Protein AF-0000000072271983 (afdb_homodimer)

Organism: Corynebacterium diphtheriae (strain ATCC 700971 / NCTC 13129 / Biotype gravis) (NCBI:txid257309)

Secondary structure (DSSP, 8-state):
----TTS-EEEESSGGG-TTS-TTS-EEE--SSHHHHHHHHHHHHHHHHHTT---S-EEEEEEEEE-STT--SEEEEEEEEETTS-HHHHHHHHSS-----EE----SSS-EEEEEE-SS----HHHHHHHTTT-SEEESSHHHHHHHHHHHT--EEEEEEEEE-SSTTHHHHHHHHHHHHHHHHHHHHHHHHHH-/----TTS-EEEESSGGG-TTS-TTS-EEE--SSHHHHHHHHHHHHHHHHHTT---S-EEEEEEEEESSTT--SEEEEEEEEETTS-HHHHHHHHSS-----EE----SSS-EEEEEE-SS----HHHHHHHTTT-SEEESSHHHHHHHHHHHT--EEEEEEEEE-SSTTHHHHHHHHHHHHHHHHHHHHHHHHHH-

Solvent-accessible surface area (backbone atoms only — not comparable to full-atom values): 19738 Å² total; per-residue (Å²): 135,74,67,47,62,66,35,52,35,36,39,30,37,52,75,65,46,50,81,25,47,56,82,90,41,46,71,44,73,33,37,77,28,33,63,36,27,23,37,47,48,31,39,51,49,44,55,21,46,76,74,70,21,48,50,60,25,40,38,37,45,46,64,23,25,13,33,41,92,84,63,71,52,63,29,32,40,37,26,31,28,49,73,53,48,43,37,67,62,48,21,67,53,68,70,46,88,48,85,58,73,44,80,39,75,74,89,69,91,54,54,69,36,30,32,32,13,30,43,50,79,64,39,38,59,69,62,24,55,59,49,36,76,76,18,44,27,32,36,35,35,60,39,32,48,51,53,46,29,56,75,71,69,36,53,62,43,41,39,34,32,48,42,35,60,18,21,82,62,23,64,79,35,40,61,64,29,38,49,65,44,12,51,61,49,14,55,54,50,51,55,49,58,75,72,104,134,76,66,48,62,65,36,50,34,36,39,30,38,50,75,63,46,49,79,26,48,56,83,91,43,46,71,46,72,33,37,78,27,33,62,36,26,22,38,47,48,32,38,51,49,46,53,24,46,75,73,70,21,48,50,60,26,39,36,38,45,46,63,21,25,12,32,42,95,83,59,72,53,63,30,32,38,37,28,30,27,48,72,51,47,44,38,66,62,47,21,69,53,66,72,46,87,48,85,59,73,45,81,38,76,74,88,70,91,56,55,70,36,28,32,32,13,29,42,51,78,64,38,38,58,68,61,23,55,61,48,37,77,76,16,44,26,30,38,34,36,62,40,32,49,52,53,46,28,54,74,72,69,36,53,62,45,41,39,34,33,49,41,36,58,19,21,80,60,23,64,80,36,40,60,62,31,38,49,66,43,12,51,61,49,13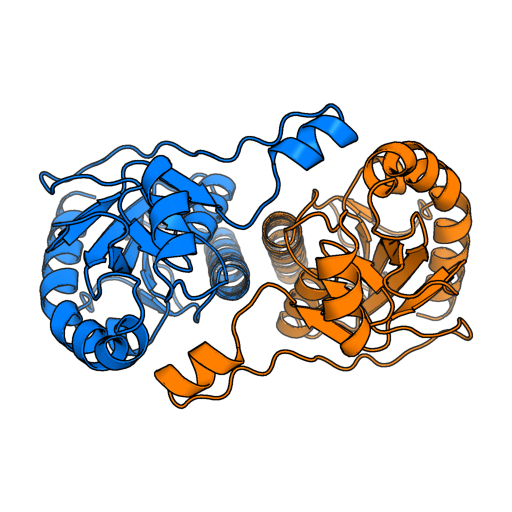,55,53,51,50,54,48,60,75,73,106

Structure (mmCIF, N/CA/C/O backbone):
data_AF-0000000072271983-model_v1
#
loop_
_entity.id
_entity.type
_entity.pdbx_description
1 polymer 'Nucleoside phosphorylase domain-containing protein'
#
loop_
_atom_site.group_PDB
_atom_site.id
_atom_site.type_symbol
_atom_site.label_atom_id
_atom_site.label_alt_id
_atom_site.label_comp_id
_atom_site.label_asym_id
_atom_site.label_entity_id
_atom_site.label_seq_id
_atom_site.pdbx_PDB_ins_code
_atom_site.Cartn_x
_atom_site.Cartn_y
_atom_site.Cartn_z
_atom_site.occupancy
_atom_site.B_iso_or_equiv
_atom_site.auth_seq_id
_atom_site.auth_comp_id
_atom_site.auth_asym_id
_atom_site.auth_atom_id
_atom_site.pdbx_PDB_model_num
ATOM 1 N N . MET A 1 1 ? -14.633 2.957 14.375 1 61.09 1 MET A N 1
ATOM 2 C CA . MET A 1 1 ? -14.617 4.418 14.336 1 61.09 1 MET A CA 1
ATOM 3 C C . MET A 1 1 ? -15.836 4.953 13.594 1 61.09 1 MET A C 1
ATOM 5 O O . MET A 1 1 ? -16.328 4.324 12.656 1 61.09 1 MET A O 1
ATOM 9 N N . ASP A 1 2 ? -16.438 5.977 14.156 1 77 2 ASP A N 1
ATOM 10 C CA . ASP A 1 2 ? -17.703 6.465 13.617 1 77 2 ASP A CA 1
ATOM 11 C C . ASP A 1 2 ? -17.484 7.676 12.719 1 77 2 ASP A C 1
ATOM 13 O O . ASP A 1 2 ? -17.281 8.789 13.203 1 77 2 ASP A O 1
ATOM 17 N N . ILE A 1 3 ? -17.297 7.414 11.477 1 84.31 3 ILE A N 1
ATOM 18 C CA . ILE A 1 3 ? -17.281 8.461 10.461 1 84.31 3 ILE A CA 1
ATOM 19 C C . ILE A 1 3 ? -18.688 9.07 10.336 1 84.31 3 ILE A C 1
ATOM 21 O O . ILE A 1 3 ? -19.656 8.367 10.062 1 84.31 3 ILE A O 1
ATOM 25 N N . SER A 1 4 ? -18.719 10.336 10.688 1 84.69 4 SER A N 1
ATOM 26 C CA . SER A 1 4 ? -20 11.039 10.664 1 84.69 4 SER A CA 1
ATOM 27 C C . SER A 1 4 ? -20.281 11.625 9.281 1 84.69 4 SER A C 1
ATOM 29 O O . SER A 1 4 ? -19.375 12.117 8.617 1 84.69 4 SER A O 1
ATOM 31 N N . ASN A 1 5 ? -21.531 11.594 8.953 1 87.62 5 ASN A N 1
ATOM 32 C CA . ASN A 1 5 ? -21.938 12.133 7.66 1 87.62 5 ASN A CA 1
ATOM 33 C C . ASN A 1 5 ? -21.75 13.641 7.602 1 87.62 5 ASN A C 1
ATOM 35 O O . ASN A 1 5 ? -22.172 14.359 8.508 1 87.62 5 ASN A O 1
ATOM 39 N N . GLY A 1 6 ? -21.047 14.023 6.609 1 90.56 6 GLY A N 1
ATOM 40 C CA . GLY A 1 6 ? -20.984 15.445 6.336 1 90.56 6 GLY A CA 1
ATOM 41 C C . GLY A 1 6 ? -19.875 16.141 7.117 1 90.56 6 GLY A C 1
ATOM 42 O O . GLY A 1 6 ? -19.609 17.328 6.887 1 90.56 6 GLY A O 1
ATOM 43 N N . LEU A 1 7 ? -19.234 15.508 8.016 1 92.31 7 LEU A N 1
ATOM 44 C CA . LEU A 1 7 ? -18.094 16.062 8.719 1 92.31 7 LEU A CA 1
ATOM 45 C C . LEU A 1 7 ? -16.781 15.578 8.086 1 92.31 7 LEU A C 1
ATOM 47 O O . LEU A 1 7 ? -16.734 14.492 7.5 1 92.31 7 LEU A O 1
ATOM 51 N N . PRO A 1 8 ? -15.781 16.422 8.273 1 95.88 8 PRO A N 1
ATOM 52 C CA . PRO A 1 8 ? -14.484 15.922 7.805 1 95.88 8 PRO A CA 1
ATOM 53 C C . PRO A 1 8 ? -13.992 14.719 8.602 1 95.88 8 PRO A C 1
ATOM 55 O O . PRO A 1 8 ? -14.492 14.453 9.703 1 95.88 8 PRO A O 1
ATOM 58 N N . LEU A 1 9 ? -13.117 14 8.016 1 96.75 9 LEU A N 1
ATOM 59 C CA . LEU A 1 9 ? -12.406 12.898 8.664 1 96.75 9 LEU A CA 1
ATOM 60 C C . LEU A 1 9 ? -10.906 13.188 8.742 1 96.75 9 LEU A C 1
ATOM 62 O O . LEU A 1 9 ? -10.266 13.43 7.715 1 96.75 9 LEU A O 1
ATOM 66 N N . ILE A 1 10 ? -10.391 13.234 9.945 1 96.62 10 ILE A N 1
ATOM 67 C CA . ILE A 1 10 ? -8.953 13.391 10.133 1 96.62 10 ILE A CA 1
ATOM 68 C C . ILE A 1 10 ? -8.273 12.023 10.078 1 96.62 10 ILE A C 1
ATOM 70 O O . ILE A 1 10 ? -8.742 11.062 10.688 1 96.62 10 ILE A O 1
ATOM 74 N N . VAL A 1 11 ? -7.199 11.898 9.289 1 97.5 11 VAL A N 1
ATOM 75 C CA . VAL A 1 11 ? -6.438 10.664 9.125 1 97.5 11 VAL A CA 1
ATOM 76 C C . VAL A 1 11 ? -4.988 10.898 9.539 1 97.5 11 VAL A C 1
ATOM 78 O O . VAL A 1 11 ? -4.293 11.734 8.961 1 97.5 11 VAL A O 1
ATOM 81 N N . ILE A 1 12 ? -4.523 10.18 10.492 1 95.94 12 ILE A N 1
ATOM 82 C CA . ILE A 1 12 ? -3.145 10.289 10.961 1 95.94 12 ILE A CA 1
ATOM 83 C C . ILE A 1 12 ? -2.533 8.891 11.094 1 95.94 12 ILE A C 1
ATOM 85 O O . ILE A 1 12 ? -3.254 7.898 11.195 1 95.94 12 ILE A O 1
ATOM 89 N N . ALA A 1 13 ? -1.189 8.828 11.062 1 94.62 13 ALA A N 1
ATOM 90 C CA . ALA A 1 13 ? -0.515 7.535 11.062 1 94.62 13 ALA A CA 1
ATOM 91 C C . ALA A 1 13 ? -0.255 7.055 12.492 1 94.62 13 ALA A C 1
ATOM 93 O O . ALA A 1 13 ? -0.626 5.938 12.852 1 94.62 13 ALA A O 1
ATOM 94 N N . ALA A 1 14 ? 0.36 7.848 13.266 1 89.88 14 ALA A N 1
ATOM 95 C CA . ALA A 1 14 ? 0.825 7.473 14.602 1 89.88 14 ALA A CA 1
ATOM 96 C C . ALA A 1 14 ? -0.009 8.148 15.68 1 89.88 14 ALA A C 1
ATOM 98 O O . ALA A 1 14 ? -0.309 9.344 15.586 1 89.88 14 ALA A O 1
ATOM 99 N N . PRO A 1 15 ? -0.326 7.387 16.703 1 87.56 15 PRO A N 1
ATOM 100 C CA . PRO A 1 15 ? -1.104 7.969 17.812 1 87.56 15 PRO A CA 1
ATOM 101 C C . PRO A 1 15 ? -0.449 9.219 18.391 1 87.56 15 PRO A C 1
ATOM 103 O O . PRO A 1 15 ? -1.146 10.117 18.875 1 87.56 15 PRO A O 1
ATOM 106 N N . GLU A 1 16 ? 0.901 9.32 18.328 1 83.12 16 GLU A N 1
ATOM 107 C CA . GLU A 1 16 ? 1.657 10.445 18.859 1 83.12 16 GLU A CA 1
ATOM 108 C C . GLU A 1 16 ? 1.243 11.758 18.203 1 83.12 16 GLU A C 1
ATOM 110 O O . GLU A 1 16 ? 1.383 12.828 18.797 1 83.12 16 GLU A O 1
ATOM 115 N N . GLU A 1 17 ? 0.632 11.633 17.031 1 83.31 17 GLU A N 1
ATOM 116 C CA . GLU A 1 17 ? 0.257 12.82 16.266 1 83.31 17 GLU A CA 1
ATOM 117 C C . GLU A 1 17 ? -1.182 13.242 16.578 1 83.31 17 GLU A C 1
ATOM 119 O O . GLU A 1 17 ? -1.634 14.297 16.125 1 83.31 17 GLU A O 1
ATOM 124 N N . ALA A 1 18 ? -1.929 12.508 17.359 1 84.69 18 ALA A N 1
ATOM 125 C CA . ALA A 1 18 ? -3.367 12.688 17.547 1 84.69 18 ALA A CA 1
ATOM 126 C C . ALA A 1 18 ? -3.658 13.758 18.594 1 84.69 18 ALA A C 1
ATOM 128 O O . ALA A 1 18 ? -4.75 14.336 18.609 1 84.69 18 ALA A O 1
ATOM 129 N N . GLY A 1 19 ? -2.738 13.992 19.516 1 83.44 19 GLY A N 1
ATOM 130 C CA . GLY A 1 19 ? -2.98 14.82 20.688 1 83.44 19 GLY A CA 1
ATOM 131 C C .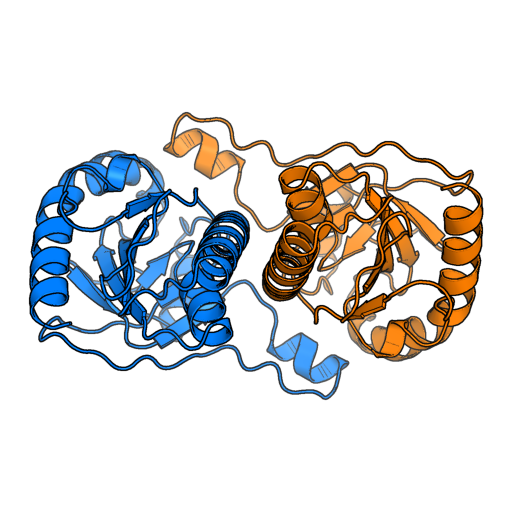 GLY A 1 19 ? -3.467 16.219 20.328 1 83.44 19 GLY A C 1
ATOM 132 O O . GLY A 1 19 ? -4.246 16.812 21.078 1 83.44 19 GLY A O 1
ATOM 133 N N . GLY A 1 20 ? -3.195 16.781 19.234 1 85.56 20 GLY A N 1
ATOM 134 C CA . GLY A 1 20 ? -3.555 18.156 18.891 1 85.56 20 GLY A CA 1
ATOM 135 C C . GLY A 1 20 ? -4.758 18.234 17.969 1 85.56 20 GLY A C 1
ATOM 136 O O . GLY A 1 20 ? -5.246 19.328 17.672 1 85.56 20 GLY A O 1
ATOM 137 N N . MET A 1 21 ? -5.34 17.125 17.641 1 89.81 21 MET A N 1
ATOM 138 C CA . MET A 1 21 ? -6.43 17.141 16.672 1 89.81 21 MET A CA 1
ATOM 139 C C . MET A 1 21 ? -7.746 17.516 17.344 1 89.81 21 MET A C 1
ATOM 141 O O . MET A 1 21 ? -7.984 17.188 18.5 1 89.81 21 MET A O 1
ATOM 145 N N . PRO A 1 22 ? -8.602 18.297 16.641 1 90.19 22 PRO A N 1
ATOM 146 C CA . PRO A 1 22 ? -9.898 18.672 17.203 1 90.19 22 PRO A CA 1
ATOM 147 C C . PRO A 1 22 ? -10.742 17.453 17.594 1 90.19 22 PRO A C 1
ATOM 149 O O . PRO A 1 22 ? -10.984 16.578 16.766 1 90.19 22 PRO A O 1
ATOM 152 N N . ALA A 1 23 ? -11.258 17.484 18.75 1 87.31 23 ALA A N 1
ATOM 153 C CA . ALA A 1 23 ? -12.016 16.375 19.297 1 87.31 23 ALA A CA 1
ATOM 154 C C . ALA A 1 23 ? -13.375 16.234 18.625 1 87.31 23 ALA A C 1
ATOM 156 O O . ALA A 1 23 ? -14 15.172 18.656 1 87.31 23 ALA A O 1
ATOM 157 N N . SER A 1 24 ? -13.844 17.297 18.078 1 87.5 24 SER A N 1
ATOM 158 C CA . SER A 1 24 ? -15.18 17.328 17.5 1 87.5 24 SER A CA 1
ATOM 159 C C . SER A 1 24 ? -15.203 16.656 16.125 1 87.5 24 SER A C 1
ATOM 161 O O . SER A 1 24 ? -16.281 16.406 15.57 1 87.5 24 SER A O 1
ATOM 163 N N . ILE A 1 25 ? -14.062 16.391 15.602 1 91.75 25 ILE A N 1
ATOM 164 C CA . ILE A 1 25 ? -13.938 15.773 14.281 1 91.75 25 ILE A CA 1
ATOM 165 C C . ILE A 1 25 ? -13.391 14.352 14.43 1 91.75 25 ILE A C 1
ATOM 167 O O . ILE A 1 25 ? -12.414 14.133 15.141 1 91.75 25 ILE A O 1
ATOM 171 N N . PRO A 1 26 ? -14.039 13.367 13.805 1 93.44 26 PRO A N 1
ATOM 172 C CA . PRO A 1 26 ? -13.516 12.008 13.891 1 93.44 26 PRO A CA 1
ATOM 173 C C . PRO A 1 26 ? -12.078 11.891 13.375 1 93.44 26 PRO A C 1
ATOM 175 O O . PRO A 1 26 ? -11.742 12.484 12.352 1 93.44 26 PRO A O 1
ATOM 178 N N . THR A 1 27 ? -11.242 11.188 14.156 1 94.88 27 THR A N 1
ATOM 179 C CA . THR A 1 27 ? -9.852 10.938 13.781 1 94.88 27 THR A CA 1
ATOM 180 C C . THR A 1 27 ? -9.602 9.438 13.594 1 94.88 27 THR A C 1
ATOM 182 O O . THR A 1 27 ? -9.945 8.633 14.461 1 94.88 27 THR A O 1
ATOM 185 N N . LEU A 1 28 ? -9.102 9.078 12.508 1 96.69 28 LEU A N 1
ATOM 186 C CA . LEU A 1 28 ? -8.719 7.707 12.195 1 96.69 28 LEU A CA 1
ATOM 187 C C . LEU A 1 28 ? -7.211 7.523 12.289 1 96.69 28 LEU A C 1
ATOM 189 O O . LEU A 1 28 ? -6.449 8.211 11.609 1 96.69 28 LEU A O 1
ATOM 193 N N . ILE A 1 29 ? -6.762 6.629 13.148 1 96 29 ILE A N 1
ATOM 194 C CA . ILE A 1 29 ? -5.359 6.25 13.242 1 96 29 ILE A CA 1
ATOM 195 C C . ILE A 1 29 ? -5.098 5.016 12.375 1 96 29 ILE A C 1
ATOM 197 O O . ILE A 1 29 ? -5.637 3.939 12.641 1 96 29 ILE A O 1
ATOM 201 N N . THR A 1 30 ? -4.23 5.145 11.406 1 96.62 30 THR A N 1
ATOM 202 C CA . THR A 1 30 ? -4.129 4.105 10.391 1 96.62 30 THR A CA 1
ATOM 203 C C . THR A 1 30 ? -2.936 3.193 10.672 1 96.62 30 THR A C 1
ATOM 205 O O . THR A 1 30 ? -2.863 2.08 10.148 1 96.62 30 THR A O 1
ATOM 208 N N . GLY A 1 31 ? -1.965 3.703 11.453 1 94.44 31 GLY A N 1
ATOM 209 C CA . GLY A 1 31 ? -0.671 3.041 11.508 1 94.44 31 GLY A CA 1
ATOM 210 C C . GLY A 1 31 ? 0.299 3.535 10.453 1 94.44 31 GLY A C 1
ATOM 211 O O . GLY A 1 31 ? -0.112 4.125 9.453 1 94.44 31 GLY A O 1
ATOM 212 N N . ILE A 1 32 ? 1.57 3.242 10.672 1 94.81 32 ILE A N 1
ATOM 213 C CA . ILE A 1 32 ? 2.635 3.771 9.828 1 94.81 32 ILE A CA 1
ATOM 214 C C . ILE A 1 32 ? 2.771 2.914 8.57 1 94.81 32 ILE A C 1
ATOM 216 O O . ILE A 1 32 ? 2.723 1.685 8.641 1 94.81 32 ILE A O 1
ATOM 220 N N . GLY A 1 33 ? 2.902 3.609 7.434 1 96.69 33 GLY A N 1
ATOM 221 C CA . GLY A 1 33 ? 3.127 2.924 6.172 1 96.69 33 GLY A CA 1
ATOM 222 C C . GLY A 1 33 ? 1.946 3.018 5.223 1 96.69 33 GLY A C 1
ATOM 223 O O . GLY A 1 33 ? 0.801 3.146 5.66 1 96.69 33 GLY A O 1
ATOM 224 N N . THR A 1 34 ? 2.223 2.832 3.928 1 98 34 THR A N 1
ATOM 225 C CA . THR A 1 34 ? 1.198 3.035 2.908 1 98 34 THR A CA 1
ATOM 226 C C . THR A 1 34 ? 0.142 1.938 2.975 1 98 34 THR A C 1
ATOM 228 O O . THR A 1 34 ? -1.052 2.205 2.818 1 98 34 THR A O 1
ATOM 231 N N . LEU A 1 35 ? 0.542 0.695 3.264 1 97.81 35 LEU A N 1
ATOM 232 C CA . LEU A 1 35 ? -0.424 -0.398 3.287 1 97.81 35 LEU A CA 1
ATOM 233 C C . LEU A 1 35 ? -1.379 -0.255 4.469 1 97.81 35 LEU A C 1
ATOM 235 O O . LEU A 1 35 ? -2.588 -0.44 4.32 1 97.81 35 LEU A O 1
ATOM 239 N N . ASN A 1 36 ? -0.809 0.05 5.605 1 97.25 36 ASN A N 1
ATOM 240 C CA . ASN A 1 36 ? -1.669 0.264 6.766 1 97.25 36 ASN A CA 1
ATOM 241 C C . ASN A 1 36 ? -2.668 1.391 6.523 1 97.25 36 ASN A C 1
ATOM 243 O O . ASN A 1 36 ? -3.857 1.244 6.805 1 97.25 36 ASN A O 1
ATOM 247 N N . ALA A 1 37 ? -2.146 2.471 5.98 1 98.31 37 ALA A N 1
ATOM 248 C CA . ALA A 1 37 ? -3 3.617 5.676 1 98.31 37 ALA A CA 1
ATOM 249 C C . ALA A 1 37 ? -4.098 3.234 4.684 1 98.31 37 ALA A C 1
ATOM 251 O O . ALA A 1 37 ? -5.27 3.543 4.898 1 98.31 37 ALA A O 1
ATOM 252 N N . ALA A 1 38 ? -3.736 2.535 3.643 1 98.69 38 ALA A N 1
ATOM 253 C CA . ALA A 1 38 ? -4.668 2.168 2.58 1 98.69 38 ALA A CA 1
ATOM 254 C C . ALA A 1 38 ? -5.742 1.212 3.096 1 98.69 38 ALA A C 1
ATOM 256 O O . ALA A 1 38 ? -6.934 1.424 2.867 1 98.69 38 ALA A O 1
ATOM 257 N N . ILE A 1 39 ? -5.34 0.171 3.818 1 98.56 39 ILE A N 1
ATOM 258 C CA . ILE A 1 39 ? -6.266 -0.861 4.277 1 98.56 39 ILE A CA 1
ATOM 259 C C . ILE A 1 39 ? -7.23 -0.271 5.301 1 98.56 39 ILE A C 1
ATOM 261 O O . ILE A 1 39 ? -8.453 -0.409 5.164 1 98.56 39 ILE A O 1
ATOM 265 N N . THR A 1 40 ? -6.695 0.428 6.281 1 98.19 40 THR A N 1
ATOM 266 C CA . THR A 1 40 ? -7.508 0.97 7.363 1 98.19 40 THR A CA 1
ATOM 267 C C . THR A 1 40 ? -8.477 2.025 6.836 1 98.19 40 THR A C 1
ATOM 269 O O . THR A 1 40 ? -9.664 2 7.16 1 98.19 40 THR A O 1
ATOM 272 N N . LEU A 1 41 ? -7.984 2.934 6.016 1 98.5 41 LEU A N 1
ATOM 273 C CA . LEU A 1 41 ? -8.836 4 5.496 1 98.5 41 LEU A CA 1
ATOM 274 C C . LEU A 1 41 ? -9.891 3.441 4.551 1 98.5 41 LEU A C 1
ATOM 276 O O . LEU A 1 41 ? -11.062 3.801 4.645 1 98.5 41 LEU A O 1
ATOM 280 N N . THR A 1 42 ? -9.508 2.527 3.662 1 98.56 42 THR A N 1
ATOM 281 C CA . THR A 1 42 ? -10.453 1.929 2.729 1 98.56 42 THR A CA 1
ATOM 282 C C . THR A 1 42 ? -11.57 1.202 3.477 1 98.56 42 THR A C 1
ATOM 284 O O . THR A 1 42 ? -12.75 1.384 3.174 1 98.56 42 THR A O 1
ATOM 287 N N . ARG A 1 43 ? -11.172 0.386 4.422 1 97.62 43 ARG A N 1
ATOM 288 C CA . ARG A 1 43 ? -12.164 -0.356 5.191 1 97.62 43 ARG A CA 1
ATOM 289 C C . ARG A 1 43 ? -13.117 0.591 5.914 1 97.62 43 ARG A C 1
ATOM 291 O O . ARG A 1 43 ? -14.336 0.399 5.883 1 97.62 43 ARG A O 1
ATOM 298 N N . SER A 1 44 ? -12.586 1.629 6.539 1 97.31 44 SER A N 1
ATOM 299 C CA . SER A 1 44 ? -13.383 2.592 7.289 1 97.31 44 SER A CA 1
ATOM 300 C C . SER A 1 44 ? -14.352 3.338 6.375 1 97.31 44 SER A C 1
ATOM 302 O O . SER A 1 44 ? -15.516 3.531 6.727 1 97.31 44 SER A O 1
ATOM 304 N N . LEU A 1 45 ? -13.883 3.748 5.215 1 97.62 45 LEU A N 1
ATOM 305 C CA . LEU A 1 45 ? -14.734 4.488 4.289 1 97.62 45 LEU A CA 1
ATOM 306 C C . LEU A 1 45 ? -15.805 3.58 3.691 1 97.62 45 LEU A C 1
ATOM 308 O O . LEU A 1 45 ? -16.938 4.012 3.482 1 97.62 45 LEU A O 1
ATOM 312 N N . ALA A 1 46 ? -15.414 2.332 3.406 1 96.38 46 ALA A N 1
ATOM 313 C CA . ALA A 1 46 ? -16.406 1.377 2.91 1 96.38 46 ALA A CA 1
ATOM 314 C C . ALA A 1 46 ? -17.516 1.152 3.936 1 96.38 46 ALA A C 1
ATOM 316 O O . ALA A 1 46 ? -18.688 1.141 3.588 1 96.38 46 ALA A O 1
ATOM 317 N N . ASP A 1 47 ? -17.094 1.009 5.207 1 94.44 47 ASP A N 1
ATOM 318 C CA . ASP A 1 47 ? -18.062 0.842 6.293 1 94.44 47 ASP A CA 1
ATOM 319 C C . ASP A 1 47 ? -18.984 2.057 6.402 1 94.44 47 ASP A C 1
ATOM 321 O O . ASP A 1 47 ? -20.203 1.911 6.527 1 94.44 47 ASP A O 1
ATOM 325 N N . ALA A 1 48 ? -18.406 3.197 6.324 1 95.12 48 ALA A N 1
ATOM 326 C CA . ALA A 1 48 ? -19.188 4.43 6.398 1 95.12 48 ALA A CA 1
ATOM 327 C C . ALA A 1 48 ? -20.156 4.531 5.23 1 95.12 48 ALA A C 1
ATOM 329 O O . ALA A 1 48 ? -21.328 4.891 5.418 1 95.12 48 ALA A O 1
ATOM 330 N N . HIS A 1 49 ? -19.672 4.215 4.051 1 93.19 49 HIS A N 1
ATOM 331 C CA . HIS A 1 49 ? -20.484 4.27 2.844 1 93.19 49 HIS A CA 1
ATOM 332 C C . HIS A 1 49 ? -21.734 3.395 2.98 1 93.19 49 HIS A C 1
ATOM 334 O O . HIS A 1 49 ? -22.828 3.805 2.6 1 93.19 49 HIS A O 1
ATOM 340 N N . PHE A 1 50 ? -21.656 2.297 3.566 1 90.94 50 PHE A N 1
ATOM 341 C CA . PHE A 1 50 ? -22.766 1.361 3.721 1 90.94 50 PHE A CA 1
ATOM 342 C C . PHE A 1 50 ? -23.781 1.889 4.727 1 90.94 50 PHE A C 1
ATOM 344 O O . PHE A 1 50 ? -24.984 1.587 4.625 1 90.94 50 PHE A O 1
ATOM 351 N N . ARG A 1 51 ? -23.266 2.656 5.668 1 92.31 51 ARG A N 1
ATOM 352 C CA . ARG A 1 51 ? -24.156 3.252 6.664 1 92.31 51 ARG A CA 1
ATOM 353 C C . ARG A 1 51 ? -24.766 4.547 6.141 1 92.31 51 ARG A C 1
ATOM 355 O O . ARG A 1 51 ? -25.484 5.234 6.871 1 92.31 51 ARG A O 1
ATOM 362 N N . GLY A 1 52 ? -24.359 4.832 4.91 1 93 52 GLY A N 1
ATOM 363 C CA . GLY A 1 52 ? -24.875 6.047 4.305 1 93 52 GLY A CA 1
ATOM 364 C C . GLY A 1 52 ? -24.125 7.293 4.73 1 93 52 GLY A C 1
ATOM 365 O O . GLY A 1 52 ? -24.672 8.406 4.648 1 93 52 GLY A O 1
ATOM 366 N N . HIS A 1 53 ? -22.953 7.109 5.25 1 94.38 53 HIS A N 1
ATOM 367 C CA . HIS A 1 53 ? -22.156 8.234 5.707 1 94.38 53 HIS A CA 1
ATOM 368 C C . HIS A 1 53 ? -21.016 8.531 4.734 1 94.38 53 HIS A C 1
ATOM 370 O O . HIS A 1 53 ? -20.406 7.605 4.191 1 94.38 53 HIS A O 1
ATOM 376 N N . ARG A 1 54 ? -20.828 9.789 4.508 1 94.88 54 ARG A N 1
ATOM 377 C CA . ARG A 1 54 ? -19.734 10.266 3.668 1 94.88 54 ARG A CA 1
ATOM 378 C C . ARG A 1 54 ? -19.031 11.477 4.297 1 94.88 54 ARG A C 1
ATOM 380 O O . ARG A 1 54 ? -19.688 12.484 4.578 1 94.88 54 ARG A O 1
ATOM 387 N N . PRO A 1 55 ? -17.75 11.344 4.523 1 96 55 PRO A N 1
ATOM 388 C CA . PRO A 1 55 ? -17.078 12.555 4.988 1 96 55 PRO A CA 1
ATOM 389 C C . PRO A 1 55 ? -17.078 13.672 3.949 1 96 55 PRO A C 1
ATOM 391 O O . PRO A 1 55 ? -17.016 13.398 2.746 1 96 55 PRO A O 1
ATOM 394 N N . SER A 1 56 ? -17.188 14.898 4.465 1 95.5 56 SER A N 1
ATOM 395 C CA . SER A 1 56 ? -17.156 16.047 3.564 1 95.5 56 SER A CA 1
ATOM 396 C C . SER A 1 56 ? -15.781 16.234 2.951 1 95.5 56 SER A C 1
ATOM 398 O O . SER A 1 56 ? -15.656 16.781 1.852 1 95.5 56 SER A O 1
ATOM 400 N N . ARG A 1 57 ? -14.758 15.766 3.689 1 96.81 57 ARG A N 1
ATOM 401 C CA . ARG A 1 57 ? -13.359 15.914 3.305 1 96.81 57 ARG A CA 1
ATOM 402 C C . ARG A 1 57 ? -12.469 15.008 4.145 1 96.81 57 ARG A C 1
ATOM 404 O O . ARG A 1 57 ? -12.773 14.727 5.305 1 96.81 57 ARG A O 1
ATOM 411 N N . ILE A 1 58 ? -11.453 14.516 3.564 1 97.56 58 ILE A N 1
ATOM 412 C CA . ILE A 1 58 ? -10.398 13.82 4.297 1 97.56 58 ILE A CA 1
ATOM 413 C C . ILE A 1 58 ? -9.234 14.781 4.547 1 97.56 58 ILE A C 1
ATOM 415 O O . ILE A 1 58 ? -8.789 15.477 3.633 1 97.56 58 ILE A O 1
ATOM 419 N N . ILE A 1 59 ? -8.812 14.883 5.773 1 97.38 59 ILE A N 1
ATOM 420 C CA . ILE A 1 59 ? -7.656 15.688 6.148 1 97.38 59 ILE A CA 1
ATOM 421 C C . ILE A 1 59 ? -6.562 14.789 6.715 1 97.38 59 ILE A C 1
ATOM 423 O O . ILE A 1 59 ? -6.691 14.266 7.824 1 97.38 59 ILE A O 1
ATOM 427 N N . ASN A 1 60 ? -5.539 14.594 5.961 1 98 60 ASN A N 1
ATOM 428 C CA . ASN A 1 60 ? -4.363 13.875 6.438 1 98 60 ASN A CA 1
ATOM 429 C C . ASN A 1 60 ? -3.342 14.82 7.055 1 98 60 ASN A C 1
ATOM 431 O O . ASN A 1 60 ? -2.811 15.703 6.375 1 98 60 ASN A O 1
ATOM 435 N N . ALA A 1 61 ? -3.137 14.625 8.281 1 96.5 61 ALA A N 1
ATOM 436 C CA . ALA A 1 61 ? -2.207 15.477 9.023 1 96.5 61 ALA A CA 1
ATOM 437 C C . ALA A 1 61 ? -1.098 14.648 9.664 1 96.5 61 ALA A C 1
ATOM 439 O O . ALA A 1 61 ? -1.348 13.555 10.172 1 96.5 61 ALA A O 1
ATOM 440 N N . GLY A 1 62 ? 0.092 15.141 9.617 1 94.62 62 GLY A N 1
ATOM 441 C CA . GLY A 1 62 ? 1.215 14.469 10.25 1 94.62 62 GLY A CA 1
ATOM 442 C C . GLY A 1 62 ? 2.551 15.117 9.945 1 94.62 62 GLY A C 1
ATOM 443 O O . GLY A 1 62 ? 2.598 16.266 9.477 1 94.62 62 GLY A O 1
ATOM 444 N N . THR A 1 63 ? 3.641 14.406 10.305 1 93.62 63 THR A N 1
ATOM 445 C CA . THR A 1 63 ? 4.996 14.914 10.109 1 93.62 63 THR A CA 1
ATOM 446 C C . THR A 1 63 ? 5.562 14.445 8.773 1 93.62 63 THR A C 1
ATOM 448 O O . THR A 1 63 ? 5.07 13.477 8.188 1 93.62 63 THR A O 1
ATOM 451 N N . ALA A 1 64 ? 6.504 15.227 8.289 1 95.38 64 ALA A N 1
ATOM 452 C CA . ALA A 1 64 ? 7.227 14.914 7.062 1 95.38 64 ALA A CA 1
ATOM 453 C C . ALA A 1 64 ? 8.703 15.297 7.18 1 95.38 64 ALA A C 1
ATOM 455 O O . ALA A 1 64 ? 9.055 16.172 7.965 1 95.38 64 ALA A O 1
ATOM 456 N N . GLY A 1 65 ? 9.477 14.555 6.469 1 95.25 65 GLY A N 1
ATOM 457 C CA . GLY A 1 65 ? 10.875 14.953 6.332 1 95.25 65 GLY A CA 1
ATOM 458 C C . GLY A 1 65 ? 11.102 15.93 5.199 1 95.25 65 GLY A C 1
ATOM 459 O O . GLY A 1 65 ? 10.484 15.82 4.141 1 95.25 65 GLY A O 1
ATOM 460 N N . SER A 1 66 ? 12 16.828 5.469 1 96.69 66 SER A N 1
ATOM 461 C CA . SER A 1 66 ? 12.391 17.75 4.41 1 96.69 66 SER A CA 1
ATOM 462 C C . SER A 1 66 ? 13.43 17.125 3.486 1 96.69 66 SER A C 1
ATOM 464 O O . SER A 1 66 ? 14.445 16.609 3.951 1 96.69 66 SER A O 1
ATOM 466 N N . LEU A 1 67 ? 13.164 17.203 2.188 1 97.31 67 LEU A N 1
ATOM 467 C CA . LEU A 1 67 ? 14.094 16.672 1.2 1 97.31 67 LEU A CA 1
ATOM 468 C C . LEU A 1 67 ? 15.039 17.766 0.695 1 97.31 67 LEU A C 1
ATOM 470 O O . LEU A 1 67 ? 16.047 17.469 0.058 1 97.31 67 LEU A O 1
ATOM 474 N N . ILE A 1 68 ? 14.672 18.969 0.836 1 94.69 68 ILE A N 1
ATOM 475 C CA . ILE A 1 68 ? 15.484 20.094 0.404 1 94.69 68 ILE A CA 1
ATOM 476 C C . ILE A 1 68 ? 15.938 20.906 1.619 1 94.69 68 ILE A C 1
ATOM 478 O O . ILE A 1 68 ? 15.32 20.828 2.686 1 94.69 68 ILE A O 1
ATOM 482 N N . PRO A 1 69 ? 17.047 21.688 1.149 1 81.31 69 PRO A N 1
ATOM 483 C CA . PRO A 1 69 ? 17.531 22.562 2.23 1 81.31 69 PRO A CA 1
ATOM 484 C C . PRO A 1 69 ? 16.547 23.688 2.562 1 81.31 69 PRO A C 1
ATOM 486 O O . PRO A 1 69 ? 15.805 24.141 1.688 1 81.31 69 PRO A O 1
ATOM 489 N N . SER A 1 70 ? 16.031 23.797 3.848 1 74.75 70 SER A N 1
ATOM 490 C CA . SER A 1 70 ? 15.398 25.031 4.289 1 74.75 70 SER A CA 1
ATOM 491 C C . SER A 1 70 ? 13.898 24.844 4.477 1 74.75 70 SER A C 1
ATOM 493 O O . SER A 1 70 ? 13.18 25.797 4.777 1 74.75 70 SER A O 1
ATOM 495 N N . CYS A 1 71 ? 13.461 23.672 4.145 1 83.12 71 CYS A N 1
ATOM 496 C CA . CYS A 1 71 ? 12.039 23.547 4.426 1 83.12 71 CYS A CA 1
ATOM 497 C C . CYS A 1 71 ? 11.789 23.391 5.922 1 83.12 71 CYS A C 1
ATOM 499 O O . CYS A 1 71 ? 12.375 22.516 6.562 1 83.12 71 CYS A O 1
ATOM 501 N N . SER A 1 72 ? 11.117 24.344 6.48 1 89 72 SER A N 1
ATOM 502 C CA . SER A 1 72 ? 10.688 24.281 7.871 1 89 72 SER A CA 1
ATOM 503 C C . SER A 1 72 ? 9.258 24.781 8.031 1 89 72 SER A C 1
ATOM 505 O O . SER A 1 72 ? 8.773 25.562 7.203 1 89 72 SER A O 1
ATOM 507 N N . GLY A 1 73 ? 8.617 24.203 9.008 1 92.25 73 GLY A N 1
ATOM 508 C CA . GLY A 1 73 ? 7.266 24.656 9.273 1 92.25 73 GLY A CA 1
ATOM 509 C C . GLY A 1 73 ? 6.203 23.703 8.75 1 92.25 73 GLY A C 1
ATOM 510 O O . GLY A 1 73 ? 6.391 22.484 8.773 1 92.25 73 GLY A O 1
ATOM 511 N N . ILE A 1 74 ? 5.031 24.312 8.422 1 95.19 74 ILE A N 1
ATOM 512 C CA . ILE A 1 74 ? 3.865 23.531 8.031 1 95.19 74 ILE A CA 1
ATOM 513 C C . ILE A 1 74 ? 3.502 23.828 6.578 1 95.19 74 ILE A C 1
ATOM 515 O O . ILE A 1 74 ? 3.516 24.984 6.152 1 95.19 74 ILE A O 1
ATOM 519 N N . PHE A 1 75 ? 3.197 22.812 5.836 1 97.06 75 PHE A N 1
ATOM 520 C CA . PHE A 1 75 ? 2.885 22.938 4.418 1 97.06 75 PHE A CA 1
ATOM 521 C C . PHE A 1 75 ? 1.575 22.219 4.09 1 97.06 75 PHE A C 1
ATOM 523 O O . PHE A 1 75 ? 1.248 21.203 4.699 1 97.06 75 PHE A O 1
ATOM 530 N N . GLU A 1 76 ? 0.853 22.812 3.162 1 97.88 76 GLU A N 1
ATOM 531 C CA . GLU A 1 76 ? -0.182 22.062 2.459 1 97.88 76 GLU A CA 1
ATOM 532 C C . GLU A 1 76 ? 0.378 21.391 1.212 1 97.88 76 GLU A C 1
ATOM 534 O O . GLU A 1 76 ? 1.086 22.016 0.423 1 97.88 76 GLU A O 1
ATOM 539 N N . ILE A 1 77 ? 0.119 20.203 1.022 1 98.69 77 ILE A N 1
ATOM 540 C CA . ILE A 1 77 ? 0.669 19.422 -0.083 1 98.69 77 ILE A CA 1
ATOM 541 C C . ILE A 1 77 ? -0.122 19.703 -1.357 1 98.69 77 ILE A C 1
ATOM 543 O O . ILE A 1 77 ? -1.354 19.641 -1.357 1 98.69 77 ILE A O 1
ATOM 547 N N . ASP A 1 78 ? 0.622 19.953 -2.428 1 98.62 78 ASP A N 1
ATOM 548 C CA . ASP A 1 78 ? -0.072 20.312 -3.66 1 98.62 78 ASP A CA 1
ATOM 549 C C . ASP A 1 78 ? 0.055 19.219 -4.703 1 98.62 78 ASP A C 1
ATOM 551 O O . ASP A 1 78 ? -0.62 19.25 -5.734 1 98.62 78 ASP A O 1
ATOM 555 N N . HIS A 1 79 ? 0.958 18.266 -4.477 1 98.75 79 HIS A N 1
ATOM 556 C CA . HIS A 1 79 ? 1.01 17.047 -5.262 1 98.75 79 HIS A CA 1
ATOM 557 C C . HIS A 1 79 ? 1.73 15.938 -4.504 1 98.75 79 HIS A C 1
ATOM 559 O O . HIS A 1 79 ? 2.512 16.203 -3.59 1 98.75 79 HIS A O 1
ATOM 565 N N . VAL A 1 80 ? 1.39 14.758 -4.867 1 98.75 80 VAL A N 1
ATOM 566 C CA . VAL A 1 80 ? 2.039 13.609 -4.246 1 98.75 80 VAL A CA 1
ATOM 567 C C . VAL A 1 80 ? 2.621 12.695 -5.324 1 98.75 80 VAL A C 1
ATOM 569 O O . VAL A 1 80 ? 2.086 12.617 -6.434 1 98.75 80 VAL A O 1
ATOM 572 N N . ILE A 1 81 ? 3.656 12.055 -4.992 1 98.06 81 ILE A N 1
ATOM 573 C CA . ILE A 1 81 ? 4.238 10.969 -5.77 1 98.06 81 ILE A CA 1
ATOM 574 C C . ILE A 1 81 ? 4.59 9.805 -4.848 1 98.06 81 ILE A C 1
ATOM 576 O O . ILE A 1 81 ? 4.871 10.008 -3.664 1 98.06 81 ILE A O 1
ATOM 580 N N . LYS A 1 82 ? 4.457 8.633 -5.367 1 97.81 82 LYS A N 1
ATOM 581 C CA . LYS A 1 82 ? 4.984 7.465 -4.668 1 97.81 82 LYS A CA 1
ATOM 582 C C . LYS A 1 82 ? 6.402 7.137 -5.129 1 97.81 82 LYS A C 1
ATOM 584 O O . LYS A 1 82 ? 6.602 6.664 -6.25 1 97.81 82 LYS A O 1
ATOM 589 N N . HIS A 1 83 ? 7.371 7.258 -4.246 1 96 83 HIS A N 1
ATOM 590 C CA . HIS A 1 83 ? 8.758 7.266 -4.703 1 96 83 HIS A CA 1
ATOM 591 C C . HIS A 1 83 ? 9.305 5.848 -4.82 1 96 83 HIS A C 1
ATOM 593 O O . HIS A 1 83 ? 10.359 5.633 -5.43 1 96 83 HIS A O 1
ATOM 599 N N . ASP A 1 84 ? 8.633 4.906 -4.238 1 94.5 84 ASP A N 1
ATOM 600 C CA . ASP A 1 84 ? 9.148 3.541 -4.254 1 94.5 84 ASP A CA 1
ATOM 601 C C . ASP A 1 84 ? 8.344 2.66 -5.207 1 94.5 84 ASP A C 1
ATOM 603 O O . ASP A 1 84 ? 8.352 1.435 -5.082 1 94.5 84 ASP A O 1
ATOM 607 N N . PHE A 1 85 ? 7.617 3.215 -6.09 1 92.81 85 PHE A N 1
ATOM 608 C CA . PHE A 1 85 ? 6.883 2.502 -7.129 1 92.81 85 PHE A CA 1
ATOM 609 C C . PHE A 1 85 ? 7.527 2.721 -8.492 1 92.81 85 PHE A C 1
ATOM 611 O O . PHE A 1 85 ? 7.707 3.861 -8.922 1 92.81 85 PHE A O 1
ATOM 618 N N . ASP A 1 86 ? 7.812 1.687 -9.172 1 90.25 86 ASP A N 1
ATOM 619 C CA . ASP A 1 86 ? 8.57 1.757 -10.414 1 90.25 86 ASP A CA 1
ATOM 620 C C . ASP A 1 86 ? 7.645 1.975 -11.609 1 90.25 86 ASP A C 1
ATOM 622 O O . ASP A 1 86 ? 7.574 1.132 -12.508 1 90.25 86 ASP A O 1
ATOM 626 N N . HIS A 1 87 ? 7.094 3.104 -11.727 1 88.5 87 HIS A N 1
ATOM 627 C CA . HIS A 1 87 ? 6.074 3.391 -12.727 1 88.5 87 HIS A CA 1
ATOM 628 C C . HIS A 1 87 ? 6.668 3.398 -14.133 1 88.5 87 HIS A C 1
ATOM 630 O O . HIS A 1 87 ? 6.023 2.957 -15.086 1 88.5 87 HIS A O 1
ATOM 636 N N . GLU A 1 88 ? 7.891 3.834 -14.281 1 87.06 88 GLU A N 1
ATOM 637 C CA . GLU A 1 88 ? 8.508 3.893 -15.602 1 87.06 88 GLU A CA 1
ATOM 638 C C . GLU A 1 88 ? 8.766 2.494 -16.156 1 87.06 88 GLU A C 1
ATOM 640 O O . GLU A 1 88 ? 8.414 2.197 -17.297 1 87.06 88 GLU A O 1
ATOM 645 N N . THR A 1 89 ? 9.359 1.702 -15.336 1 86.88 89 THR A N 1
ATOM 646 C CA . THR A 1 89 ? 9.633 0.327 -15.727 1 86.88 89 THR A CA 1
ATOM 647 C C . THR A 1 89 ? 8.344 -0.414 -16.062 1 86.88 89 THR A C 1
ATOM 649 O O . THR A 1 89 ? 8.258 -1.12 -17.062 1 86.88 89 THR A O 1
ATOM 652 N N . LEU A 1 90 ? 7.348 -0.241 -15.219 1 88.81 90 LEU A N 1
ATOM 653 C CA . LEU A 1 90 ? 6.078 -0.93 -15.422 1 88.81 90 LEU A CA 1
ATOM 654 C C . LEU A 1 90 ? 5.391 -0.45 -16.688 1 88.81 90 LEU A C 1
ATOM 656 O O . LEU A 1 90 ? 4.781 -1.245 -17.406 1 88.81 90 LEU A O 1
ATOM 660 N N . THR A 1 91 ? 5.477 0.846 -16.938 1 88.69 91 THR A N 1
ATOM 661 C CA . THR A 1 91 ? 4.938 1.383 -18.188 1 88.69 91 THR A CA 1
ATOM 662 C C . THR A 1 91 ? 5.621 0.742 -19.391 1 88.69 91 THR A C 1
ATOM 664 O O . THR A 1 91 ? 4.957 0.338 -20.344 1 88.69 91 THR A O 1
ATOM 667 N N . ALA A 1 92 ? 6.871 0.572 -19.312 1 85.75 92 ALA A N 1
ATOM 668 C CA . ALA A 1 92 ? 7.648 -0.002 -20.406 1 85.75 92 ALA A CA 1
ATOM 669 C C . ALA A 1 92 ? 7.285 -1.468 -20.625 1 85.75 92 ALA A C 1
ATOM 671 O O . ALA A 1 92 ? 7.133 -1.911 -21.766 1 85.75 92 ALA A O 1
ATOM 672 N N . ILE A 1 93 ? 7.039 -2.166 -19.578 1 83.81 93 ILE A N 1
ATOM 673 C CA . ILE A 1 93 ? 6.855 -3.611 -19.656 1 83.81 93 ILE A CA 1
ATOM 674 C C . ILE A 1 93 ? 5.406 -3.924 -20.031 1 83.81 93 ILE A C 1
ATOM 676 O O . ILE A 1 93 ? 5.141 -4.875 -20.766 1 83.81 93 ILE A O 1
ATOM 680 N N . THR A 1 94 ? 4.484 -3.131 -19.547 1 83.81 94 THR A N 1
ATOM 681 C CA . THR A 1 94 ? 3.074 -3.441 -19.75 1 83.81 94 THR A CA 1
ATOM 682 C C . THR A 1 94 ? 2.537 -2.699 -20.984 1 83.81 94 THR A C 1
ATOM 684 O O . THR A 1 94 ? 1.497 -3.068 -21.531 1 83.81 94 THR A O 1
ATOM 687 N N . GLY A 1 95 ? 3.172 -1.657 -21.297 1 84.06 95 GLY A N 1
ATOM 688 C CA . GLY A 1 95 ? 2.695 -0.814 -22.391 1 84.06 95 GLY A CA 1
ATOM 689 C C . GLY A 1 95 ? 1.551 0.093 -21.984 1 84.06 95 GLY A C 1
ATOM 690 O O . GLY A 1 95 ? 0.978 0.793 -22.812 1 84.06 95 GLY A O 1
ATOM 691 N N . ARG A 1 96 ? 1.188 -0.006 -20.734 1 86 96 ARG A N 1
ATOM 692 C CA . ARG A 1 96 ? 0.123 0.835 -20.203 1 86 96 ARG A CA 1
ATOM 693 C C . ARG A 1 96 ? 0.687 1.908 -19.266 1 86 96 ARG A C 1
ATOM 695 O O . ARG A 1 96 ? 1.654 1.666 -18.547 1 86 96 ARG A O 1
ATOM 702 N N . PRO A 1 97 ? 0.132 3.104 -19.344 1 84.88 97 PRO A N 1
ATOM 703 C CA . PRO A 1 97 ? 0.625 4.164 -18.453 1 84.88 97 PRO A CA 1
ATOM 704 C C . PRO A 1 97 ? 0.313 3.898 -16.984 1 84.88 97 PRO A C 1
ATOM 706 O O . PRO A 1 97 ? -0.78 3.428 -16.656 1 84.88 97 PRO A O 1
ATOM 709 N N . PHE A 1 98 ? 1.287 4.082 -16.188 1 88 98 PHE A N 1
ATOM 710 C CA . PHE A 1 98 ? 1.137 4.082 -14.734 1 88 98 PHE A CA 1
ATOM 711 C C . PHE A 1 98 ? 1.411 5.465 -14.164 1 88 98 PHE A C 1
ATOM 713 O O . PHE A 1 98 ? 2.508 5.734 -13.672 1 88 98 PHE A O 1
ATOM 720 N N . ALA A 1 99 ? 0.428 6.328 -14.227 1 87.75 99 ALA A N 1
ATOM 721 C CA . ALA A 1 99 ? 0.593 7.668 -13.664 1 87.75 99 ALA A CA 1
ATOM 722 C C . ALA A 1 99 ? 0.917 7.594 -12.172 1 87.75 99 ALA A C 1
ATOM 724 O O . ALA A 1 99 ? 0.327 6.801 -11.438 1 87.75 99 ALA A O 1
ATOM 725 N N . ASN A 1 100 ? 1.921 8.336 -11.883 1 94.31 100 ASN A N 1
ATOM 726 C CA . ASN A 1 100 ? 2.365 8.32 -10.492 1 94.31 100 ASN A CA 1
ATOM 727 C C . ASN A 1 100 ? 2.039 9.625 -9.781 1 94.31 100 ASN A C 1
ATOM 729 O O . ASN A 1 100 ? 1.456 9.617 -8.695 1 94.31 100 ASN A O 1
ATOM 733 N N . ARG A 1 101 ? 2.273 10.75 -10.422 1 96.38 101 ARG A N 1
ATOM 734 C CA . ARG A 1 101 ? 2.033 12.055 -9.812 1 96.38 101 ARG A CA 1
ATOM 735 C C . ARG A 1 101 ? 0.541 12.359 -9.742 1 96.38 101 ARG A C 1
ATOM 737 O O . ARG A 1 101 ? -0.192 12.117 -10.703 1 96.38 101 ARG A O 1
ATOM 744 N N . ILE A 1 102 ? 0.08 12.828 -8.625 1 98 102 ILE A N 1
ATOM 745 C CA . ILE A 1 102 ? -1.296 13.281 -8.445 1 98 102 ILE A CA 1
ATOM 746 C C . ILE A 1 102 ? -1.304 14.727 -7.945 1 98 102 ILE A C 1
ATOM 748 O O . ILE A 1 102 ? -0.78 15.023 -6.871 1 98 102 ILE A O 1
ATOM 752 N N . ASP A 1 103 ? -1.886 15.57 -8.695 1 98.44 103 ASP A N 1
ATOM 753 C CA . ASP A 1 103 ? -2.021 16.969 -8.281 1 98.44 103 ASP A CA 1
ATOM 754 C C . ASP A 1 103 ? -3.211 17.156 -7.348 1 98.44 103 ASP A C 1
ATOM 756 O O . ASP A 1 103 ? -4.258 16.531 -7.535 1 98.44 103 ASP A O 1
ATOM 760 N N . LEU A 1 104 ? -3.025 17.938 -6.359 1 98.44 104 LEU A N 1
ATOM 761 C CA . LEU A 1 104 ? -4.059 18.203 -5.363 1 98.44 104 LEU A CA 1
ATOM 762 C C . LEU A 1 104 ? -4.41 19.688 -5.32 1 98.44 104 LEU A C 1
ATOM 764 O O . LEU A 1 104 ? -3.521 20.547 -5.27 1 98.44 104 LEU A O 1
ATOM 768 N N . PRO A 1 105 ? -5.707 19.984 -5.332 1 96.75 105 PRO A N 1
ATOM 769 C CA . PRO A 1 105 ? -6.066 21.375 -5.055 1 96.75 105 PRO A CA 1
ATOM 770 C C . PRO A 1 105 ? -5.766 21.781 -3.613 1 96.75 105 PRO A C 1
ATOM 772 O O . PRO A 1 105 ? -5.93 20.984 -2.691 1 96.75 105 PRO A O 1
ATOM 775 N N . THR A 1 106 ? -5.215 22.984 -3.438 1 96.25 106 THR A N 1
ATOM 776 C CA . THR A 1 106 ? -4.977 23.516 -2.104 1 96.25 106 THR A CA 1
ATOM 777 C C . THR A 1 106 ? -6.113 24.438 -1.684 1 96.25 106 THR A C 1
ATOM 779 O O . THR A 1 106 ? -6.719 25.109 -2.525 1 96.25 106 THR A O 1
ATOM 782 N N . VAL A 1 107 ? -6.355 24.469 -0.334 1 94.44 107 VAL A N 1
ATOM 783 C CA . VAL A 1 107 ? -7.547 25.188 0.114 1 94.44 107 VAL A CA 1
ATOM 784 C C . VAL A 1 107 ? -7.168 26.188 1.211 1 94.44 107 VAL A C 1
ATOM 786 O O . VAL A 1 107 ? -8.031 26.906 1.727 1 94.44 107 VAL A O 1
ATOM 789 N N . THR A 1 108 ? -5.934 26.188 1.611 1 94.25 108 THR A N 1
ATOM 790 C CA . THR A 1 108 ? -5.48 27.109 2.658 1 94.25 108 THR A CA 1
AT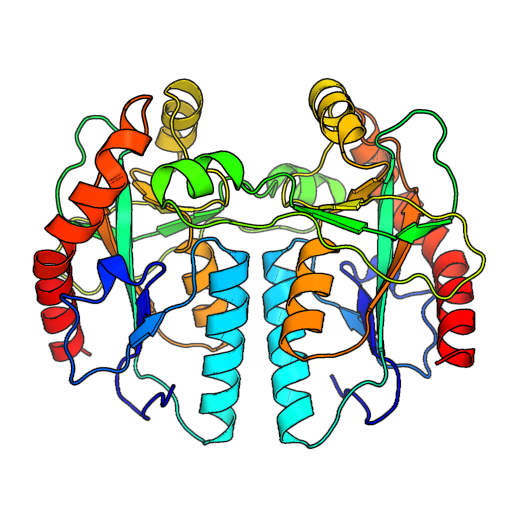OM 791 C C . THR A 1 108 ? -4.477 28.109 2.104 1 94.25 108 THR A C 1
ATOM 793 O O . THR A 1 108 ? -4.129 28.062 0.92 1 94.25 108 THR A O 1
ATOM 796 N N . SER A 1 109 ? -4.07 29.031 2.986 1 94 109 SER A N 1
ATOM 797 C CA . SER A 1 109 ? -3.059 30.016 2.611 1 94 109 SER A CA 1
ATOM 798 C C . SER A 1 109 ? -1.665 29.562 3.025 1 94 109 SER A C 1
ATOM 800 O O . SER A 1 109 ? -0.7 30.312 2.924 1 94 109 SER A O 1
ATOM 802 N N . LEU A 1 110 ? -1.542 28.312 3.434 1 95.12 110 LEU A N 1
ATOM 803 C CA . LEU A 1 110 ? -0.246 27.766 3.822 1 95.12 110 LEU A CA 1
ATOM 804 C C . LEU A 1 110 ? 0.672 27.641 2.611 1 95.12 110 LEU A C 1
ATOM 806 O O . LEU A 1 110 ? 0.2 27.5 1.481 1 95.12 110 LEU A O 1
ATOM 810 N N . PRO A 1 111 ? 2.029 27.797 2.91 1 96.25 111 PRO A N 1
ATOM 811 C CA . PRO A 1 111 ? 2.916 27.406 1.812 1 96.25 111 PRO A CA 1
ATOM 812 C C . PRO A 1 111 ? 2.668 25.984 1.335 1 96.25 111 PRO A C 1
ATOM 814 O O . PRO A 1 111 ? 2.236 25.125 2.117 1 96.25 111 PRO A O 1
ATOM 817 N N . THR A 1 112 ? 2.953 25.766 0.024 1 97.81 112 THR A N 1
ATOM 818 C CA . THR A 1 112 ? 2.666 24.469 -0.559 1 97.81 112 THR A CA 1
ATOM 819 C C . THR A 1 112 ? 3.959 23.719 -0.859 1 97.81 112 THR A C 1
ATOM 821 O O . THR A 1 112 ? 5.027 24.312 -0.964 1 97.81 112 THR A O 1
ATOM 824 N N . ALA A 1 113 ? 3.904 22.406 -0.863 1 98.12 113 ALA A N 1
ATOM 825 C CA . ALA A 1 113 ? 5.039 21.547 -1.188 1 98.12 113 ALA A CA 1
ATOM 826 C C . ALA A 1 113 ? 4.574 20.234 -1.828 1 98.12 113 ALA A C 1
ATOM 828 O O . ALA A 1 113 ? 3.428 19.828 -1.645 1 98.12 113 ALA A O 1
ATOM 829 N N . GLY A 1 114 ? 5.48 19.656 -2.695 1 98.44 114 GLY A N 1
ATOM 830 C CA . GLY A 1 114 ? 5.297 18.281 -3.131 1 98.44 114 GLY A CA 1
ATOM 831 C C . GLY A 1 114 ? 5.672 17.266 -2.07 1 98.44 114 GLY A C 1
ATOM 832 O O . GLY A 1 114 ? 6.523 17.531 -1.22 1 98.44 114 GLY A O 1
ATOM 833 N N . LEU A 1 115 ? 5.023 16.172 -2.125 1 98.75 115 LEU A N 1
ATOM 834 C CA . LEU A 1 115 ? 5.242 15.133 -1.132 1 98.75 115 LEU A CA 1
ATOM 835 C C . LEU A 1 115 ? 5.605 13.812 -1.805 1 98.75 115 LEU A C 1
ATOM 837 O O . LEU A 1 115 ? 4.844 13.297 -2.629 1 98.75 115 LEU A O 1
ATOM 841 N N . ALA A 1 116 ? 6.762 13.297 -1.541 1 98.5 116 ALA A N 1
ATOM 842 C CA . ALA A 1 116 ? 7.176 11.961 -1.962 1 98.5 116 ALA A CA 1
ATOM 843 C C . ALA A 1 116 ? 6.887 10.93 -0.878 1 98.5 116 ALA A C 1
ATOM 845 O O . ALA A 1 116 ? 7.488 10.961 0.198 1 98.5 116 ALA A O 1
ATOM 846 N N . THR A 1 117 ? 5.977 10.078 -1.169 1 98.56 117 THR A N 1
ATOM 847 C CA . THR A 1 117 ? 5.559 9.078 -0.195 1 98.56 117 THR A CA 1
ATOM 848 C C . THR A 1 117 ? 6.141 7.711 -0.543 1 98.56 117 THR A C 1
ATOM 850 O O . THR A 1 117 ? 6.191 7.332 -1.716 1 98.56 117 THR A O 1
ATOM 853 N N . GLY A 1 118 ? 6.59 6.953 0.415 1 97.25 118 GLY A N 1
ATOM 854 C CA . GLY A 1 118 ? 7.051 5.582 0.271 1 97.25 118 GLY A CA 1
ATOM 855 C C . GLY A 1 118 ? 7.195 4.859 1.597 1 97.25 118 GLY A C 1
ATOM 856 O O . GLY A 1 118 ? 7.074 5.469 2.66 1 97.25 118 GLY A O 1
ATOM 857 N N . ASP A 1 119 ? 7.52 3.566 1.545 1 96.5 119 ASP A N 1
ATOM 858 C CA . ASP A 1 119 ? 7.508 2.75 2.754 1 96.5 119 ASP A CA 1
ATOM 859 C C . ASP A 1 119 ? 8.914 2.613 3.336 1 96.5 119 ASP A C 1
ATOM 861 O O . ASP A 1 119 ? 9.125 1.869 4.297 1 96.5 119 ASP A O 1
ATOM 865 N N . THR A 1 120 ? 9.805 3.301 2.744 1 91.81 120 THR A N 1
ATOM 866 C CA . THR A 1 120 ? 11.148 3.414 3.297 1 91.81 120 THR A CA 1
ATOM 867 C C . THR A 1 120 ? 11.305 4.715 4.078 1 91.81 120 THR A C 1
ATOM 869 O O . THR A 1 120 ? 10.883 5.777 3.615 1 91.81 120 THR A O 1
ATOM 872 N N . PHE A 1 121 ? 11.891 4.625 5.316 1 90.75 121 PHE A N 1
ATOM 873 C CA . PHE A 1 121 ? 12.242 5.816 6.086 1 90.75 121 PHE A CA 1
ATOM 874 C C . PHE A 1 121 ? 13.508 6.465 5.535 1 90.75 121 PHE A C 1
ATOM 876 O O . PHE A 1 121 ? 14.602 5.922 5.68 1 90.75 121 PHE A O 1
ATOM 883 N N . ILE A 1 122 ? 13.273 7.59 4.934 1 92.44 122 ILE A N 1
ATOM 884 C CA . ILE A 1 122 ? 14.391 8.258 4.281 1 92.44 122 ILE A CA 1
ATOM 885 C C . ILE A 1 122 ? 15.312 8.875 5.336 1 92.44 122 ILE A C 1
ATOM 887 O O . ILE A 1 122 ? 14.898 9.766 6.082 1 92.44 122 ILE A O 1
ATOM 891 N N . SER A 1 123 ? 16.531 8.359 5.426 1 90 123 SER A N 1
ATOM 892 C CA . SER A 1 123 ? 17.438 8.812 6.473 1 90 123 SER A CA 1
ATOM 893 C C . SER A 1 123 ? 18.875 8.914 5.953 1 90 123 SER A C 1
ATOM 895 O O . SER A 1 123 ? 19.828 8.828 6.73 1 90 123 SER A O 1
ATOM 897 N N . ASP A 1 124 ? 18.953 8.953 4.648 1 92.06 124 ASP A N 1
ATOM 898 C CA . ASP A 1 124 ? 20.281 9.109 4.066 1 92.06 124 ASP A CA 1
ATOM 899 C C . ASP A 1 124 ? 20.281 10.188 2.992 1 92.06 124 ASP A C 1
ATOM 901 O O . ASP A 1 124 ? 19.328 10.328 2.229 1 92.06 124 ASP A O 1
ATOM 905 N N . THR A 1 125 ? 21.391 10.875 2.875 1 93.5 125 THR A N 1
ATOM 906 C CA . THR A 1 125 ? 21.531 12.078 2.062 1 93.5 125 THR A CA 1
ATOM 907 C C . THR A 1 125 ? 21.406 11.742 0.578 1 93.5 125 THR A C 1
ATOM 909 O O . THR A 1 125 ? 20.828 12.516 -0.191 1 93.5 125 THR A O 1
ATOM 912 N N . ALA A 1 126 ? 21.938 10.633 0.181 1 93.88 126 ALA A N 1
ATOM 913 C CA . ALA A 1 126 ? 21.906 10.273 -1.233 1 93.88 126 ALA A CA 1
ATOM 914 C C . ALA A 1 126 ? 20.469 10.086 -1.71 1 93.88 126 ALA A C 1
ATOM 916 O O . ALA A 1 126 ? 20.062 10.633 -2.744 1 93.88 126 ALA A O 1
ATOM 917 N N . THR A 1 127 ? 19.703 9.344 -0.982 1 93.69 127 THR A N 1
ATOM 918 C CA . THR A 1 127 ? 18.297 9.125 -1.304 1 93.69 127 THR A CA 1
ATOM 919 C C . THR A 1 127 ? 17.516 10.438 -1.222 1 93.69 127 THR A C 1
ATOM 921 O O . THR A 1 127 ? 16.703 10.742 -2.102 1 93.69 127 THR A O 1
ATOM 924 N N . ARG A 1 128 ? 17.797 11.172 -0.165 1 95.31 128 ARG A N 1
ATOM 925 C CA . ARG A 1 128 ? 17.172 12.477 0.019 1 95.31 128 ARG A CA 1
ATOM 926 C C . ARG A 1 128 ? 17.375 13.359 -1.207 1 95.31 128 ARG A C 1
ATOM 928 O O . ARG A 1 128 ? 16.406 13.883 -1.764 1 95.31 128 ARG A O 1
ATOM 935 N N . ASP A 1 129 ? 18.578 13.438 -1.658 1 95.88 129 ASP A N 1
ATOM 936 C CA . ASP A 1 129 ? 18.922 14.32 -2.771 1 95.88 129 ASP A CA 1
ATOM 937 C C . ASP A 1 129 ? 18.25 13.859 -4.062 1 95.88 129 ASP A C 1
ATOM 939 O O . ASP A 1 129 ? 17.828 14.68 -4.879 1 95.88 129 ASP A O 1
ATOM 943 N N . ARG A 1 130 ? 18.172 12.625 -4.215 1 95.12 130 ARG A N 1
ATOM 944 C CA . ARG A 1 130 ? 17.5 12.07 -5.383 1 95.12 130 ARG A CA 1
ATOM 945 C C . ARG A 1 130 ? 16.016 12.422 -5.375 1 95.12 130 ARG A C 1
ATOM 947 O O . ARG A 1 130 ? 15.469 12.875 -6.387 1 95.12 130 ARG A O 1
ATOM 954 N N . LEU A 1 131 ? 15.391 12.266 -4.324 1 96.56 131 LEU A N 1
ATOM 955 C CA . LEU A 1 131 ? 13.953 12.508 -4.199 1 96.56 131 LEU A CA 1
ATOM 956 C C . LEU A 1 131 ? 13.641 14 -4.273 1 96.56 131 LEU A C 1
ATOM 958 O O . LEU A 1 131 ? 12.562 14.391 -4.719 1 96.56 131 LEU A O 1
ATOM 962 N N . ALA A 1 132 ? 14.609 14.836 -3.83 1 96.62 132 ALA A N 1
ATOM 963 C CA . ALA A 1 132 ? 14.438 16.281 -3.811 1 96.62 132 ALA A CA 1
ATOM 964 C C . ALA A 1 132 ? 14.172 16.828 -5.211 1 96.62 132 ALA A C 1
ATOM 966 O O . ALA A 1 132 ? 13.664 17.938 -5.367 1 96.62 132 ALA A O 1
ATOM 967 N N . GLN A 1 133 ? 14.445 16.031 -6.188 1 96 133 GLN A N 1
ATOM 968 C CA . GLN A 1 133 ? 14.203 16.422 -7.57 1 96 133 GLN A CA 1
ATOM 969 C C . GLN A 1 133 ? 12.719 16.328 -7.918 1 96 133 GLN A C 1
ATOM 971 O O . GLN A 1 133 ? 12.273 16.891 -8.922 1 96 133 GLN A O 1
ATOM 976 N N . GLN A 1 134 ? 11.953 15.695 -7.105 1 95.12 134 GLN A N 1
ATOM 977 C CA . GLN A 1 134 ? 10.562 15.422 -7.453 1 95.12 134 GLN A CA 1
ATOM 978 C C . GLN A 1 134 ? 9.609 16.047 -6.441 1 95.12 134 GLN A C 1
ATOM 980 O O . GLN A 1 134 ? 8.445 16.297 -6.754 1 95.12 134 GLN A O 1
ATOM 985 N N . ALA A 1 135 ? 10.078 16.266 -5.293 1 97.5 135 ALA A N 1
ATOM 986 C CA . ALA A 1 135 ? 9.242 16.781 -4.203 1 97.5 135 ALA A CA 1
ATOM 987 C C . ALA A 1 135 ? 10.094 17.469 -3.139 1 97.5 135 ALA A C 1
ATOM 989 O O . ALA A 1 135 ? 11.297 17.219 -3.043 1 97.5 135 ALA A O 1
ATOM 990 N N . GLN A 1 136 ? 9.445 18.297 -2.285 1 98 136 GLN A N 1
ATOM 991 C CA . GLN A 1 136 ? 10.164 19.016 -1.241 1 98 136 GLN A CA 1
ATOM 992 C C . GLN A 1 136 ? 10.102 18.266 0.088 1 98 136 GLN A C 1
ATOM 994 O O . GLN A 1 136 ? 10.93 18.5 0.973 1 98 136 GLN A O 1
ATOM 999 N N . LEU A 1 137 ? 9.102 17.422 0.244 1 98.19 137 LEU A N 1
ATOM 1000 C CA . LEU A 1 137 ? 8.898 16.688 1.489 1 98.19 137 LEU A CA 1
ATOM 1001 C C . LEU A 1 137 ? 8.703 15.195 1.22 1 98.19 137 LEU A C 1
ATOM 1003 O O . LEU A 1 137 ? 8.398 14.797 0.092 1 98.19 137 LEU A O 1
ATOM 1007 N N . CYS A 1 138 ? 8.945 14.375 2.27 1 97.94 138 CYS A N 1
ATOM 1008 C CA . CYS A 1 138 ? 8.68 12.945 2.166 1 97.94 138 CYS A CA 1
ATOM 1009 C C . CYS A 1 138 ? 7.926 12.438 3.391 1 97.94 138 CYS A C 1
ATOM 1011 O O . CYS A 1 138 ? 8.047 13.008 4.477 1 97.94 138 CYS A O 1
ATOM 1013 N N . ASP A 1 139 ? 7.094 11.523 3.186 1 97.25 139 ASP A N 1
ATOM 1014 C CA . ASP A 1 139 ? 6.414 10.836 4.277 1 97.25 139 ASP A CA 1
ATOM 1015 C C . ASP A 1 139 ? 6.125 9.375 3.918 1 97.25 139 ASP A C 1
ATOM 1017 O O . ASP A 1 139 ? 6.73 8.828 2.994 1 97.25 139 ASP A O 1
ATOM 1021 N N . MET A 1 140 ? 5.293 8.742 4.762 1 97.25 140 MET A N 1
ATOM 1022 C CA . MET A 1 140 ? 5.129 7.305 4.543 1 97.25 140 MET A CA 1
ATOM 1023 C C . MET A 1 140 ? 3.662 6.957 4.305 1 97.25 140 MET A C 1
ATOM 1025 O O . MET A 1 140 ? 3.32 5.789 4.113 1 97.25 140 MET A O 1
ATOM 1029 N N . GLU A 1 141 ? 2.744 7.984 4.277 1 98.25 141 GLU A N 1
ATOM 1030 C CA . GLU A 1 141 ? 1.334 7.617 4.18 1 98.25 141 GLU A CA 1
ATOM 1031 C C . GLU A 1 141 ? 0.62 8.453 3.121 1 98.25 141 GLU A C 1
ATOM 1033 O O . GLU A 1 141 ? -0.394 8.023 2.566 1 98.25 141 GLU A O 1
ATOM 1038 N N . GLY A 1 142 ? 1.031 9.633 2.826 1 98.75 142 GLY A N 1
ATOM 1039 C CA . GLY A 1 142 ? 0.256 10.648 2.129 1 98.75 142 GLY A CA 1
ATOM 1040 C C . GLY A 1 142 ? -0.286 10.172 0.794 1 98.75 142 GLY A C 1
ATOM 1041 O O . GLY A 1 142 ? -1.468 10.352 0.497 1 98.75 142 GLY A O 1
ATOM 1042 N N . TYR A 1 143 ? 0.565 9.547 -0.048 1 98.81 143 TYR A N 1
ATOM 1043 C CA . TYR A 1 143 ? 0.157 9.07 -1.362 1 98.81 143 TYR A CA 1
ATOM 1044 C C . TYR A 1 143 ? -0.98 8.055 -1.242 1 98.81 143 TYR A C 1
ATOM 1046 O O . TYR A 1 143 ? -1.923 8.078 -2.037 1 98.81 143 TYR A O 1
ATOM 1054 N N . ALA A 1 144 ? -0.877 7.148 -0.304 1 98.81 144 ALA A N 1
ATOM 1055 C CA . ALA A 1 144 ? -1.903 6.129 -0.092 1 98.81 144 ALA A CA 1
ATOM 1056 C C . ALA A 1 144 ? -3.236 6.766 0.288 1 98.81 144 ALA A C 1
ATOM 1058 O O . ALA A 1 144 ? -4.289 6.355 -0.204 1 98.81 144 ALA A O 1
ATOM 1059 N N . VAL A 1 145 ? -3.197 7.777 1.165 1 98.88 145 VAL A N 1
ATOM 1060 C CA . VAL A 1 145 ? -4.402 8.469 1.6 1 98.88 145 VAL A CA 1
ATOM 1061 C C . VAL A 1 145 ? -5.078 9.133 0.4 1 98.88 145 VAL A C 1
ATOM 1063 O O . VAL A 1 145 ? -6.297 9.031 0.232 1 98.88 145 VAL A O 1
ATOM 1066 N N . VAL A 1 146 ? -4.309 9.758 -0.446 1 98.88 146 VAL A N 1
ATOM 1067 C CA . VAL A 1 146 ? -4.828 10.438 -1.629 1 98.88 146 VAL A CA 1
ATOM 1068 C C . VAL A 1 146 ? -5.473 9.414 -2.566 1 98.88 146 VAL A C 1
ATOM 1070 O O . VAL A 1 146 ? -6.57 9.641 -3.08 1 98.88 146 VAL A O 1
ATOM 1073 N N . LYS A 1 147 ? -4.781 8.305 -2.746 1 98.44 147 LYS A N 1
ATOM 1074 C CA . LYS A 1 147 ? -5.289 7.277 -3.646 1 98.44 147 LYS A CA 1
ATOM 1075 C C . LYS A 1 147 ? -6.625 6.727 -3.154 1 98.44 147 LYS A C 1
ATOM 1077 O O . LYS A 1 147 ? -7.555 6.543 -3.943 1 98.44 147 LYS A O 1
ATOM 1082 N N . VAL A 1 148 ? -6.723 6.453 -1.898 1 98.69 148 VAL A N 1
ATOM 1083 C CA . VAL A 1 148 ? -7.961 5.934 -1.329 1 98.69 148 VAL A CA 1
ATOM 1084 C C . VAL A 1 148 ? -9.062 6.988 -1.443 1 98.69 148 VAL A C 1
ATOM 1086 O O . VAL A 1 148 ? -10.188 6.676 -1.825 1 98.69 148 VAL A O 1
ATOM 1089 N N . ALA A 1 149 ? -8.742 8.234 -1.099 1 98.56 149 ALA A N 1
ATOM 1090 C CA . ALA A 1 149 ? -9.727 9.312 -1.198 1 98.56 149 ALA A CA 1
ATOM 1091 C C . ALA A 1 149 ? -10.297 9.406 -2.611 1 98.56 149 ALA A C 1
ATOM 1093 O O . ALA A 1 149 ? -11.508 9.539 -2.789 1 98.56 149 ALA A O 1
ATOM 1094 N N . ARG A 1 150 ? -9.438 9.297 -3.58 1 97.69 150 ARG A N 1
ATOM 1095 C CA . ARG A 1 150 ? -9.852 9.367 -4.977 1 97.69 150 ARG A CA 1
ATOM 1096 C C . ARG A 1 150 ? -10.773 8.203 -5.328 1 97.69 150 ARG A C 1
ATOM 1098 O O . ARG A 1 150 ? -11.758 8.383 -6.051 1 97.69 150 ARG A O 1
ATOM 1105 N N . GLU A 1 151 ? -10.445 7.047 -4.844 1 96.44 151 GLU A N 1
ATOM 1106 C CA . GLU A 1 151 ? -11.266 5.863 -5.086 1 96.44 151 GLU A CA 1
ATOM 1107 C C . GLU A 1 151 ? -12.695 6.082 -4.609 1 96.44 151 GLU A C 1
ATOM 1109 O O . GLU A 1 151 ? -13.641 5.566 -5.211 1 96.44 151 GLU A O 1
ATOM 1114 N N . PHE A 1 152 ? -12.883 6.859 -3.559 1 97.12 152 PHE A N 1
ATOM 1115 C CA . PHE A 1 152 ? -14.203 7.062 -2.973 1 97.12 152 PHE A CA 1
ATOM 1116 C C . PHE A 1 152 ? -14.789 8.398 -3.41 1 97.12 152 PHE A C 1
ATOM 1118 O O . PHE A 1 152 ? -15.906 8.75 -3.025 1 97.12 152 PHE A O 1
ATOM 1125 N N . GLY A 1 153 ? -13.984 9.141 -4.219 1 97.19 153 GLY A N 1
ATOM 1126 C CA . GLY A 1 153 ? -14.461 10.422 -4.711 1 97.19 153 GLY A CA 1
ATOM 1127 C C . GLY A 1 153 ? -14.594 11.469 -3.619 1 97.19 153 GLY A C 1
ATOM 1128 O O . GLY A 1 153 ? -15.508 12.297 -3.652 1 97.19 153 GLY A O 1
ATOM 1129 N N . ILE A 1 154 ? -13.797 11.438 -2.582 1 97.31 154 ILE A N 1
ATOM 1130 C CA . ILE A 1 154 ? -13.852 12.367 -1.462 1 97.31 154 ILE A CA 1
ATOM 1131 C C . ILE A 1 154 ? -12.703 13.375 -1.573 1 97.31 154 ILE A C 1
ATOM 1133 O O . ILE A 1 154 ? -11.555 12.992 -1.781 1 97.31 154 ILE A O 1
ATOM 1137 N N . PRO A 1 155 ? -13 14.711 -1.486 1 97.25 155 PRO A N 1
ATOM 1138 C CA . PRO A 1 155 ? -11.898 15.68 -1.456 1 97.25 155 PRO A CA 1
ATOM 1139 C C . PRO A 1 155 ? -10.898 15.406 -0.34 1 97.25 155 PRO A C 1
ATOM 1141 O O . PRO A 1 155 ? -11.281 14.977 0.751 1 97.25 155 PRO A O 1
ATOM 1144 N N . VAL A 1 156 ? -9.602 15.727 -0.625 1 98.19 156 VAL A N 1
ATOM 1145 C CA . VAL A 1 156 ? -8.57 15.406 0.355 1 98.19 156 VAL A CA 1
ATOM 1146 C C . VAL A 1 156 ? -7.586 16.562 0.466 1 98.19 156 VAL A C 1
ATOM 1148 O O . VAL A 1 156 ? -7.234 17.188 -0.539 1 98.19 156 VAL A O 1
ATOM 1151 N N . THR A 1 157 ? -7.219 16.891 1.686 1 98.19 157 THR A N 1
ATOM 1152 C CA . THR A 1 157 ? -6.188 17.859 2.018 1 98.19 157 THR A CA 1
ATOM 1153 C C . THR A 1 157 ? -5.105 17.234 2.887 1 98.19 157 THR A C 1
ATOM 1155 O O . THR A 1 157 ? -5.406 16.531 3.854 1 98.19 157 THR A O 1
ATOM 1158 N N . LEU A 1 158 ? -3.883 17.438 2.467 1 98.56 158 LEU A N 1
ATOM 1159 C CA . LEU A 1 158 ? -2.756 16.969 3.268 1 98.56 158 LEU A CA 1
ATOM 1160 C C . LEU A 1 158 ? -2.016 18.141 3.898 1 98.56 158 LEU A C 1
ATOM 1162 O O . LEU A 1 158 ? -1.636 19.094 3.203 1 98.56 158 LEU A O 1
ATOM 1166 N N . ILE A 1 159 ? -1.837 18.047 5.211 1 97.31 159 ILE A N 1
ATOM 1167 C CA . ILE A 1 159 ? -1.071 19.031 5.98 1 97.31 159 ILE A CA 1
ATOM 1168 C C . ILE A 1 159 ? 0.114 18.328 6.652 1 97.31 159 ILE A C 1
ATOM 1170 O O . ILE A 1 159 ? -0.06 17.344 7.371 1 97.31 159 ILE A O 1
ATOM 1174 N N . LYS A 1 160 ? 1.289 18.844 6.395 1 96.75 160 LYS A N 1
ATOM 1175 C CA . LYS A 1 160 ? 2.494 18.203 6.898 1 96.75 160 LYS A CA 1
ATOM 1176 C C . LYS A 1 160 ? 3.385 19.188 7.637 1 96.75 160 LYS A C 1
ATOM 1178 O O . LYS A 1 160 ? 3.627 20.297 7.148 1 96.75 160 LYS A O 1
ATOM 1183 N N . GLN A 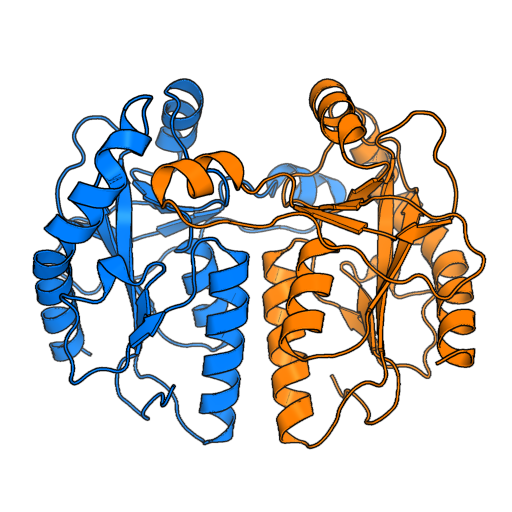1 161 ? 3.76 18.797 8.797 1 94.38 161 GLN A N 1
ATOM 1184 C CA . GLN A 1 161 ? 4.77 19.547 9.547 1 94.38 161 GLN A CA 1
ATOM 1185 C C . GLN A 1 161 ? 6.156 18.938 9.352 1 94.38 161 GLN A C 1
ATOM 1187 O O . GLN A 1 161 ? 6.344 17.734 9.539 1 94.38 161 GLN A O 1
ATOM 1192 N N . VAL A 1 162 ? 7.117 19.75 9.031 1 94.19 162 VAL A N 1
ATOM 1193 C CA . VAL A 1 162 ? 8.484 19.281 8.859 1 94.19 162 VAL A CA 1
ATOM 1194 C C . VAL A 1 162 ? 9.07 18.891 10.211 1 94.19 162 VAL A C 1
ATOM 1196 O O . VAL A 1 162 ? 9.109 19.703 11.133 1 94.19 162 VAL A O 1
ATOM 1199 N N . SER A 1 163 ? 9.5 17.656 10.328 1 89.88 163 SER A N 1
ATOM 1200 C CA . SER A 1 163 ? 9.992 17.141 11.602 1 89.88 163 SER A CA 1
ATOM 1201 C C . SER A 1 163 ? 11.508 16.938 11.57 1 89.88 163 SER A C 1
ATOM 1203 O O . SER A 1 163 ? 12.148 16.828 12.617 1 89.88 163 SER A O 1
ATOM 1205 N N . ASP A 1 164 ? 12.031 16.797 10.391 1 88.31 164 ASP A N 1
ATOM 1206 C CA . ASP A 1 164 ? 13.445 16.484 10.219 1 88.31 164 ASP A CA 1
ATOM 1207 C C . ASP A 1 164 ? 13.906 16.797 8.797 1 88.31 164 ASP A C 1
ATOM 1209 O O . ASP A 1 164 ? 13.109 17.219 7.957 1 88.31 164 ASP A O 1
ATOM 1213 N N . HIS A 1 165 ? 15.195 16.547 8.602 1 89.31 165 HIS A N 1
ATOM 1214 C CA . HIS A 1 165 ? 15.758 16.859 7.293 1 89.31 165 HIS A CA 1
ATOM 1215 C C . HIS A 1 165 ? 16.062 15.586 6.508 1 89.31 165 HIS A C 1
ATOM 1217 O O . HIS A 1 165 ? 16.938 15.586 5.645 1 89.31 165 HIS A O 1
ATOM 1223 N N . ALA A 1 166 ? 15.43 14.625 6.805 1 91.31 166 ALA A N 1
ATOM 1224 C CA . ALA A 1 166 ? 15.492 13.344 6.109 1 91.31 166 ALA A CA 1
ATOM 1225 C C . ALA A 1 166 ? 16.938 12.945 5.832 1 91.31 166 ALA A C 1
ATOM 1227 O O . ALA A 1 166 ? 17.266 12.531 4.719 1 91.31 166 ALA A O 1
ATOM 1228 N N . ASP A 1 167 ? 17.75 13.234 6.824 1 90.88 167 ASP A N 1
ATOM 1229 C CA . ASP A 1 167 ? 19.156 12.844 6.742 1 90.88 167 ASP A CA 1
ATOM 1230 C C . ASP A 1 167 ? 19.531 11.914 7.887 1 90.88 167 ASP A C 1
ATOM 1232 O O . ASP A 1 167 ? 18.656 11.289 8.508 1 90.88 167 ASP A O 1
ATOM 1236 N N . GLU A 1 168 ? 20.828 11.711 8.109 1 90.12 168 GLU A N 1
ATOM 1237 C CA . GLU A 1 168 ? 21.344 10.703 9.023 1 90.12 168 GLU A CA 1
ATOM 1238 C C . GLU A 1 168 ? 20.875 10.977 10.453 1 90.12 168 GLU A C 1
ATOM 1240 O O . GLU A 1 168 ? 20.906 10.078 11.305 1 90.12 168 GLU A O 1
ATOM 1245 N N . SER A 1 169 ? 20.312 12.18 10.75 1 86 169 SER A N 1
ATOM 1246 C CA . SER A 1 169 ? 19.875 12.539 12.102 1 86 169 SER A CA 1
ATOM 1247 C C . SER A 1 169 ? 18.359 12.383 12.25 1 86 169 SER A C 1
ATOM 1249 O O . SER A 1 169 ? 17.828 12.531 13.344 1 86 169 SER A O 1
ATOM 1251 N N . ALA A 1 170 ? 17.719 12.07 11.219 1 85.25 170 ALA A N 1
ATOM 1252 C CA . ALA A 1 170 ? 16.266 12.102 11.164 1 85.25 170 ALA A CA 1
ATOM 1253 C C . ALA A 1 170 ? 15.656 11.164 12.203 1 85.25 170 ALA A C 1
ATOM 1255 O O . ALA A 1 170 ? 14.711 11.539 12.906 1 85.25 170 ALA A O 1
ATOM 1256 N N . ALA A 1 171 ? 16.188 9.977 12.367 1 81.94 171 ALA A N 1
ATOM 1257 C CA . ALA A 1 171 ? 15.617 8.969 13.258 1 81.94 171 ALA A CA 1
ATOM 1258 C C . ALA A 1 171 ? 15.641 9.453 14.711 1 81.94 171 ALA A C 1
ATOM 1260 O O . ALA A 1 171 ? 14.672 9.25 15.453 1 81.94 171 ALA A O 1
ATOM 1261 N N . ALA A 1 172 ? 16.547 10.148 15.023 1 76.62 172 ALA A N 1
ATOM 1262 C CA . ALA A 1 172 ? 16.734 10.586 16.406 1 76.62 172 ALA A CA 1
ATOM 1263 C C . ALA A 1 172 ? 15.773 11.719 16.75 1 76.62 172 ALA A C 1
ATOM 1265 O O . ALA A 1 172 ? 15.422 11.914 17.922 1 76.62 172 ALA A O 1
ATOM 1266 N N . LYS A 1 173 ? 15.289 12.336 15.758 1 78.94 173 LYS A N 1
ATOM 1267 C CA . LYS A 1 173 ? 14.516 13.555 15.992 1 78.94 173 LYS A CA 1
ATOM 1268 C C . LYS A 1 173 ? 13.016 13.273 15.891 1 78.94 173 LYS A C 1
ATOM 1270 O O . LYS A 1 173 ? 12.195 14.086 16.328 1 78.94 173 LYS A O 1
ATOM 1275 N N . TRP A 1 174 ? 12.688 12.164 15.484 1 79.31 174 TRP A N 1
ATOM 1276 C CA . TRP A 1 174 ? 11.32 11.953 15.031 1 79.31 174 TRP A CA 1
ATOM 1277 C C . TRP A 1 174 ? 10.344 12 16.203 1 79.31 174 TRP A C 1
ATOM 1279 O O . TRP A 1 174 ? 9.328 12.695 16.141 1 79.31 174 TRP A O 1
ATOM 1289 N N . HIS A 1 175 ? 10.57 11.359 17.266 1 77.62 175 HIS A N 1
ATOM 1290 C CA . HIS A 1 175 ? 9.617 11.266 18.359 1 77.62 175 HIS A CA 1
ATOM 1291 C C . HIS A 1 175 ? 9.336 12.641 18.953 1 77.62 175 HIS A C 1
ATOM 1293 O O . HIS A 1 175 ? 8.172 13.008 19.156 1 77.62 175 HIS A O 1
ATOM 1299 N N . ASP A 1 176 ? 10.367 13.352 19.172 1 79.88 176 ASP A N 1
ATOM 1300 C CA . ASP A 1 176 ? 10.219 14.672 19.781 1 79.88 176 ASP A CA 1
ATOM 1301 C C . ASP A 1 176 ? 9.516 15.633 18.812 1 79.88 176 ASP A C 1
ATOM 1303 O O . ASP A 1 176 ? 8.672 16.422 19.234 1 79.88 176 ASP A O 1
ATOM 1307 N N . ALA A 1 177 ? 9.797 15.461 17.609 1 79.56 177 ALA A N 1
ATOM 1308 C CA . ALA A 1 177 ? 9.203 16.344 16.594 1 79.56 177 ALA A CA 1
ATOM 1309 C C . ALA A 1 177 ? 7.723 16.031 16.391 1 79.56 177 ALA A C 1
ATOM 1311 O O . ALA A 1 177 ? 6.906 16.938 16.25 1 79.56 177 ALA A O 1
ATOM 1312 N N . ALA A 1 178 ? 7.441 14.75 16.391 1 77.19 178 ALA A N 1
ATOM 1313 C CA . ALA A 1 178 ? 6.055 14.344 16.188 1 77.19 178 ALA A CA 1
ATOM 1314 C C . ALA A 1 178 ? 5.168 14.844 17.328 1 77.19 178 ALA A C 1
ATOM 1316 O O . ALA A 1 178 ? 4.07 15.352 17.094 1 77.19 178 ALA A O 1
ATOM 1317 N N . ARG A 1 179 ? 5.641 14.766 18.5 1 77 179 ARG A N 1
ATOM 1318 C CA . ARG A 1 179 ? 4.871 15.219 19.656 1 77 179 ARG A CA 1
ATOM 1319 C C . ARG A 1 179 ? 4.812 16.734 19.719 1 77 179 ARG A C 1
ATOM 1321 O O . ARG A 1 179 ? 3.76 17.312 20 1 77 179 ARG A O 1
ATOM 1328 N N . GLY A 1 180 ? 5.891 17.328 19.406 1 77.19 180 GLY A N 1
ATOM 1329 C CA . GLY A 1 180 ? 6 18.766 19.5 1 77.19 180 GLY A CA 1
ATOM 1330 C C . GLY A 1 180 ? 5.152 19.5 18.484 1 77.19 180 GLY A C 1
ATOM 1331 O O . GLY A 1 180 ? 4.656 20.594 18.75 1 77.19 180 GLY A O 1
ATOM 1332 N N . GLY A 1 181 ? 4.941 18.844 17.281 1 81.81 181 GLY A N 1
ATOM 1333 C CA . GLY A 1 181 ? 4.227 19.484 16.188 1 81.81 181 GLY A CA 1
ATOM 1334 C C . GLY A 1 181 ? 2.73 19.234 16.234 1 81.81 181 GLY A C 1
ATOM 1335 O O . GLY A 1 181 ? 1.972 19.828 15.469 1 81.81 181 GLY A O 1
ATOM 1336 N N . ALA A 1 182 ? 2.301 18.406 17.203 1 82 182 ALA A N 1
ATOM 1337 C CA . ALA A 1 182 ? 0.911 17.969 17.234 1 82 182 ALA A CA 1
ATOM 1338 C C . ALA A 1 182 ? -0.041 19.125 17.469 1 82 182 ALA A C 1
ATOM 1340 O O . ALA A 1 182 ? -1.089 19.219 16.812 1 82 182 ALA A O 1
ATOM 1341 N N . ALA A 1 183 ? 0.353 19.984 18.312 1 85.56 183 ALA A N 1
ATOM 1342 C CA . ALA A 1 183 ? -0.514 21.109 18.656 1 85.56 183 ALA A CA 1
ATOM 1343 C C . ALA A 1 183 ? -0.666 22.062 17.469 1 85.56 183 ALA A C 1
ATOM 1345 O O . ALA A 1 183 ? -1.775 22.5 17.141 1 85.56 183 ALA A O 1
ATOM 1346 N N . THR A 1 184 ? 0.42 22.406 16.859 1 88.06 184 THR A N 1
ATOM 1347 C CA . THR A 1 184 ? 0.398 23.312 15.727 1 88.06 184 THR A CA 1
ATOM 1348 C C . THR A 1 184 ? -0.365 22.688 14.555 1 88.06 184 THR A C 1
ATOM 1350 O O . THR A 1 184 ? -1.151 23.375 13.898 1 88.06 184 THR A O 1
ATOM 1353 N N . LEU A 1 185 ? -0.16 21.438 14.328 1 91 185 LEU A N 1
ATOM 1354 C CA . LEU A 1 185 ? -0.901 20.734 13.289 1 91 185 LEU A CA 1
ATOM 1355 C C . LEU A 1 185 ? -2.398 20.766 13.578 1 91 185 LEU A C 1
ATOM 1357 O O . LEU A 1 185 ? -3.207 20.969 12.672 1 91 185 LEU A O 1
ATOM 1361 N N . GLY A 1 186 ? -2.68 20.547 14.812 1 91 186 GLY A N 1
ATOM 1362 C CA . GLY A 1 186 ? -4.074 20.578 15.227 1 91 186 GLY A CA 1
ATOM 1363 C C . GLY A 1 186 ? -4.762 21.891 14.922 1 91 186 GLY A C 1
ATOM 1364 O O . GLY A 1 186 ? -5.91 21.922 14.477 1 91 186 GLY A O 1
ATOM 1365 N N . GLU A 1 187 ? -4.086 22.953 15.164 1 90.88 187 GLU A N 1
ATOM 1366 C CA . GLU A 1 187 ? -4.621 24.281 14.883 1 90.88 187 GLU A CA 1
ATOM 1367 C C . GLU A 1 187 ? -4.883 24.469 13.391 1 90.88 187 GLU A C 1
ATOM 1369 O O . GLU A 1 187 ? -5.906 25.031 13 1 90.88 187 GLU A O 1
ATOM 1374 N N . CYS A 1 188 ? -3.977 24.031 12.617 1 91.69 188 CYS A N 1
ATOM 1375 C CA . CYS A 1 188 ? -4.137 24.109 11.164 1 91.69 188 CYS A CA 1
ATOM 1376 C C . CYS A 1 188 ? -5.344 23.312 10.703 1 91.69 188 CYS A C 1
ATOM 1378 O O . CYS A 1 188 ? -6.141 23.797 9.891 1 91.69 188 CYS A O 1
ATOM 1380 N N . VAL A 1 189 ? -5.441 22.141 11.234 1 93.12 189 VAL A N 1
ATOM 1381 C CA . VAL A 1 189 ? -6.547 21.266 10.883 1 93.12 189 VAL A CA 1
ATOM 1382 C C . VAL A 1 189 ? -7.871 21.922 11.266 1 93.12 189 VAL A C 1
ATOM 1384 O O . VAL A 1 189 ? -8.836 21.875 10.5 1 93.12 189 VAL A O 1
ATOM 1387 N N . ALA A 1 190 ? -7.914 22.547 12.422 1 91.81 190 ALA A N 1
ATOM 1388 C CA . ALA A 1 190 ? -9.125 23.203 12.891 1 91.81 190 ALA A CA 1
ATOM 1389 C C . ALA A 1 190 ? -9.562 24.297 11.914 1 91.81 190 ALA A C 1
ATOM 1391 O O . ALA A 1 190 ? -10.758 24.469 11.664 1 91.81 190 ALA A O 1
ATOM 1392 N N . GLN A 1 191 ? -8.641 24.953 11.352 1 89.88 191 GLN A N 1
ATOM 1393 C CA . GLN A 1 191 ? -8.93 26 10.391 1 89.88 191 GLN A CA 1
ATOM 1394 C C . GLN A 1 191 ? -9.531 25.438 9.109 1 89.88 191 GLN A C 1
ATOM 1396 O O . GLN A 1 191 ? -10.438 26.031 8.516 1 89.88 191 GLN A O 1
ATOM 1401 N N . ILE A 1 192 ? -9.062 24.344 8.719 1 89.5 192 ILE A N 1
ATOM 1402 C CA . ILE A 1 192 ? -9.539 23.703 7.5 1 89.5 192 ILE A CA 1
ATOM 1403 C C . ILE A 1 192 ? -10.969 23.188 7.711 1 89.5 192 ILE A C 1
ATOM 1405 O O . ILE A 1 192 ? -11.805 23.281 6.809 1 89.5 192 ILE A O 1
ATOM 1409 N N . VAL A 1 193 ? -11.18 22.672 8.828 1 87.38 193 VAL A N 1
ATOM 1410 C CA . VAL A 1 193 ? -12.5 22.156 9.18 1 87.38 193 VAL A CA 1
ATOM 1411 C C . VAL A 1 193 ? -13.531 23.297 9.094 1 87.38 193 VAL A C 1
ATOM 1413 O O . VAL A 1 193 ? -14.641 23.094 8.594 1 87.38 193 VAL A O 1
ATOM 1416 N N . ASP A 1 194 ? -13.164 24.422 9.453 1 81.94 194 ASP A N 1
ATOM 1417 C CA . ASP A 1 194 ? -14.055 25.578 9.445 1 81.94 194 ASP A CA 1
ATOM 1418 C C . ASP A 1 194 ? -14.352 26.031 8.016 1 81.94 194 ASP A C 1
ATOM 1420 O O . ASP A 1 194 ? -15.414 26.609 7.75 1 81.94 194 ASP A O 1
ATOM 1424 N N . LEU A 1 195 ? -13.406 25.672 7.129 1 75.12 195 LEU A N 1
ATOM 1425 C CA . LEU A 1 195 ? -13.562 26.047 5.727 1 75.12 195 LEU A CA 1
ATOM 1426 C C . LEU A 1 195 ? -14.43 25.016 4.992 1 75.12 195 LEU A C 1
ATOM 1428 O O . LEU A 1 195 ? -14.945 25.297 3.906 1 75.12 195 LEU A O 1
ATOM 1432 N N . SER A 1 196 ? -14.445 23.766 5.492 1 68.88 196 SER A N 1
ATOM 1433 C CA . SER A 1 196 ? -15.109 22.672 4.809 1 68.88 196 SER A CA 1
ATOM 1434 C C . SER A 1 196 ? -16.609 22.641 5.121 1 68.88 196 SER A C 1
ATOM 1436 O O . SER A 1 196 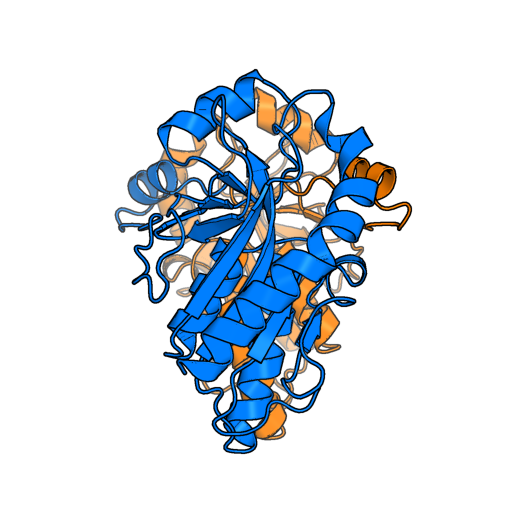? -17.422 22.297 4.262 1 68.88 196 SER A O 1
ATOM 1438 N N . MET B 1 1 ? -17.859 -6.383 -8.625 1 60.91 1 MET B N 1
ATOM 1439 C CA . MET B 1 1 ? -17.578 -7.816 -8.633 1 60.91 1 MET B CA 1
ATOM 1440 C C . MET B 1 1 ? -18.359 -8.523 -7.531 1 60.91 1 MET B C 1
ATOM 1442 O O . MET B 1 1 ? -18.594 -7.953 -6.465 1 60.91 1 MET B O 1
ATOM 1446 N N . ASP B 1 2 ? -18.938 -9.641 -7.879 1 77.19 2 ASP B N 1
ATOM 1447 C CA . ASP B 1 2 ? -19.828 -10.32 -6.945 1 77.19 2 ASP B CA 1
ATOM 1448 C C . ASP B 1 2 ? -19.109 -11.445 -6.211 1 77.19 2 ASP B C 1
ATOM 1450 O O . ASP B 1 2 ? -18.891 -12.523 -6.773 1 77.19 2 ASP B O 1
ATOM 1454 N N . ILE B 1 3 ? -18.547 -11.125 -5.098 1 84.25 3 ILE B N 1
ATOM 1455 C CA . ILE B 1 3 ? -18.016 -12.117 -4.18 1 84.25 3 ILE B CA 1
ATOM 1456 C C . ILE B 1 3 ? -19.141 -12.969 -3.607 1 84.25 3 ILE B C 1
ATOM 1458 O O . ILE B 1 3 ? -20.078 -12.438 -3.008 1 84.25 3 ILE B O 1
ATOM 1462 N N . SER B 1 4 ? -19.062 -14.219 -3.961 1 84.75 4 SER B N 1
ATOM 1463 C CA . SER B 1 4 ? -20.109 -15.141 -3.52 1 84.75 4 SER B CA 1
ATOM 1464 C C . SER B 1 4 ? -19.797 -15.711 -2.141 1 84.75 4 SER B C 1
ATOM 1466 O O . SER B 1 4 ? -18.641 -16.016 -1.836 1 84.75 4 SER B O 1
ATOM 1468 N N . ASN B 1 5 ? -20.859 -15.898 -1.417 1 87.44 5 ASN B N 1
ATOM 1469 C CA . ASN B 1 5 ? -20.688 -16.453 -0.079 1 87.44 5 ASN B CA 1
ATOM 1470 C C . ASN B 1 5 ? -20.234 -17.906 -0.131 1 87.44 5 ASN B C 1
ATOM 1472 O O . ASN B 1 5 ? -20.812 -18.719 -0.855 1 87.44 5 ASN B O 1
ATOM 1476 N N . GLY B 1 6 ? -19.172 -18.125 0.558 1 90.44 6 GLY B N 1
ATOM 1477 C CA . GLY B 1 6 ? -18.766 -19.516 0.746 1 90.44 6 GLY B CA 1
ATOM 1478 C C . GLY B 1 6 ? -17.891 -20.031 -0.382 1 90.44 6 GLY B C 1
ATOM 1479 O O . GLY B 1 6 ? -17.359 -21.141 -0.297 1 90.44 6 GLY B O 1
ATOM 1480 N N . LEU B 1 7 ? -17.719 -19.328 -1.423 1 92.19 7 LEU B N 1
ATOM 1481 C CA . LEU B 1 7 ? -16.797 -19.688 -2.494 1 92.19 7 LEU B CA 1
ATOM 1482 C C . LEU B 1 7 ? -15.469 -18.969 -2.336 1 92.19 7 LEU B C 1
ATOM 1484 O O . LEU B 1 7 ? -15.414 -17.875 -1.765 1 92.19 7 LEU B O 1
ATOM 1488 N N . PRO B 1 8 ? -14.469 -19.625 -2.879 1 95.75 8 PRO B N 1
ATOM 1489 C CA . PRO B 1 8 ? -13.203 -18.891 -2.871 1 95.75 8 PRO B CA 1
ATOM 1490 C C . PRO B 1 8 ? -13.234 -17.641 -3.756 1 95.75 8 PRO B C 1
ATOM 1492 O O . PRO B 1 8 ? -14.109 -17.516 -4.609 1 95.75 8 PRO B O 1
ATOM 1495 N N . LEU B 1 9 ? -12.344 -16.766 -3.48 1 96.69 9 LEU B N 1
ATOM 1496 C CA . LEU B 1 9 ? -12.102 -15.578 -4.297 1 96.69 9 LEU B CA 1
ATOM 1497 C C . LEU B 1 9 ? -10.703 -15.602 -4.895 1 96.69 9 LEU B C 1
ATOM 1499 O O . LEU B 1 9 ? -9.711 -15.695 -4.164 1 96.69 9 LEU B O 1
ATOM 1503 N N . ILE B 1 10 ? -10.633 -15.578 -6.199 1 96.62 10 ILE B N 1
ATOM 1504 C CA . ILE B 1 10 ? -9.344 -15.492 -6.883 1 96.62 10 ILE B CA 1
ATOM 1505 C C . ILE B 1 10 ? -8.938 -14.023 -7.016 1 96.62 10 ILE B C 1
ATOM 1507 O O . ILE B 1 10 ? -9.742 -13.18 -7.395 1 96.62 10 ILE B O 1
ATOM 1511 N N . VAL B 1 11 ? -7.699 -13.695 -6.641 1 97.5 11 VAL B N 1
ATOM 1512 C CA . VAL B 1 11 ? -7.152 -12.344 -6.707 1 97.5 11 VAL B CA 1
ATOM 1513 C C . VAL B 1 11 ? -5.918 -12.328 -7.602 1 97.5 11 VAL B C 1
ATOM 1515 O O . VAL B 1 11 ? -4.934 -13.016 -7.324 1 97.5 11 VAL B O 1
ATOM 1518 N N . ILE B 1 12 ? -5.938 -11.562 -8.633 1 96 12 ILE B N 1
ATOM 1519 C CA . ILE B 1 12 ? -4.805 -11.445 -9.547 1 96 12 ILE B CA 1
ATOM 1520 C C . ILE B 1 12 ? -4.535 -9.969 -9.836 1 96 12 ILE B C 1
ATOM 1522 O O . ILE B 1 12 ? -5.41 -9.125 -9.656 1 96 12 ILE B O 1
ATOM 1526 N N . ALA B 1 13 ? -3.291 -9.672 -10.266 1 94.69 13 ALA B N 1
ATOM 1527 C CA . ALA B 1 13 ? -2.898 -8.281 -10.461 1 94.69 13 ALA B CA 1
ATOM 1528 C C . ALA B 1 13 ? -3.232 -7.805 -11.867 1 94.69 13 ALA B C 1
ATOM 1530 O O . ALA B 1 13 ? -3.898 -6.781 -12.047 1 94.69 13 ALA B O 1
ATOM 1531 N N . ALA B 1 14 ? -2.793 -8.492 -12.836 1 90 14 ALA B N 1
ATOM 1532 C CA . ALA B 1 14 ? -2.885 -8.078 -14.234 1 90 14 ALA B CA 1
ATOM 1533 C C . ALA B 1 14 ? -3.9 -8.93 -14.992 1 90 14 ALA B C 1
ATOM 1535 O O . ALA B 1 14 ? -3.932 -10.156 -14.836 1 90 14 ALA B O 1
ATOM 1536 N N . PRO B 1 15 ? -4.676 -8.266 -15.828 1 87.5 15 PRO B N 1
ATOM 1537 C CA . PRO B 1 15 ? -5.664 -9.008 -16.609 1 87.5 15 PRO B CA 1
ATOM 1538 C C . PRO B 1 15 ? -5.043 -10.141 -17.422 1 87.5 15 PRO B C 1
ATOM 1540 O O . PRO B 1 15 ? -5.688 -11.164 -17.672 1 87.5 15 PRO B O 1
ATOM 1543 N N . GLU B 1 16 ? -3.748 -9.992 -17.828 1 83.25 16 GLU B N 1
ATOM 1544 C CA . GLU B 1 16 ? -3.037 -10.984 -18.625 1 83.25 16 GLU B CA 1
ATOM 1545 C C . GLU B 1 16 ? -2.959 -12.32 -17.906 1 83.25 16 GLU B C 1
ATOM 1547 O O . GLU B 1 16 ? -2.846 -13.375 -18.531 1 83.25 16 GLU B O 1
ATOM 1552 N N . GLU B 1 17 ? -3.148 -12.281 -16.594 1 83.31 17 GLU B N 1
ATOM 1553 C CA . GLU B 1 17 ? -3.023 -13.492 -15.781 1 83.31 17 GLU B CA 1
ATOM 1554 C C . GLU B 1 17 ? -4.379 -14.164 -15.578 1 83.31 17 GLU B C 1
ATOM 1556 O O . GLU B 1 17 ? -4.457 -15.266 -15.039 1 83.31 17 GLU B O 1
ATOM 1561 N N . ALA B 1 18 ? -5.461 -13.602 -16.031 1 84.5 18 ALA B N 1
ATOM 1562 C CA . ALA B 1 18 ? -6.824 -14.031 -15.719 1 84.5 18 ALA B CA 1
ATOM 1563 C C . ALA B 1 18 ? -7.27 -15.164 -16.641 1 84.5 18 ALA B C 1
ATOM 1565 O O . ALA B 1 18 ? -8.188 -15.922 -16.312 1 84.5 18 ALA B O 1
ATOM 1566 N N . GLY B 1 19 ? -6.691 -15.25 -17.828 1 83.25 19 GLY B N 1
ATOM 1567 C CA . GLY B 1 19 ? -7.172 -16.141 -18.875 1 83.25 19 GLY B CA 1
ATOM 1568 C C . GLY B 1 19 ? -7.266 -17.594 -18.422 1 83.25 19 GLY B C 1
ATOM 1569 O O . GLY B 1 19 ? -8.141 -18.328 -18.875 1 83.25 19 GLY B O 1
ATOM 1570 N N . GLY B 1 20 ? -6.535 -18.078 -17.5 1 85.56 20 GLY B N 1
ATOM 1571 C CA . GLY B 1 20 ? -6.512 -19.469 -17.109 1 85.56 20 GLY B CA 1
ATOM 1572 C C . GLY B 1 20 ? -7.297 -19.75 -15.844 1 85.56 20 GLY B C 1
ATOM 1573 O O . GLY B 1 20 ? -7.453 -20.906 -15.438 1 85.56 20 GLY B O 1
ATOM 1574 N N . MET B 1 21 ? -7.918 -18.766 -15.297 1 89.69 21 MET B N 1
ATOM 1575 C CA . MET B 1 21 ? -8.594 -18.938 -14.016 1 89.69 21 MET B CA 1
ATOM 1576 C C . MET B 1 21 ? -9.969 -19.562 -14.211 1 89.69 21 MET B C 1
ATOM 1578 O O . MET B 1 21 ? -10.641 -19.312 -15.203 1 89.69 21 MET B O 1
ATOM 1582 N N . PRO B 1 22 ? -10.375 -20.453 -13.273 1 90 22 PRO B N 1
ATOM 1583 C CA . PRO B 1 22 ? -11.703 -21.062 -13.375 1 90 22 PRO B CA 1
ATOM 1584 C C . PRO B 1 22 ? -12.828 -20.031 -13.414 1 90 22 PRO B C 1
ATOM 1586 O O . PRO B 1 22 ? -12.922 -19.188 -12.523 1 90 22 PRO B O 1
ATOM 1589 N N . ALA B 1 23 ? -13.695 -20.188 -14.312 1 87.06 23 ALA B N 1
ATOM 1590 C CA . ALA B 1 23 ? -14.789 -19.234 -14.531 1 87.06 23 ALA B CA 1
ATOM 1591 C C . ALA B 1 23 ? -15.828 -19.344 -13.414 1 87.06 23 ALA B C 1
ATOM 1593 O O . ALA B 1 23 ? -16.594 -18.406 -13.195 1 87.06 23 ALA B O 1
ATOM 1594 N N . SER B 1 24 ? -15.891 -20.453 -12.781 1 87.31 24 SER B N 1
ATOM 1595 C CA . SER B 1 24 ? -16.922 -20.703 -11.773 1 87.31 24 SER B CA 1
ATOM 1596 C C . SER B 1 24 ? -16.594 -20 -10.461 1 87.31 24 SER B C 1
ATOM 1598 O O . SER B 1 24 ? -17.422 -19.938 -9.562 1 87.31 24 SER B O 1
ATOM 1600 N N . ILE B 1 25 ? -15.398 -19.516 -10.344 1 91.62 25 ILE B N 1
ATOM 1601 C CA . ILE B 1 25 ? -14.945 -18.844 -9.133 1 91.62 25 ILE B CA 1
ATOM 1602 C C . ILE B 1 25 ? -14.742 -17.359 -9.414 1 91.62 25 ILE B C 1
ATOM 1604 O O . ILE B 1 25 ? -14.117 -16.984 -10.414 1 91.62 25 ILE B O 1
ATOM 1608 N N . PRO B 1 26 ? -15.297 -16.484 -8.586 1 93.44 26 PRO B N 1
ATOM 1609 C CA . PRO B 1 26 ? -15.078 -15.047 -8.805 1 93.44 26 PRO B CA 1
ATOM 1610 C C . PRO B 1 26 ? -13.602 -14.664 -8.805 1 93.44 26 PRO B C 1
ATOM 1612 O O . PRO B 1 26 ? -12.828 -15.164 -7.984 1 93.44 26 PRO B O 1
ATOM 1615 N N . THR B 1 27 ? -13.219 -13.844 -9.805 1 94.88 27 THR B N 1
ATOM 1616 C CA . THR B 1 27 ? -11.852 -13.344 -9.93 1 94.88 27 THR B CA 1
ATOM 1617 C C . THR B 1 27 ? -11.82 -11.828 -9.789 1 94.88 27 THR B C 1
ATOM 1619 O O . THR B 1 27 ? -12.57 -11.117 -10.461 1 94.88 27 THR B O 1
ATOM 1622 N N . LEU B 1 28 ? -11.039 -11.359 -8.922 1 96.69 28 LEU B N 1
ATOM 1623 C CA . LEU B 1 28 ? -10.828 -9.93 -8.719 1 96.69 28 LEU B CA 1
ATOM 1624 C C . LEU B 1 28 ? -9.5 -9.484 -9.32 1 96.69 28 LEU B C 1
ATOM 1626 O O . LEU B 1 28 ? -8.438 -10.016 -8.961 1 96.69 28 LEU B O 1
ATOM 1630 N N . ILE B 1 29 ? -9.539 -8.555 -10.25 1 96 29 ILE B N 1
ATOM 1631 C CA . ILE B 1 29 ? -8.336 -7.934 -10.805 1 96 29 ILE B CA 1
ATOM 1632 C C . ILE B 1 29 ? -8.016 -6.656 -10.039 1 96 29 ILE B C 1
ATOM 1634 O O . ILE B 1 29 ? -8.789 -5.695 -10.07 1 96 29 ILE B O 1
ATOM 1638 N N . THR B 1 30 ? -6.867 -6.602 -9.43 1 96.69 30 THR B N 1
ATOM 1639 C CA . THR B 1 30 ? -6.602 -5.531 -8.477 1 96.69 30 THR B CA 1
ATOM 1640 C C . THR B 1 30 ? -5.766 -4.426 -9.117 1 96.69 30 THR B C 1
ATOM 1642 O O . THR B 1 30 ? -5.715 -3.305 -8.609 1 96.69 30 THR B O 1
ATOM 1645 N N . GLY B 1 31 ? -5.047 -4.77 -10.203 1 94.5 31 GLY B N 1
ATOM 1646 C CA . GLY B 1 31 ? -3.994 -3.887 -10.672 1 94.5 31 GLY B CA 1
ATOM 1647 C C . GLY B 1 31 ? -2.648 -4.168 -10.039 1 94.5 31 GLY B C 1
ATOM 1648 O O . GLY B 1 31 ? -2.576 -4.785 -8.977 1 94.5 31 GLY B O 1
ATOM 1649 N N . ILE B 1 32 ? -1.602 -3.672 -10.672 1 94.88 32 ILE B N 1
ATOM 1650 C CA . ILE B 1 32 ? -0.237 -3.982 -10.258 1 94.88 32 ILE B CA 1
ATOM 1651 C C . ILE B 1 32 ? 0.172 -3.074 -9.102 1 94.88 32 ILE B C 1
ATOM 1653 O O . ILE B 1 32 ? -0.113 -1.875 -9.109 1 94.88 32 ILE B O 1
ATOM 1657 N N . GLY B 1 33 ? 0.807 -3.701 -8.102 1 96.69 33 GLY B N 1
ATOM 1658 C CA . GLY B 1 33 ? 1.329 -2.949 -6.973 1 96.69 33 GLY B CA 1
ATOM 1659 C C . GLY B 1 33 ? 0.583 -3.217 -5.68 1 96.69 33 GLY B C 1
ATOM 1660 O O . GLY B 1 33 ? -0.597 -3.57 -5.699 1 96.69 33 GLY B O 1
ATOM 1661 N N . THR B 1 34 ? 1.24 -2.938 -4.559 1 98 34 THR B N 1
ATOM 1662 C CA . THR B 1 34 ? 0.682 -3.287 -3.256 1 98 34 THR B CA 1
ATOM 1663 C C . THR B 1 34 ? -0.509 -2.395 -2.92 1 98 34 THR B C 1
ATOM 1665 O O . THR B 1 34 ? -1.508 -2.863 -2.371 1 98 34 THR B O 1
ATOM 1668 N N . LEU B 1 35 ? -0.45 -1.109 -3.283 1 97.75 35 LEU B N 1
ATOM 1669 C CA . LEU B 1 35 ? -1.541 -0.204 -2.938 1 97.75 35 LEU B CA 1
ATOM 1670 C C . LEU B 1 35 ? -2.803 -0.551 -3.721 1 97.75 35 LEU B C 1
ATOM 1672 O O . LEU B 1 35 ? -3.9 -0.578 -3.156 1 97.75 35 LEU B O 1
ATOM 1676 N N . ASN B 1 36 ? -2.619 -0.788 -5 1 97.25 36 ASN B N 1
ATOM 1677 C CA . ASN B 1 36 ? -3.773 -1.186 -5.797 1 97.25 36 ASN B CA 1
ATOM 1678 C C . ASN B 1 36 ? -4.414 -2.463 -5.262 1 97.25 36 ASN B C 1
ATOM 1680 O O . ASN B 1 36 ? -5.633 -2.537 -5.113 1 97.25 36 ASN B O 1
ATOM 1684 N N . ALA B 1 37 ? -3.555 -3.416 -4.977 1 98.31 37 ALA B N 1
ATOM 1685 C CA . ALA B 1 37 ? -4.035 -4.684 -4.434 1 98.31 37 ALA B CA 1
ATOM 1686 C C . ALA B 1 37 ? -4.77 -4.473 -3.113 1 98.31 37 ALA B C 1
ATOM 1688 O O . ALA B 1 37 ? -5.875 -4.988 -2.92 1 98.31 37 ALA B O 1
ATOM 1689 N N . ALA B 1 38 ? -4.207 -3.684 -2.234 1 98.69 38 ALA B N 1
ATOM 1690 C CA . ALA B 1 38 ? -4.766 -3.455 -0.905 1 98.69 38 ALA B CA 1
ATOM 1691 C C . ALA B 1 38 ? -6.102 -2.721 -0.992 1 98.69 38 ALA B C 1
ATOM 1693 O O . ALA B 1 38 ? -7.086 -3.133 -0.372 1 98.69 38 ALA B O 1
ATOM 1694 N N . ILE B 1 39 ? -6.164 -1.648 -1.777 1 98.56 39 ILE B N 1
ATOM 1695 C CA . ILE B 1 39 ? -7.359 -0.812 -1.857 1 98.56 39 ILE B CA 1
ATOM 1696 C C . ILE B 1 39 ? -8.5 -1.596 -2.504 1 98.56 39 ILE B C 1
ATOM 1698 O O . ILE B 1 39 ? -9.594 -1.675 -1.953 1 98.56 39 ILE B O 1
ATOM 1702 N N . THR B 1 40 ? -8.211 -2.223 -3.629 1 98.19 40 THR B N 1
ATOM 1703 C CA . THR B 1 40 ? -9.242 -2.934 -4.387 1 98.19 40 THR B CA 1
ATOM 1704 C C . THR B 1 40 ? -9.766 -4.125 -3.594 1 98.19 40 THR B C 1
ATOM 1706 O O . THR B 1 40 ? -10.977 -4.32 -3.486 1 98.19 40 THR B O 1
ATOM 1709 N N . LEU B 1 41 ? -8.867 -4.906 -3.018 1 98.5 41 LEU B N 1
ATOM 1710 C CA . LEU B 1 41 ? -9.289 -6.09 -2.271 1 98.5 41 LEU B CA 1
ATOM 1711 C C . LEU B 1 41 ? -10.039 -5.695 -1.003 1 98.5 41 LEU B C 1
ATOM 1713 O O . LEU B 1 41 ? -11.086 -6.262 -0.699 1 98.5 41 LEU B O 1
ATOM 1717 N N . THR B 1 42 ? -9.539 -4.699 -0.268 1 98.56 42 THR B N 1
ATOM 1718 C CA . THR B 1 42 ? -10.203 -4.25 0.952 1 98.56 42 THR B CA 1
ATOM 1719 C C . THR B 1 42 ? -11.609 -3.754 0.652 1 98.56 42 THR B C 1
ATOM 1721 O O . THR B 1 42 ? -12.562 -4.129 1.336 1 98.56 42 THR B O 1
ATOM 1724 N N . ARG B 1 43 ? -11.703 -2.91 -0.354 1 97.62 43 ARG B N 1
ATOM 1725 C CA . ARG B 1 43 ? -13.016 -2.379 -0.709 1 97.62 43 ARG B CA 1
ATOM 1726 C C . ARG B 1 43 ? -13.977 -3.5 -1.092 1 97.62 43 ARG B C 1
ATOM 1728 O O . ARG B 1 43 ? -15.125 -3.525 -0.639 1 97.62 43 ARG B O 1
ATOM 1735 N N . SER B 1 44 ? -13.523 -4.453 -1.893 1 97.31 44 SER B N 1
ATOM 1736 C CA . SER B 1 44 ? -14.344 -5.566 -2.355 1 97.31 44 SER B CA 1
ATOM 1737 C C . SER B 1 44 ? -14.797 -6.441 -1.19 1 97.31 44 SER B C 1
ATOM 1739 O O . SER B 1 44 ? -15.961 -6.844 -1.125 1 97.31 44 SER B O 1
ATOM 1741 N N . LEU B 1 45 ? -13.898 -6.727 -0.271 1 97.69 45 LEU B N 1
ATOM 1742 C CA . LEU B 1 45 ? -14.234 -7.574 0.866 1 97.69 45 LEU B CA 1
ATOM 1743 C C . LEU B 1 45 ? -15.18 -6.855 1.822 1 97.69 45 LEU B C 1
ATOM 1745 O O . LEU B 1 45 ? -16.078 -7.469 2.389 1 97.69 45 LEU B O 1
ATOM 1749 N N . ALA B 1 46 ? -14.938 -5.547 1.997 1 96.44 46 ALA B N 1
ATOM 1750 C CA . ALA B 1 46 ? -15.844 -4.77 2.834 1 96.44 46 ALA B CA 1
ATOM 1751 C C . ALA B 1 46 ? -17.25 -4.766 2.258 1 96.44 46 ALA B C 1
ATOM 1753 O O . ALA B 1 46 ? -18.234 -4.957 2.988 1 96.44 46 ALA B O 1
ATOM 1754 N N . ASP B 1 47 ? -17.344 -4.582 0.923 1 94.44 47 ASP B N 1
ATOM 1755 C CA . ASP B 1 47 ? -18.625 -4.617 0.238 1 94.44 47 ASP B CA 1
ATOM 1756 C C . ASP B 1 47 ? -19.297 -5.973 0.404 1 94.44 47 ASP B C 1
ATOM 1758 O O . ASP B 1 47 ? -20.5 -6.047 0.703 1 94.44 47 ASP B O 1
ATOM 1762 N N . ALA B 1 48 ? -18.547 -6.996 0.255 1 95.12 48 ALA B N 1
ATOM 1763 C CA . ALA B 1 48 ? -19.078 -8.344 0.408 1 95.12 48 ALA B CA 1
ATOM 1764 C C . ALA B 1 48 ? -19.562 -8.586 1.835 1 95.12 48 ALA B C 1
ATOM 1766 O O . ALA B 1 48 ? -20.641 -9.156 2.045 1 95.12 48 ALA B O 1
ATOM 1767 N N . HIS B 1 49 ? -18.766 -8.164 2.775 1 93.31 49 HIS B N 1
ATOM 1768 C CA . HIS B 1 49 ? -19.109 -8.32 4.188 1 93.31 49 HIS B CA 1
ATOM 1769 C C . HIS B 1 49 ? -20.453 -7.684 4.516 1 93.31 49 HIS B C 1
ATOM 1771 O O . HIS B 1 49 ? -21.266 -8.266 5.234 1 93.31 49 HIS B O 1
ATOM 1777 N N . PHE B 1 50 ? -20.781 -6.602 3.977 1 91.12 50 PHE B N 1
ATOM 1778 C CA . PHE B 1 50 ? -22.016 -5.879 4.242 1 91.12 50 PHE B CA 1
ATOM 1779 C C . PHE B 1 50 ? -23.203 -6.598 3.625 1 91.12 50 PHE B C 1
ATOM 1781 O O . PHE B 1 50 ? -24.328 -6.496 4.125 1 91.12 50 PHE B O 1
ATOM 1788 N N . ARG B 1 51 ? -22.922 -7.305 2.549 1 92.5 51 ARG B N 1
ATOM 1789 C CA . ARG B 1 51 ? -23.969 -8.078 1.898 1 92.5 51 ARG B CA 1
ATOM 1790 C C . ARG B 1 51 ? -24.141 -9.445 2.555 1 92.5 51 ARG B C 1
ATOM 1792 O O . ARG B 1 51 ? -24.922 -10.266 2.094 1 92.5 51 ARG B O 1
ATOM 1799 N N . GLY B 1 52 ? -23.281 -9.617 3.562 1 93.06 52 GLY B N 1
ATOM 1800 C CA . GLY B 1 52 ? -23.344 -10.883 4.27 1 93.06 52 GLY B CA 1
ATOM 1801 C C . GLY B 1 52 ? -22.578 -11.992 3.576 1 93.06 52 GLY B C 1
ATOM 1802 O O . GLY B 1 52 ? -22.844 -13.172 3.803 1 93.06 52 GLY B O 1
ATOM 1803 N N . HIS B 1 53 ? -21.703 -11.617 2.697 1 94.5 53 HIS B N 1
ATOM 1804 C CA . HIS B 1 53 ? -20.906 -12.594 1.957 1 94.5 53 HIS B CA 1
ATOM 1805 C C . HIS B 1 53 ? -19.484 -12.656 2.473 1 94.5 53 HIS B C 1
ATOM 1807 O O . HIS B 1 53 ? -18.891 -11.625 2.811 1 94.5 53 HIS B O 1
ATOM 1813 N N . ARG B 1 54 ? -19 -13.867 2.574 1 94.94 54 ARG B N 1
ATOM 1814 C CA . ARG B 1 54 ? -17.625 -14.117 2.977 1 94.94 54 ARG B CA 1
ATOM 1815 C C . ARG B 1 54 ? -16.984 -15.203 2.117 1 94.94 54 ARG B C 1
ATOM 1817 O O . ARG B 1 54 ? -17.5 -16.328 2.043 1 94.94 54 ARG B O 1
ATOM 1824 N N . PRO B 1 55 ? -15.906 -14.859 1.475 1 95.94 55 PRO B N 1
ATOM 1825 C CA . PRO B 1 55 ? -15.227 -15.945 0.766 1 95.94 55 PRO B CA 1
ATOM 1826 C C . PRO B 1 55 ? -14.672 -17 1.711 1 95.94 55 PRO B C 1
ATOM 1828 O O . PRO B 1 55 ? -14.25 -16.688 2.826 1 95.94 55 PRO B O 1
ATOM 1831 N N . SER B 1 56 ? -14.742 -18.25 1.226 1 95.38 56 SER B N 1
ATOM 1832 C CA . SER B 1 56 ? -14.203 -19.344 2.027 1 95.38 56 SER B CA 1
ATOM 1833 C C . SER B 1 56 ? -12.688 -19.266 2.121 1 95.38 56 SER B C 1
ATOM 1835 O O . SER B 1 56 ? -12.094 -19.734 3.096 1 95.38 56 SER B O 1
ATOM 1837 N N . ARG B 1 57 ? -12.078 -18.672 1.093 1 96.81 57 ARG B N 1
ATOM 1838 C CA . ARG B 1 57 ? -10.633 -18.547 0.968 1 96.81 57 ARG B CA 1
ATOM 1839 C C . ARG B 1 57 ? -10.258 -17.531 -0.101 1 96.81 57 ARG B C 1
ATOM 1841 O O . ARG B 1 57 ? -10.984 -17.344 -1.077 1 96.81 57 ARG B O 1
ATOM 1848 N N . ILE B 1 58 ? -9.203 -16.844 0.112 1 97.5 58 ILE B N 1
ATOM 1849 C CA . ILE B 1 58 ? -8.602 -16 -0.917 1 97.5 58 ILE B CA 1
ATOM 1850 C C . ILE B 1 58 ? -7.445 -16.75 -1.582 1 97.5 58 ILE B C 1
ATOM 1852 O O . ILE B 1 58 ? -6.594 -17.328 -0.899 1 97.5 58 ILE B O 1
ATOM 1856 N N . ILE B 1 59 ? -7.465 -16.812 -2.877 1 97.38 59 ILE B N 1
ATOM 1857 C CA . ILE B 1 59 ? -6.383 -17.406 -3.65 1 97.38 59 ILE B CA 1
ATOM 1858 C C . ILE B 1 59 ? -5.727 -16.344 -4.527 1 97.38 59 ILE B C 1
ATOM 1860 O O . ILE B 1 59 ? -6.32 -15.891 -5.508 1 97.38 59 ILE B O 1
ATOM 1864 N N . ASN B 1 60 ? -4.555 -15.953 -4.168 1 98 60 ASN B N 1
ATOM 1865 C CA . ASN B 1 60 ? -3.762 -15.055 -4.996 1 98 60 ASN B CA 1
ATOM 1866 C C . ASN B 1 60 ? -2.863 -15.82 -5.961 1 98 60 ASN B C 1
ATOM 1868 O O . ASN B 1 60 ? -1.986 -16.578 -5.531 1 98 60 ASN B O 1
ATOM 1872 N N . ALA B 1 61 ? -3.125 -15.625 -7.176 1 96.5 61 ALA B N 1
ATOM 1873 C CA . ALA B 1 61 ? -2.371 -16.312 -8.219 1 96.5 61 ALA B CA 1
ATOM 1874 C C . ALA B 1 61 ? -1.713 -15.32 -9.172 1 96.5 61 ALA B C 1
ATOM 1876 O O . ALA B 1 61 ? -2.309 -14.305 -9.523 1 96.5 61 ALA B O 1
ATOM 1877 N N . GLY B 1 62 ? -0.509 -15.602 -9.547 1 94.69 62 GLY B N 1
ATOM 1878 C CA . GLY B 1 62 ? 0.194 -14.758 -10.5 1 94.69 62 GLY B CA 1
ATOM 1879 C C . GLY B 1 62 ? 1.645 -15.156 -10.695 1 94.69 62 GLY B C 1
ATOM 1880 O O . GLY B 1 62 ? 2.049 -16.25 -10.312 1 94.69 62 GLY B O 1
ATOM 1881 N N . THR B 1 63 ? 2.402 -14.289 -11.383 1 93.69 63 THR B N 1
ATOM 1882 C CA . THR B 1 63 ? 3.807 -14.547 -11.68 1 93.69 63 THR B CA 1
ATOM 1883 C C . THR B 1 63 ? 4.703 -13.945 -10.602 1 93.69 63 THR B C 1
ATOM 1885 O O . THR B 1 63 ? 4.277 -13.062 -9.852 1 93.69 63 THR B O 1
ATOM 1888 N N . ALA B 1 64 ? 5.879 -14.523 -10.5 1 95.44 64 ALA B N 1
ATOM 1889 C CA . ALA B 1 64 ? 6.914 -14.047 -9.586 1 95.44 64 ALA B CA 1
ATOM 1890 C C . ALA B 1 64 ? 8.297 -14.172 -10.219 1 95.44 64 ALA B C 1
ATOM 1892 O O . ALA B 1 64 ? 8.516 -15 -11.102 1 95.44 64 ALA B O 1
ATOM 1893 N N . GLY B 1 65 ? 9.133 -13.273 -9.805 1 95.38 65 GLY B N 1
ATOM 1894 C CA . GLY B 1 65 ? 10.539 -13.414 -10.164 1 95.38 65 GLY B CA 1
ATOM 1895 C C . GLY B 1 65 ? 11.312 -14.305 -9.219 1 95.38 65 GLY B C 1
ATOM 1896 O O . GLY B 1 65 ? 11.086 -14.281 -8.008 1 95.38 65 GLY B O 1
ATOM 1897 N N . SER B 1 66 ? 12.203 -15.055 -9.805 1 96.81 66 SER B N 1
ATOM 1898 C CA . SER B 1 66 ? 13.094 -15.859 -8.977 1 96.81 66 SER B CA 1
ATOM 1899 C C . SER B 1 66 ? 14.258 -15.031 -8.453 1 96.81 66 SER B C 1
ATOM 1901 O O . SER B 1 66 ? 14.945 -14.352 -9.227 1 96.81 66 SER B O 1
ATOM 1903 N N . LEU B 1 67 ? 14.461 -15.125 -7.16 1 97.38 67 LEU B N 1
ATOM 1904 C CA . LEU B 1 67 ? 15.57 -14.406 -6.539 1 97.38 67 LEU B CA 1
ATOM 1905 C C . LEU B 1 67 ? 16.797 -15.297 -6.43 1 97.38 67 LEU B C 1
ATOM 1907 O O . LEU B 1 67 ? 17.906 -14.805 -6.168 1 97.38 67 LEU B O 1
ATOM 1911 N N . ILE B 1 68 ? 16.562 -16.562 -6.637 1 95.06 68 ILE B N 1
ATOM 1912 C CA . ILE B 1 68 ? 17.656 -17.531 -6.574 1 95.06 68 ILE B CA 1
ATOM 1913 C C . ILE B 1 68 ? 17.766 -18.266 -7.902 1 95.06 68 ILE B C 1
ATOM 1915 O O . ILE B 1 68 ? 16.797 -18.344 -8.664 1 95.06 68 ILE B O 1
ATOM 1919 N N . PRO B 1 69 ? 19 -18.703 -8.43 1 82.25 69 PRO B N 1
ATOM 1920 C CA . PRO B 1 69 ? 19.203 -19.312 -9.75 1 82.25 69 PRO B CA 1
ATOM 1921 C C . PRO B 1 69 ? 18.312 -20.531 -9.984 1 82.25 69 PRO B C 1
ATOM 1923 O O . PRO B 1 69 ? 17.844 -20.734 -11.109 1 82.25 69 PRO B O 1
ATOM 1926 N N . SER B 1 70 ? 17.859 -21.219 -9.109 1 74.69 70 SER B N 1
ATOM 1927 C CA . SER B 1 70 ? 17.344 -22.578 -9.328 1 74.69 70 SER B CA 1
ATOM 1928 C C . SER B 1 70 ? 15.844 -22.641 -9.109 1 74.69 70 SER B C 1
ATOM 1930 O O . SER B 1 70 ? 15.25 -23.719 -9.188 1 74.69 70 SER B O 1
ATOM 1932 N N . CYS B 1 71 ? 15.234 -21.5 -9.141 1 83.06 71 CYS B N 1
ATOM 1933 C CA . CYS B 1 71 ? 13.797 -21.625 -8.93 1 83.06 71 CYS B CA 1
ATOM 1934 C C . CYS B 1 71 ? 13.039 -21.562 -10.242 1 83.06 71 CYS B C 1
ATOM 1936 O O . CYS B 1 71 ? 13.219 -20.625 -11.023 1 83.06 71 CYS B O 1
ATOM 1938 N N . SER B 1 72 ? 12.383 -22.625 -10.633 1 89.12 72 SER B N 1
ATOM 1939 C CA . SER B 1 72 ? 11.492 -22.672 -11.781 1 89.12 72 SER B CA 1
ATOM 1940 C C . SER B 1 72 ? 10.211 -23.438 -11.461 1 89.12 72 SER B C 1
ATOM 1942 O O . SER B 1 72 ? 10.18 -24.25 -10.539 1 89.12 72 SER B O 1
ATOM 1944 N N . GLY B 1 73 ? 9.18 -23.016 -12.164 1 92.38 73 GLY B N 1
ATOM 1945 C CA . GLY B 1 73 ? 7.918 -23.703 -11.969 1 92.38 73 GLY B CA 1
ATOM 1946 C C . GLY B 1 73 ? 6.949 -22.938 -11.094 1 92.38 73 GLY B C 1
ATOM 1947 O O . GLY B 1 73 ? 6.898 -21.703 -11.141 1 92.38 73 GLY B O 1
ATOM 1948 N N . ILE B 1 74 ? 6.09 -23.734 -10.406 1 95.25 74 ILE B N 1
ATOM 1949 C CA . ILE B 1 74 ? 5.008 -23.156 -9.617 1 95.25 74 ILE B CA 1
ATOM 1950 C C . ILE B 1 74 ? 5.219 -23.469 -8.141 1 95.25 74 ILE B C 1
ATOM 1952 O O . ILE B 1 74 ? 5.582 -24.578 -7.781 1 95.25 74 ILE B O 1
ATOM 1956 N N . PHE B 1 75 ? 5.012 -22.484 -7.312 1 97.06 75 PHE B N 1
ATOM 1957 C CA . PHE B 1 75 ? 5.227 -22.625 -5.875 1 97.06 75 PHE B CA 1
ATOM 1958 C C . PHE B 1 75 ? 4.004 -22.141 -5.098 1 97.06 75 PHE B C 1
ATOM 1960 O O . PHE B 1 75 ? 3.311 -21.219 -5.527 1 97.06 75 PHE B O 1
ATOM 1967 N N . GLU B 1 76 ? 3.758 -22.812 -3.994 1 97.81 76 GLU B N 1
ATOM 1968 C CA . GLU B 1 76 ? 2.912 -22.234 -2.955 1 97.81 76 GLU B CA 1
ATOM 1969 C C . GLU B 1 76 ? 3.738 -21.438 -1.954 1 97.81 76 GLU B C 1
ATOM 1971 O O . GLU B 1 76 ? 4.773 -21.906 -1.476 1 97.81 76 GLU B O 1
ATOM 1976 N N . ILE B 1 77 ? 3.363 -20.312 -1.649 1 98.69 77 ILE B N 1
ATOM 1977 C CA . ILE B 1 77 ? 4.113 -19.422 -0.777 1 98.69 77 ILE B CA 1
ATOM 1978 C C . ILE B 1 77 ? 3.869 -19.797 0.683 1 98.69 77 ILE B C 1
ATOM 1980 O O . ILE B 1 77 ? 2.723 -19.953 1.107 1 98.69 77 ILE B O 1
ATOM 1984 N N . ASP B 1 78 ? 4.969 -19.859 1.425 1 98.62 78 ASP B N 1
ATOM 1985 C CA . ASP B 1 78 ? 4.812 -20.297 2.809 1 98.62 78 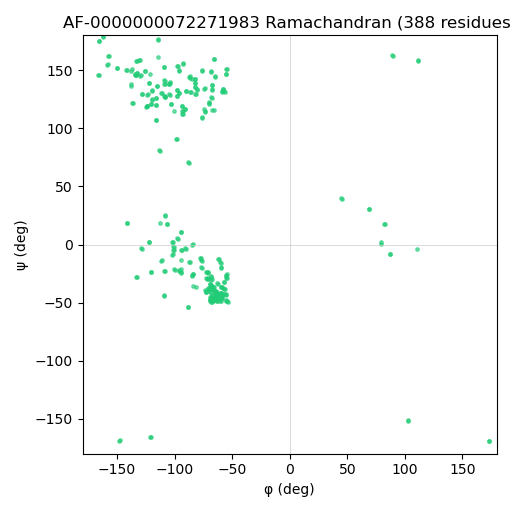ASP B CA 1
ATOM 1986 C C . ASP B 1 78 ? 5.09 -19.156 3.781 1 98.62 78 ASP B C 1
ATOM 1988 O O . ASP B 1 78 ? 4.832 -19.281 4.98 1 98.62 78 ASP B O 1
ATOM 1992 N N . HIS B 1 79 ? 5.684 -18.094 3.287 1 98.75 79 HIS B N 1
ATOM 1993 C CA . HIS B 1 79 ? 5.785 -16.844 4.043 1 98.75 79 HIS B CA 1
ATOM 1994 C C . HIS B 1 79 ? 5.992 -15.656 3.119 1 98.75 79 HIS B C 1
ATOM 1996 O O . HIS B 1 79 ? 6.445 -15.812 1.983 1 98.75 79 HIS B O 1
ATOM 2002 N N . VAL B 1 80 ? 5.594 -14.547 3.613 1 98.81 80 VAL B N 1
ATOM 2003 C CA . VAL B 1 80 ? 5.777 -13.32 2.844 1 98.81 80 VAL B CA 1
ATOM 2004 C C . VAL B 1 80 ? 6.523 -12.289 3.686 1 98.81 80 VAL B C 1
ATOM 2006 O O . VAL B 1 80 ? 6.398 -12.273 4.91 1 98.81 80 VAL B O 1
ATOM 2009 N N . ILE B 1 81 ? 7.25 -11.484 3.037 1 98.06 81 ILE B N 1
ATOM 2010 C CA . ILE B 1 81 ? 7.863 -10.289 3.604 1 98.06 81 ILE B CA 1
ATOM 2011 C C . ILE B 1 81 ? 7.664 -9.109 2.656 1 98.06 81 ILE B C 1
ATOM 2013 O O . ILE B 1 81 ? 7.555 -9.289 1.441 1 98.06 81 ILE B O 1
ATOM 2017 N N . LYS B 1 82 ? 7.52 -7.965 3.223 1 97.88 82 LYS B N 1
ATOM 2018 C CA . LYS B 1 82 ? 7.559 -6.746 2.422 1 97.88 82 LYS B CA 1
ATOM 2019 C C . LYS B 1 82 ? 8.969 -6.16 2.379 1 97.88 82 LYS B C 1
ATOM 2021 O O . LYS B 1 82 ? 9.445 -5.613 3.373 1 97.88 82 LYS B O 1
ATOM 2026 N N . HIS B 1 83 ? 9.578 -6.129 1.229 1 96 83 HIS B N 1
ATOM 2027 C CA . HIS B 1 83 ? 11.016 -5.879 1.187 1 96 83 HIS B CA 1
ATOM 2028 C C . HIS B 1 83 ? 11.312 -4.387 1.148 1 96 83 HIS B C 1
ATOM 2030 O O . HIS B 1 83 ? 12.453 -3.971 1.37 1 96 83 HIS B O 1
ATOM 2036 N N . ASP B 1 84 ? 10.32 -3.607 0.848 1 94.5 84 ASP B N 1
ATOM 2037 C CA . ASP B 1 84 ? 10.562 -2.174 0.725 1 94.5 84 ASP B CA 1
ATOM 2038 C C . ASP B 1 84 ? 9.992 -1.415 1.922 1 94.5 84 ASP B C 1
ATOM 2040 O O . ASP B 1 84 ? 9.742 -0.21 1.84 1 94.5 84 ASP B O 1
ATOM 2044 N N . PHE B 1 85 ? 9.719 -2.062 2.99 1 92.88 85 PHE B N 1
ATOM 2045 C CA . PHE B 1 85 ? 9.273 -1.456 4.238 1 92.88 85 PHE B CA 1
ATOM 2046 C C . PHE B 1 85 ? 10.375 -1.515 5.293 1 92.88 85 PHE B C 1
ATOM 2048 O O . PHE B 1 85 ? 10.883 -2.592 5.602 1 92.88 85 PHE B O 1
ATOM 2055 N N . ASP B 1 86 ? 10.688 -0.413 5.852 1 90.38 86 ASP B N 1
ATOM 2056 C CA . ASP B 1 86 ? 11.828 -0.304 6.758 1 90.38 86 ASP B CA 1
ATOM 2057 C C . ASP B 1 86 ? 11.422 -0.645 8.188 1 90.38 86 ASP B C 1
ATOM 2059 O O . ASP B 1 86 ? 11.531 0.193 9.086 1 90.38 86 ASP B O 1
ATOM 2063 N N . HIS B 1 87 ? 11.141 -1.844 8.445 1 88.75 87 HIS B N 1
ATOM 2064 C CA . HIS B 1 87 ? 10.586 -2.273 9.727 1 88.75 87 HIS B CA 1
ATOM 2065 C C . HIS B 1 87 ? 11.617 -2.145 10.844 1 88.75 87 HIS B C 1
ATOM 2067 O O . HIS B 1 87 ? 11.273 -1.803 11.977 1 88.75 87 HIS B O 1
ATOM 2073 N N . GLU B 1 88 ? 12.875 -2.355 10.555 1 87.25 88 GLU B N 1
ATOM 2074 C CA . GLU B 1 88 ? 13.906 -2.27 11.586 1 87.25 88 GLU B CA 1
ATOM 2075 C C . GLU B 1 88 ? 14.094 -0.831 12.055 1 87.25 88 GLU B C 1
ATOM 2077 O O . GLU B 1 88 ? 14.117 -0.565 13.266 1 87.25 88 GLU B O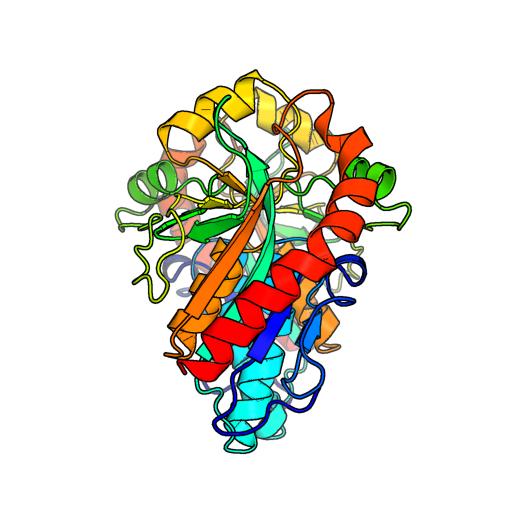 1
ATOM 2082 N N . THR B 1 89 ? 14.227 0.018 11.109 1 86.94 89 THR B N 1
ATOM 2083 C CA . THR B 1 89 ? 14.383 1.433 11.43 1 86.94 89 THR B CA 1
ATOM 2084 C C . THR B 1 89 ? 13.172 1.951 12.203 1 86.94 89 THR B C 1
ATOM 2086 O O . THR B 1 89 ? 13.328 2.662 13.203 1 86.94 89 THR B O 1
ATOM 2089 N N . LEU B 1 90 ? 12 1.584 11.758 1 88.81 90 LEU B N 1
ATOM 2090 C CA . LEU B 1 90 ? 10.781 2.051 12.398 1 88.81 90 LEU B CA 1
ATOM 2091 C C . LEU B 1 90 ? 10.664 1.495 13.812 1 88.81 90 LEU B C 1
ATOM 2093 O O . LEU B 1 90 ? 10.211 2.193 14.727 1 88.81 90 LEU B O 1
ATOM 2097 N N . THR B 1 91 ? 11.055 0.238 13.977 1 88.88 91 THR B N 1
ATOM 2098 C CA . THR B 1 91 ? 11.078 -0.348 15.312 1 88.88 91 THR B CA 1
ATOM 2099 C C . THR B 1 91 ? 12.008 0.434 16.234 1 88.88 91 THR B C 1
ATOM 2101 O O . THR B 1 91 ? 11.648 0.748 17.375 1 88.88 91 THR B O 1
ATOM 2104 N N . ALA B 1 92 ? 13.109 0.812 15.734 1 85.88 92 ALA B N 1
ATOM 2105 C CA . ALA B 1 92 ? 14.102 1.544 16.516 1 85.88 92 ALA B CA 1
ATOM 2106 C C . ALA B 1 92 ? 13.586 2.934 16.891 1 85.88 92 ALA B C 1
ATOM 2108 O O . ALA B 1 92 ? 13.758 3.379 18.031 1 85.88 92 ALA B O 1
ATOM 2109 N N . ILE B 1 93 ? 12.898 3.547 15.984 1 83.75 93 ILE B N 1
ATOM 2110 C CA . ILE B 1 93 ? 12.492 4.938 16.156 1 83.75 93 ILE B CA 1
ATOM 2111 C C . ILE B 1 93 ? 11.242 5.008 17.031 1 83.75 93 ILE B C 1
ATOM 2113 O O . ILE B 1 93 ? 11.094 5.926 17.844 1 83.75 93 ILE B O 1
ATOM 2117 N N . THR B 1 94 ? 10.352 4.051 16.875 1 83.81 94 THR B N 1
ATOM 2118 C CA . THR B 1 94 ? 9.07 4.125 17.578 1 83.81 94 THR B CA 1
ATOM 2119 C C . THR B 1 94 ? 9.125 3.344 18.891 1 83.81 94 THR B C 1
ATOM 2121 O O . THR B 1 94 ? 8.289 3.551 19.781 1 83.81 94 THR B O 1
ATOM 2124 N N . GLY B 1 95 ? 10 2.428 18.953 1 84.25 95 GLY B N 1
ATOM 2125 C CA . GLY B 1 95 ? 10.078 1.552 20.109 1 84.25 95 GLY B CA 1
ATOM 2126 C C . GLY B 1 95 ? 9.031 0.449 20.094 1 84.25 95 GLY B C 1
ATOM 2127 O O . GLY B 1 95 ? 8.914 -0.316 21.047 1 84.25 95 GLY B O 1
ATOM 2128 N N . ARG B 1 96 ? 8.266 0.435 19.031 1 86.19 96 ARG B N 1
ATOM 2129 C CA . ARG B 1 96 ? 7.246 -0.596 18.875 1 86.19 96 ARG B CA 1
ATOM 2130 C C . ARG B 1 96 ? 7.637 -1.58 17.781 1 86.19 96 ARG B C 1
ATOM 2132 O O . ARG B 1 96 ? 8.227 -1.191 16.766 1 86.19 96 ARG B O 1
ATOM 2139 N N . PRO B 1 97 ? 7.355 -2.832 18 1 85.06 97 PRO B N 1
ATOM 2140 C CA . PRO B 1 97 ? 7.691 -3.82 16.969 1 85.06 97 PRO B CA 1
ATOM 2141 C C . PRO B 1 97 ? 6.859 -3.66 15.703 1 85.06 97 PRO B C 1
ATOM 2143 O O . PRO B 1 97 ? 5.652 -3.41 15.781 1 85.06 97 PRO B O 1
ATOM 2146 N N . PHE B 1 98 ? 7.504 -3.691 14.617 1 88.44 98 PHE B N 1
ATOM 2147 C CA . PHE B 1 98 ? 6.875 -3.764 13.297 1 88.44 98 PHE B CA 1
ATOM 2148 C C . PHE B 1 98 ? 7.176 -5.098 12.633 1 88.44 98 PHE B C 1
ATOM 2150 O O . PHE B 1 98 ? 8.055 -5.184 11.773 1 88.44 98 PHE B O 1
ATOM 2157 N N . ALA B 1 99 ? 6.449 -6.117 13.016 1 88.06 99 ALA B N 1
ATOM 2158 C CA . ALA B 1 99 ? 6.641 -7.422 12.391 1 88.06 99 ALA B CA 1
ATOM 2159 C C . ALA B 1 99 ? 6.41 -7.348 10.883 1 88.06 99 ALA B C 1
ATOM 2161 O O . ALA B 1 99 ? 5.477 -6.684 10.422 1 88.06 99 ALA B O 1
ATOM 2162 N N . ASN B 1 100 ? 7.363 -7.918 10.234 1 94.5 100 ASN B N 1
ATOM 2163 C CA . ASN B 1 100 ? 7.285 -7.855 8.773 1 94.5 100 ASN B CA 1
ATOM 2164 C C . ASN B 1 100 ? 6.969 -9.227 8.172 1 94.5 100 ASN B C 1
ATOM 2166 O O . ASN B 1 100 ? 6.055 -9.352 7.363 1 94.5 100 ASN B O 1
ATOM 2170 N N . ARG B 1 101 ? 7.613 -10.281 8.648 1 96.5 101 ARG B N 1
ATOM 2171 C CA . ARG B 1 101 ? 7.406 -11.625 8.117 1 96.5 101 ARG B CA 1
ATOM 2172 C C . ARG B 1 101 ? 6.062 -12.188 8.555 1 96.5 101 ARG B C 1
ATOM 2174 O O . ARG B 1 101 ? 5.676 -12.055 9.719 1 96.5 101 ARG B O 1
ATOM 2181 N N . ILE B 1 102 ? 5.34 -12.766 7.648 1 98 102 ILE B N 1
ATOM 2182 C CA . ILE B 1 102 ? 4.086 -13.453 7.938 1 98 102 ILE B CA 1
ATOM 2183 C C . ILE B 1 102 ? 4.16 -14.891 7.43 1 98 102 ILE B C 1
ATOM 2185 O O . ILE B 1 102 ? 4.324 -15.125 6.23 1 98 102 ILE B O 1
ATOM 2189 N N . ASP B 1 103 ? 4.027 -15.805 8.297 1 98.44 103 ASP B N 1
ATOM 2190 C CA . ASP B 1 103 ? 4.008 -17.219 7.918 1 98.44 103 ASP B CA 1
ATOM 2191 C C . ASP B 1 103 ? 2.621 -17.641 7.441 1 98.44 103 ASP B C 1
ATOM 2193 O O . ASP B 1 103 ? 1.609 -17.203 8 1 98.44 103 ASP B O 1
ATOM 2197 N N . LEU B 1 104 ? 2.588 -18.406 6.43 1 98.44 104 LEU B N 1
ATOM 2198 C CA . LEU B 1 104 ? 1.338 -18.891 5.84 1 98.44 104 LEU B CA 1
ATOM 2199 C C . LEU B 1 104 ? 1.261 -20.406 5.875 1 98.44 104 LEU B C 1
ATOM 2201 O O . LEU B 1 104 ? 2.215 -21.094 5.496 1 98.44 104 LEU B O 1
ATOM 2205 N N . PRO B 1 105 ? 0.121 -20.906 6.324 1 96.69 105 PRO B N 1
ATOM 2206 C CA . PRO B 1 105 ? -0.064 -22.359 6.141 1 96.69 105 PRO B CA 1
ATOM 2207 C C . PRO B 1 105 ? -0.202 -22.75 4.672 1 96.69 105 PRO B C 1
ATOM 2209 O O . PRO B 1 105 ? -0.81 -22.016 3.887 1 96.69 105 PRO B O 1
ATOM 2212 N N . THR B 1 106 ? 0.456 -23.828 4.273 1 96.19 106 THR B N 1
ATOM 2213 C CA . THR B 1 106 ? 0.311 -24.359 2.924 1 96.19 106 THR B CA 1
ATOM 2214 C C . THR B 1 106 ? -0.718 -25.484 2.891 1 96.19 106 THR B C 1
ATOM 2216 O O . THR B 1 106 ? -0.875 -26.219 3.869 1 96.19 106 THR B O 1
ATOM 2219 N N . VAL B 1 107 ? -1.395 -25.609 1.706 1 94.31 107 VAL B N 1
ATOM 2220 C CA . VAL B 1 107 ? -2.521 -26.531 1.673 1 94.31 107 VAL B CA 1
ATOM 2221 C C . VAL B 1 107 ? -2.379 -27.469 0.482 1 94.31 107 VAL B C 1
ATOM 2223 O O . VAL B 1 107 ? -3.223 -28.344 0.269 1 94.31 107 VAL B O 1
ATOM 2226 N N . THR B 1 108 ? -1.378 -27.281 -0.318 1 94.19 108 THR B N 1
ATOM 2227 C CA . THR B 1 108 ? -1.161 -28.125 -1.487 1 94.19 108 THR B CA 1
ATOM 2228 C C . THR B 1 108 ? 0.13 -28.938 -1.345 1 94.19 108 THR B C 1
ATOM 2230 O O . THR B 1 108 ? 0.848 -28.781 -0.353 1 94.19 108 THR B O 1
ATOM 2233 N N . SER B 1 109 ? 0.356 -29.797 -2.346 1 93.94 109 SER B N 1
ATOM 2234 C CA . SER B 1 109 ? 1.59 -30.578 -2.375 1 93.94 109 SER B CA 1
ATOM 2235 C C . SER B 1 109 ? 2.656 -29.891 -3.225 1 93.94 109 SER B C 1
ATOM 2237 O O . SER B 1 109 ? 3.713 -30.469 -3.486 1 93.94 109 SER B O 1
ATOM 2239 N N . LEU B 1 110 ? 2.412 -28.656 -3.609 1 95.06 110 LEU B N 1
ATOM 2240 C CA . LEU B 1 110 ? 3.379 -27.906 -4.398 1 95.06 110 LEU B CA 1
ATOM 2241 C C . LEU B 1 110 ? 4.617 -27.578 -3.572 1 95.06 110 LEU B C 1
ATOM 2243 O O . LEU B 1 110 ? 4.547 -27.5 -2.344 1 95.06 110 LEU B O 1
ATOM 2247 N N . PRO B 1 111 ? 5.801 -27.516 -4.312 1 96.25 111 PRO B N 1
ATOM 2248 C CA . PRO B 1 111 ? 6.93 -26.938 -3.574 1 96.25 111 PRO B CA 1
ATOM 2249 C C . PRO B 1 111 ? 6.617 -25.562 -2.996 1 96.25 111 PRO B C 1
ATOM 2251 O O . PRO B 1 111 ? 5.805 -24.812 -3.559 1 96.25 111 PRO B O 1
ATOM 2254 N N . THR B 1 112 ? 7.301 -25.266 -1.856 1 97.81 112 THR B N 1
ATOM 2255 C CA . THR B 1 112 ? 7.008 -24.016 -1.17 1 97.81 112 THR B CA 1
ATOM 2256 C C . THR B 1 112 ? 8.172 -23.031 -1.31 1 97.81 112 THR B C 1
ATOM 2258 O O . THR B 1 112 ? 9.297 -23.438 -1.601 1 97.81 112 THR B O 1
ATOM 2261 N N . ALA B 1 113 ? 7.887 -21.75 -1.245 1 98.12 113 ALA B N 1
ATOM 2262 C CA . ALA B 1 113 ? 8.891 -20.703 -1.303 1 98.12 113 ALA B CA 1
ATOM 2263 C C . ALA B 1 113 ? 8.453 -19.469 -0.499 1 98.12 113 ALA B C 1
ATOM 2265 O O . ALA B 1 113 ? 7.262 -19.281 -0.26 1 98.12 113 ALA B O 1
ATOM 2266 N N . GLY B 1 114 ? 9.484 -18.719 0.02 1 98.44 114 GLY B N 1
ATOM 2267 C CA . GLY B 1 114 ? 9.227 -17.391 0.536 1 98.44 114 GLY B CA 1
ATOM 2268 C C . GLY B 1 114 ? 9.031 -16.344 -0.556 1 98.44 114 GLY B C 1
ATOM 2269 O O . GLY B 1 114 ? 9.57 -16.5 -1.655 1 98.44 114 GLY B O 1
ATOM 2270 N N . LEU B 1 115 ? 8.258 -15.398 -0.247 1 98.81 115 LEU B N 1
ATOM 2271 C CA . LEU B 1 115 ? 7.941 -14.359 -1.223 1 98.81 115 LEU B CA 1
ATOM 2272 C C . LEU B 1 115 ? 8.273 -12.977 -0.675 1 98.81 115 LEU B C 1
ATOM 2274 O O . LEU B 1 115 ? 7.762 -12.578 0.377 1 98.81 115 LEU B O 1
ATOM 2278 N N . ALA B 1 116 ? 9.156 -12.273 -1.306 1 98.5 116 ALA B N 1
ATOM 2279 C CA . ALA B 1 116 ? 9.453 -10.875 -1.014 1 98.5 116 ALA B CA 1
ATOM 2280 C C . ALA B 1 116 ? 8.625 -9.945 -1.897 1 98.5 116 ALA B C 1
ATOM 2282 O O . ALA B 1 116 ? 8.812 -9.906 -3.115 1 98.5 116 ALA B O 1
ATOM 2283 N N . THR B 1 117 ? 7.734 -9.258 -1.279 1 98.56 117 THR B N 1
ATOM 2284 C CA . THR B 1 117 ? 6.836 -8.375 -2.018 1 98.56 117 THR B CA 1
ATOM 2285 C C . THR B 1 117 ? 7.254 -6.918 -1.85 1 98.56 117 THR B C 1
ATOM 2287 O O . THR B 1 117 ? 7.645 -6.5 -0.757 1 98.56 117 THR B O 1
ATOM 2290 N N . GLY B 1 118 ? 7.211 -6.121 -2.883 1 97.31 118 GLY B N 1
ATOM 2291 C CA . GLY B 1 118 ? 7.441 -4.684 -2.865 1 97.31 118 GLY B CA 1
ATOM 2292 C C . GLY B 1 118 ? 6.984 -3.99 -4.137 1 97.31 118 GLY B C 1
ATOM 2293 O O . GLY B 1 118 ? 6.609 -4.648 -5.109 1 97.31 118 GLY B O 1
ATOM 2294 N N . ASP B 1 119 ? 7.066 -2.66 -4.156 1 96.5 119 ASP B N 1
ATOM 2295 C CA . ASP B 1 119 ? 6.496 -1.897 -5.262 1 96.5 119 ASP B CA 1
ATOM 2296 C C . ASP B 1 119 ? 7.562 -1.537 -6.293 1 96.5 119 ASP B C 1
ATOM 2298 O O . ASP B 1 119 ? 7.289 -0.802 -7.242 1 96.5 119 ASP B O 1
ATOM 2302 N N . THR B 1 120 ? 8.703 -2.029 -6.066 1 91.94 120 THR B N 1
ATOM 2303 C CA . THR B 1 120 ? 9.773 -1.92 -7.055 1 91.94 120 THR B CA 1
ATOM 2304 C C . THR B 1 120 ? 9.875 -3.199 -7.879 1 91.94 120 THR B C 1
ATOM 2306 O O . THR B 1 120 ? 9.828 -4.305 -7.332 1 91.94 120 THR B O 1
ATOM 2309 N N . PHE B 1 121 ? 9.969 -3.051 -9.258 1 90.88 121 PHE B N 1
ATOM 2310 C CA . PHE B 1 121 ? 10.242 -4.188 -10.125 1 90.88 121 PHE B CA 1
ATOM 2311 C C . PHE B 1 121 ? 11.711 -4.586 -10.062 1 90.88 121 PHE B C 1
ATOM 2313 O O . PHE B 1 121 ? 12.578 -3.859 -10.555 1 90.88 121 PHE B O 1
ATOM 2320 N N . ILE B 1 122 ? 11.914 -5.715 -9.453 1 92.62 122 ILE B N 1
ATOM 2321 C CA . ILE B 1 122 ? 13.289 -6.156 -9.25 1 92.62 122 ILE B CA 1
ATOM 2322 C C . ILE B 1 122 ? 13.875 -6.641 -10.57 1 92.62 122 ILE B C 1
ATOM 2324 O O . ILE B 1 122 ? 13.391 -7.609 -11.156 1 92.62 122 ILE B O 1
ATOM 2328 N N . SER B 1 123 ? 14.891 -5.918 -11.062 1 90.19 123 SER B N 1
ATOM 2329 C CA . SER B 1 123 ? 15.453 -6.254 -12.367 1 90.19 123 SER B CA 1
ATOM 2330 C C . SER B 1 123 ? 16.969 -6.086 -12.383 1 90.19 123 SER B C 1
ATOM 2332 O O . SER B 1 123 ? 17.562 -5.863 -13.438 1 90.19 123 SER B O 1
ATOM 2334 N N . ASP B 1 124 ? 17.5 -6.066 -11.188 1 92.31 124 ASP B N 1
ATOM 2335 C CA . ASP B 1 124 ? 18.953 -5.961 -11.109 1 92.31 124 ASP B CA 1
ATOM 2336 C C . ASP B 1 124 ? 19.531 -6.992 -10.133 1 92.31 124 ASP B C 1
ATOM 2338 O O . ASP B 1 124 ? 18.922 -7.266 -9.094 1 92.31 124 ASP B O 1
ATOM 2342 N N . THR B 1 125 ? 20.703 -7.453 -10.414 1 93.62 125 THR B N 1
ATOM 2343 C CA . THR B 1 125 ? 21.312 -8.586 -9.734 1 93.62 125 THR B CA 1
ATOM 2344 C C . THR B 1 125 ? 21.656 -8.234 -8.289 1 93.62 125 THR B C 1
ATOM 2346 O O . THR B 1 125 ? 21.516 -9.07 -7.395 1 93.62 125 THR B O 1
ATOM 2349 N N . ALA B 1 126 ? 22.078 -7.047 -8.078 1 94.12 126 ALA B N 1
ATOM 2350 C CA . ALA B 1 126 ? 22.453 -6.652 -6.723 1 94.12 126 ALA B CA 1
ATOM 2351 C C . ALA B 1 126 ? 21.266 -6.707 -5.773 1 94.12 126 ALA B C 1
ATOM 2353 O O . ALA B 1 126 ? 21.344 -7.281 -4.688 1 94.12 126 ALA B O 1
ATOM 2354 N N . THR B 1 127 ? 20.188 -6.133 -6.172 1 93.88 127 THR B N 1
ATOM 2355 C CA . THR B 1 127 ? 18.969 -6.16 -5.379 1 93.88 127 THR B CA 1
ATOM 2356 C C . THR B 1 127 ? 18.453 -7.586 -5.23 1 93.88 127 THR B C 1
ATOM 2358 O O . THR B 1 127 ? 18.062 -8 -4.137 1 93.88 127 THR B O 1
ATOM 2361 N N . ARG B 1 128 ? 18.484 -8.297 -6.344 1 95.38 128 ARG B N 1
ATOM 2362 C CA . ARG B 1 128 ? 18.062 -9.695 -6.336 1 95.38 128 ARG B CA 1
ATOM 2363 C C . ARG B 1 128 ? 18.828 -10.484 -5.281 1 95.38 128 ARG B C 1
ATOM 2365 O O . ARG B 1 128 ? 18.219 -11.156 -4.445 1 95.38 128 ARG B O 1
ATOM 2372 N N . ASP B 1 129 ? 20.125 -10.336 -5.281 1 95.94 129 ASP B N 1
ATOM 2373 C CA . ASP B 1 129 ? 20.969 -11.109 -4.379 1 95.94 129 ASP B CA 1
ATOM 2374 C C . ASP B 1 129 ? 20.719 -10.727 -2.922 1 95.94 129 ASP B C 1
ATOM 2376 O O . ASP B 1 129 ? 20.75 -11.586 -2.035 1 95.94 129 ASP B O 1
ATOM 2380 N N . ARG B 1 130 ? 20.484 -9.523 -2.713 1 95.19 130 ARG B N 1
ATOM 2381 C CA . ARG B 1 130 ? 20.156 -9.055 -1.366 1 95.19 130 ARG B CA 1
ATOM 2382 C C . ARG B 1 130 ? 18.859 -9.664 -0.876 1 95.19 130 ARG B C 1
ATOM 2384 O O . ARG B 1 130 ? 18.781 -10.172 0.246 1 95.19 130 ARG B O 1
ATOM 2391 N N . LEU B 1 131 ? 17.891 -9.656 -1.636 1 96.56 131 LEU B N 1
ATOM 2392 C CA . LEU B 1 131 ? 16.562 -10.148 -1.267 1 96.56 131 LEU B CA 1
ATOM 2393 C C . LEU B 1 131 ? 16.562 -11.664 -1.138 1 96.56 131 LEU B C 1
ATOM 2395 O O . LEU B 1 131 ? 15.797 -12.227 -0.362 1 96.56 131 LEU B O 1
ATOM 2399 N N . ALA B 1 132 ? 17.453 -12.328 -1.918 1 96.69 132 ALA B N 1
ATOM 2400 C CA . ALA B 1 132 ? 17.531 -13.781 -1.924 1 96.69 132 ALA B CA 1
ATOM 2401 C C . ALA B 1 132 ? 17.875 -14.32 -0.534 1 96.69 132 ALA B C 1
ATOM 2403 O O . ALA B 1 132 ? 17.641 -15.492 -0.245 1 96.69 132 ALA B O 1
ATOM 2404 N N . GLN B 1 133 ? 18.328 -13.461 0.319 1 96.06 133 GLN B N 1
ATOM 2405 C CA . GLN B 1 133 ? 18.656 -13.844 1.689 1 96.06 133 GLN B CA 1
ATOM 2406 C C . GLN B 1 133 ? 17.391 -14.008 2.529 1 96.06 133 GLN B C 1
ATOM 2408 O O . GLN B 1 133 ? 17.422 -14.602 3.607 1 96.06 133 GLN B O 1
ATOM 2413 N N . GLN B 1 134 ? 16.281 -13.539 2.045 1 95.12 134 GLN B N 1
ATOM 2414 C CA . GLN B 1 134 ? 15.078 -13.508 2.857 1 95.12 134 GLN B CA 1
ATOM 2415 C C . GLN B 1 134 ? 13.961 -14.328 2.221 1 95.12 134 GLN B C 1
ATOM 2417 O O . GLN B 1 134 ? 13.039 -14.773 2.908 1 95.12 134 GLN B O 1
ATOM 2422 N N . ALA B 1 135 ? 14.031 -14.5 0.977 1 97.5 135 ALA B N 1
ATOM 2423 C CA . ALA B 1 135 ? 12.977 -15.188 0.227 1 97.5 135 ALA B CA 1
ATOM 2424 C C . ALA B 1 135 ? 13.516 -15.742 -1.089 1 97.5 135 ALA B C 1
ATOM 2426 O O . ALA B 1 135 ? 14.547 -15.289 -1.588 1 97.5 135 ALA B O 1
ATOM 2427 N N . GLN B 1 136 ? 12.773 -16.703 -1.688 1 98 136 GLN B N 1
ATOM 2428 C CA . GLN B 1 136 ? 13.203 -17.312 -2.938 1 98 136 GLN B CA 1
ATOM 2429 C C . GLN B 1 136 ? 12.555 -16.641 -4.141 1 98 136 GLN B C 1
ATOM 2431 O O . GLN B 1 136 ? 13.055 -16.734 -5.262 1 98 136 GLN B O 1
ATOM 2436 N N . LEU B 1 137 ? 11.43 -15.977 -3.908 1 98.19 137 LEU B N 1
ATOM 2437 C CA . LEU B 1 137 ? 10.68 -15.336 -4.98 1 98.19 137 LEU B CA 1
ATOM 2438 C C . LEU B 1 137 ? 10.328 -13.898 -4.613 1 98.19 137 LEU B C 1
ATOM 2440 O O . LEU B 1 137 ? 10.375 -13.523 -3.439 1 98.19 137 LEU B O 1
ATOM 2444 N N . CYS B 1 138 ? 10.047 -13.078 -5.66 1 97.94 138 CYS B N 1
ATOM 2445 C CA . CYS B 1 138 ? 9.586 -11.711 -5.426 1 97.94 138 CYS B CA 1
ATOM 2446 C C . CYS B 1 138 ? 8.383 -11.391 -6.297 1 97.94 138 CYS B C 1
ATOM 2448 O O . CYS B 1 138 ? 8.227 -11.953 -7.383 1 97.94 138 CYS B O 1
ATOM 2450 N N . ASP B 1 139 ? 7.527 -10.625 -5.793 1 97.31 139 ASP B N 1
ATOM 2451 C CA . ASP B 1 139 ? 6.402 -10.102 -6.562 1 97.31 139 ASP B CA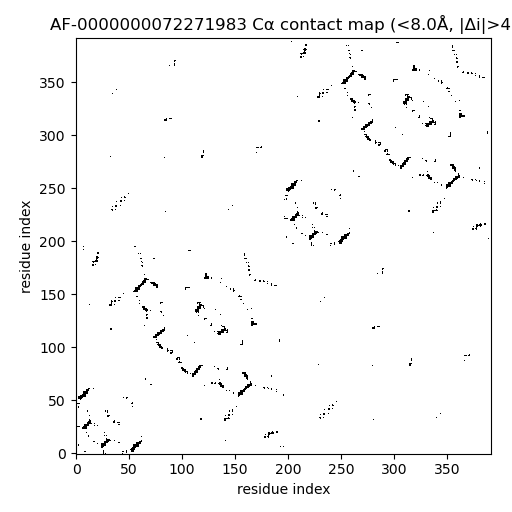 1
ATOM 2452 C C . ASP B 1 139 ? 6.004 -8.711 -6.082 1 97.31 139 ASP B C 1
ATOM 2454 O O . ASP B 1 139 ? 6.781 -8.031 -5.406 1 97.31 139 ASP B O 1
ATOM 2458 N N . MET B 1 140 ? 4.836 -8.25 -6.566 1 97.25 140 MET B N 1
ATOM 2459 C CA . MET B 1 140 ? 4.508 -6.859 -6.262 1 97.25 140 MET B CA 1
ATOM 2460 C C . MET B 1 140 ? 3.178 -6.766 -5.52 1 97.25 140 MET B C 1
ATOM 2462 O O . MET B 1 140 ? 2.725 -5.668 -5.184 1 97.25 140 MET B O 1
ATOM 2466 N N . GLU B 1 141 ? 2.523 -7.934 -5.219 1 98.25 141 GLU B N 1
ATOM 2467 C CA . GLU B 1 141 ? 1.192 -7.816 -4.633 1 98.25 141 GLU B CA 1
ATOM 2468 C C . GLU B 1 141 ? 1.04 -8.727 -3.422 1 98.25 141 GLU B C 1
ATOM 2470 O O . GLU B 1 141 ? 0.219 -8.469 -2.539 1 98.25 141 GLU B O 1
ATOM 2475 N N . GLY B 1 142 ? 1.723 -9.805 -3.322 1 98.75 142 GLY B N 1
ATOM 2476 C CA . GLY B 1 142 ? 1.423 -10.922 -2.434 1 98.75 142 GLY B CA 1
ATOM 2477 C C . GLY B 1 142 ? 1.295 -10.5 -0.98 1 98.75 142 GLY B C 1
ATOM 2478 O O . GLY B 1 142 ? 0.339 -10.883 -0.302 1 98.75 142 GLY B O 1
ATOM 2479 N N . TYR B 1 143 ? 2.26 -9.719 -0.458 1 98.81 143 TYR B N 1
ATOM 2480 C CA . TYR B 1 143 ? 2.246 -9.273 0.931 1 98.81 143 TYR B CA 1
ATOM 2481 C C . TYR B 1 143 ? 0.979 -8.484 1.239 1 98.81 143 TYR B C 1
ATOM 2483 O O . TYR B 1 143 ? 0.386 -8.641 2.309 1 98.81 143 TYR B O 1
ATOM 2491 N N . ALA B 1 144 ? 0.592 -7.602 0.345 1 98.81 144 ALA B N 1
ATOM 2492 C CA . ALA B 1 144 ? -0.607 -6.789 0.529 1 98.81 144 ALA B CA 1
ATOM 2493 C C . ALA B 1 144 ? -1.855 -7.66 0.611 1 98.81 144 ALA B C 1
ATOM 2495 O O . ALA B 1 144 ? -2.73 -7.426 1.447 1 98.81 144 ALA B O 1
ATOM 2496 N N . VAL B 1 145 ? -1.94 -8.672 -0.258 1 98.88 145 VAL B N 1
ATOM 2497 C CA . VAL B 1 145 ? -3.08 -9.586 -0.273 1 98.88 145 VAL B CA 1
ATOM 2498 C C . VAL B 1 145 ? -3.176 -10.312 1.063 1 98.88 145 VAL B C 1
ATOM 2500 O O . VAL B 1 145 ? -4.258 -10.422 1.644 1 98.88 145 VAL B O 1
ATOM 2503 N N . VAL B 1 146 ? -2.07 -10.766 1.579 1 98.88 146 VAL B N 1
ATOM 2504 C CA . VAL B 1 146 ? -2.025 -11.492 2.848 1 98.88 146 VAL B CA 1
ATOM 2505 C C . VAL B 1 146 ? -2.477 -10.57 3.98 1 98.88 146 VAL B C 1
ATOM 2507 O O . VAL B 1 146 ? -3.273 -10.969 4.832 1 98.88 146 VAL B O 1
ATOM 2510 N N . LYS B 1 147 ? -1.968 -9.352 3.947 1 98.44 147 LYS B N 1
ATOM 2511 C CA . LYS B 1 147 ? -2.309 -8.398 5 1 98.44 147 LYS B CA 1
ATOM 2512 C C . LYS B 1 147 ? -3.805 -8.102 5.012 1 98.44 147 LYS B C 1
ATOM 2514 O O . LYS B 1 147 ? -4.426 -8.062 6.078 1 98.44 147 LYS B O 1
ATOM 2519 N N . VAL B 1 148 ? -4.375 -7.895 3.873 1 98.75 148 VAL B N 1
ATOM 2520 C CA . VAL B 1 148 ? -5.805 -7.621 3.779 1 98.75 148 VAL B CA 1
ATOM 2521 C C . VAL B 1 148 ? -6.594 -8.844 4.23 1 98.75 148 VAL B C 1
ATOM 2523 O O . VAL B 1 148 ? -7.562 -8.727 4.988 1 98.75 148 VAL B O 1
ATOM 2526 N N . ALA B 1 149 ? -6.203 -10.023 3.76 1 98.56 149 ALA B N 1
ATOM 2527 C CA . ALA B 1 149 ? -6.883 -11.258 4.152 1 98.56 149 ALA B CA 1
ATOM 2528 C C . ALA B 1 149 ? -6.906 -11.406 5.672 1 98.56 149 ALA B C 1
ATOM 2530 O O . ALA B 1 149 ? -7.941 -11.75 6.25 1 98.56 149 ALA B O 1
ATOM 2531 N N . ARG B 1 150 ? -5.809 -11.117 6.289 1 97.75 150 ARG B N 1
ATOM 2532 C CA . ARG B 1 150 ? -5.699 -11.211 7.742 1 97.75 150 ARG B CA 1
ATOM 2533 C C . ARG B 1 150 ? -6.637 -10.227 8.43 1 97.75 150 ARG B C 1
ATOM 2535 O O . ARG B 1 150 ? -7.266 -10.555 9.438 1 97.75 150 ARG B O 1
ATOM 2542 N N . GLU B 1 151 ? -6.699 -9.039 7.898 1 96.56 151 GLU B N 1
ATOM 2543 C CA . GLU B 1 151 ? -7.586 -8.016 8.445 1 96.56 151 GLU B CA 1
ATOM 2544 C C . GLU B 1 151 ? -9.031 -8.5 8.477 1 96.56 151 GLU B C 1
ATOM 2546 O O . GLU B 1 151 ? -9.789 -8.141 9.383 1 96.56 151 GLU B O 1
ATOM 2551 N N . PHE B 1 152 ? -9.43 -9.32 7.535 1 97.19 152 PHE B N 1
ATOM 2552 C CA . PHE B 1 152 ? -10.805 -9.773 7.426 1 97.19 152 PHE B CA 1
ATOM 2553 C C . PHE B 1 152 ? -10.969 -11.18 8 1 97.19 152 PHE B C 1
ATOM 2555 O O . PHE B 1 152 ? -12.07 -11.727 8.008 1 97.19 152 PHE B O 1
ATOM 2562 N N . GLY B 1 153 ? -9.812 -11.742 8.453 1 97.25 153 GLY B N 1
ATOM 2563 C CA . GLY B 1 153 ? -9.859 -13.078 9.039 1 97.25 153 GLY B CA 1
ATOM 2564 C C . GLY B 1 153 ? -10.172 -14.164 8.023 1 97.25 153 GLY B C 1
ATOM 2565 O O . GLY B 1 153 ? -10.867 -15.133 8.344 1 97.25 153 GLY B O 1
ATOM 2566 N N . ILE B 1 154 ? -9.797 -14.031 6.789 1 97.31 154 ILE B N 1
ATOM 2567 C CA . ILE B 1 154 ? -10.07 -14.992 5.723 1 97.31 154 ILE B CA 1
ATOM 2568 C C . ILE B 1 154 ? -8.797 -15.781 5.406 1 97.31 154 ILE B C 1
ATOM 2570 O O . ILE B 1 154 ? -7.727 -15.195 5.215 1 97.31 154 ILE B O 1
ATOM 2574 N N . PRO B 1 155 ? -8.859 -17.141 5.375 1 97.19 155 PRO B N 1
ATOM 2575 C CA . PRO B 1 155 ? -7.691 -17.906 4.941 1 97.19 155 PRO B CA 1
ATOM 2576 C C . PRO B 1 155 ? -7.195 -17.484 3.557 1 97.19 155 PRO B C 1
ATOM 2578 O O . PRO B 1 155 ? -8 -17.172 2.678 1 97.19 155 PRO B O 1
ATOM 2581 N N . VAL B 1 156 ? -5.848 -17.562 3.371 1 98.19 156 VAL B N 1
ATOM 2582 C CA . VAL B 1 156 ? -5.289 -17.109 2.105 1 98.19 156 VAL B CA 1
ATOM 2583 C C . VAL B 1 156 ? -4.211 -18.078 1.628 1 98.19 156 VAL B C 1
ATOM 2585 O O . VAL B 1 156 ? -3.434 -18.594 2.434 1 98.19 156 VAL B O 1
ATOM 2588 N N . THR B 1 157 ? -4.23 -18.359 0.345 1 98.12 157 THR B N 1
ATOM 2589 C CA . THR B 1 157 ? -3.221 -19.156 -0.347 1 98.12 157 THR B CA 1
ATOM 2590 C C . THR B 1 157 ? -2.631 -18.375 -1.518 1 98.12 157 THR B C 1
ATOM 2592 O O . THR B 1 157 ? -3.365 -17.766 -2.303 1 98.12 157 THR B O 1
ATOM 2595 N N . LEU B 1 158 ? -1.324 -18.328 -1.55 1 98.56 158 LEU B N 1
ATOM 2596 C CA . LEU B 1 158 ? -0.642 -17.703 -2.674 1 98.56 158 LEU B CA 1
ATOM 2597 C C . LEU B 1 158 ? 0.031 -18.75 -3.557 1 98.56 158 LEU B C 1
ATOM 2599 O O . LEU B 1 158 ? 0.788 -19.594 -3.064 1 98.56 158 LEU B O 1
ATOM 2603 N N . ILE B 1 159 ? -0.269 -18.672 -4.844 1 97.31 159 ILE B N 1
ATOM 2604 C CA . ILE B 1 159 ? 0.343 -19.531 -5.859 1 97.31 159 ILE B CA 1
ATOM 2605 C C . ILE B 1 159 ? 1.082 -18.656 -6.879 1 97.31 159 ILE B C 1
ATOM 2607 O O . ILE B 1 159 ? 0.5 -17.75 -7.465 1 97.31 159 ILE B O 1
ATOM 2611 N N . LYS B 1 160 ? 2.355 -18.953 -7.051 1 96.75 160 LYS B N 1
ATOM 2612 C CA . LYS B 1 160 ? 3.178 -18.109 -7.922 1 96.75 160 LYS B CA 1
ATOM 2613 C C . LYS B 1 160 ? 3.92 -18.953 -8.953 1 96.75 160 LYS B C 1
ATOM 2615 O O . LYS B 1 160 ? 4.508 -19.984 -8.609 1 96.75 160 LYS B O 1
ATOM 2620 N N . GLN B 1 161 ? 3.797 -18.547 -10.164 1 94.5 161 GLN B N 1
ATOM 2621 C CA . GLN B 1 161 ? 4.602 -19.125 -11.234 1 94.5 161 GLN B CA 1
ATOM 2622 C C . GLN B 1 161 ? 5.844 -18.266 -11.508 1 94.5 161 GLN B C 1
ATOM 2624 O O . GLN B 1 161 ? 5.738 -17.062 -11.711 1 94.5 161 GLN B O 1
ATOM 2629 N N . VAL B 1 162 ? 6.992 -18.906 -11.555 1 94.38 162 VAL B N 1
ATOM 2630 C CA . VAL B 1 162 ? 8.227 -18.188 -11.844 1 94.38 162 VAL B CA 1
ATOM 2631 C C . VAL B 1 162 ? 8.242 -17.734 -13.305 1 94.38 162 VAL B C 1
ATOM 2633 O O . VAL B 1 162 ? 8.109 -18.562 -14.211 1 94.38 162 VAL B O 1
ATOM 2636 N N . SER B 1 163 ? 8.367 -16.453 -13.523 1 90.19 163 SER B N 1
ATOM 2637 C CA . SER B 1 163 ? 8.289 -15.898 -14.867 1 90.19 163 SER B CA 1
ATOM 2638 C C . SER B 1 163 ? 9.656 -15.43 -15.352 1 90.19 163 SER B C 1
ATOM 2640 O O . SER B 1 163 ? 9.867 -15.242 -16.547 1 90.19 163 SER B O 1
ATOM 2642 N N . ASP B 1 164 ? 10.531 -15.164 -14.422 1 88.56 164 ASP B N 1
ATOM 2643 C CA . ASP B 1 164 ? 11.844 -14.609 -14.734 1 88.56 164 ASP B CA 1
ATOM 2644 C C . ASP B 1 164 ? 12.812 -14.797 -13.57 1 88.56 164 ASP B C 1
ATOM 2646 O O . ASP B 1 164 ? 12.438 -15.32 -12.523 1 88.56 164 ASP B O 1
ATOM 2650 N N . HIS B 1 165 ? 14.031 -14.312 -13.836 1 89.75 165 HIS B N 1
ATOM 2651 C CA . HIS B 1 165 ? 15.047 -14.484 -12.805 1 89.75 165 HIS B CA 1
ATOM 2652 C C . HIS B 1 165 ? 15.375 -13.156 -12.133 1 89.75 165 HIS B C 1
ATOM 2654 O O . HIS B 1 165 ? 16.484 -12.969 -11.625 1 89.75 165 HIS B O 1
ATOM 2660 N N . ALA B 1 166 ? 14.516 -12.328 -12.164 1 91.56 166 ALA B N 1
ATOM 2661 C CA . ALA B 1 166 ? 14.594 -11.031 -11.492 1 91.56 166 ALA B CA 1
ATOM 2662 C C . ALA B 1 166 ? 15.961 -10.383 -11.711 1 91.56 166 ALA B C 1
ATOM 2664 O O . ALA B 1 166 ? 16.578 -9.883 -10.766 1 91.56 166 ALA B O 1
ATOM 2665 N N . ASP B 1 167 ? 16.406 -10.547 -12.922 1 91.19 167 ASP B N 1
ATOM 2666 C CA . ASP B 1 167 ? 17.672 -9.922 -13.312 1 91.19 167 ASP B CA 1
ATOM 2667 C C . ASP B 1 167 ? 17.469 -8.969 -14.492 1 91.19 167 ASP B C 1
ATOM 2669 O O . ASP B 1 167 ? 16.344 -8.523 -14.75 1 91.19 167 ASP B O 1
ATOM 2673 N N . GLU B 1 168 ? 18.547 -8.57 -15.125 1 90.56 168 GLU B N 1
ATOM 2674 C CA . GLU B 1 168 ? 18.531 -7.512 -16.125 1 90.56 168 GLU B CA 1
ATOM 2675 C C . GLU B 1 168 ? 17.656 -7.895 -17.328 1 90.56 168 GLU B C 1
ATOM 2677 O O . GLU B 1 168 ? 17.234 -7.031 -18.094 1 90.56 168 GLU B O 1
ATOM 2682 N N . SER B 1 169 ? 17.25 -9.18 -17.438 1 86.56 169 SER B N 1
ATOM 2683 C CA . SER B 1 169 ? 16.453 -9.633 -18.562 1 86.56 169 SER B CA 1
ATOM 2684 C C . SER B 1 169 ? 14.977 -9.75 -18.188 1 86.56 169 SER B C 1
ATOM 2686 O O . SER B 1 169 ? 14.125 -10.016 -19.031 1 86.56 169 SER B O 1
ATOM 2688 N N . ALA B 1 170 ? 14.688 -9.531 -16.984 1 85.75 170 ALA B N 1
ATOM 2689 C CA . ALA B 1 170 ? 13.359 -9.812 -16.438 1 85.75 170 ALA B CA 1
ATOM 2690 C C . ALA B 1 170 ? 12.281 -9.016 -17.172 1 85.75 170 ALA B C 1
ATOM 2692 O O . ALA B 1 170 ? 11.234 -9.57 -17.531 1 85.75 170 ALA B O 1
ATOM 2693 N N . ALA B 1 171 ? 12.508 -7.754 -17.453 1 82.44 171 ALA B N 1
ATOM 2694 C CA . ALA B 1 171 ? 11.508 -6.883 -18.062 1 82.44 171 ALA B CA 1
ATOM 2695 C C . ALA B 1 171 ? 11.117 -7.383 -19.453 1 82.44 171 ALA B C 1
ATOM 2697 O O . ALA B 1 171 ? 9.938 -7.367 -19.812 1 82.44 171 ALA B O 1
ATOM 2698 N N . ALA B 1 172 ? 11.961 -7.898 -20.078 1 77.38 172 ALA B N 1
ATOM 2699 C CA . ALA B 1 172 ? 11.742 -8.336 -21.453 1 77.38 172 ALA B CA 1
ATOM 2700 C C . ALA B 1 172 ? 10.93 -9.625 -21.5 1 77.38 172 ALA B C 1
ATOM 2702 O O . ALA B 1 172 ? 10.25 -9.906 -22.484 1 77.38 172 ALA B O 1
ATOM 2703 N N . LYS B 1 173 ? 10.922 -10.297 -20.438 1 79.81 173 LYS B N 1
ATOM 2704 C CA . LYS B 1 173 ? 10.336 -11.633 -20.438 1 79.81 173 LYS B CA 1
ATOM 2705 C C . LYS B 1 173 ? 8.938 -11.625 -19.812 1 79.81 173 LYS B C 1
ATOM 2707 O O . LYS B 1 173 ? 8.172 -12.57 -19.969 1 79.81 173 LYS B O 1
ATOM 2712 N N . TRP B 1 174 ? 8.602 -10.578 -19.266 1 80.19 174 TRP B N 1
ATOM 2713 C CA . TRP B 1 174 ? 7.461 -10.602 -18.344 1 80.19 174 TRP B CA 1
ATOM 2714 C C . TRP B 1 174 ? 6.164 -10.844 -19.109 1 80.19 174 TRP B C 1
ATOM 2716 O O . TRP B 1 174 ? 5.363 -11.703 -18.734 1 80.19 174 TRP B O 1
ATOM 2726 N N . HIS B 1 175 ? 5.902 -10.195 -20.156 1 77.81 175 HIS B N 1
ATOM 2727 C CA . HIS B 1 175 ? 4.625 -10.289 -20.859 1 77.81 175 HIS B CA 1
ATOM 2728 C C . HIS B 1 175 ? 4.383 -11.703 -21.375 1 77.81 175 HIS B C 1
ATOM 2730 O O . HIS B 1 175 ? 3.309 -12.273 -21.156 1 77.81 175 HIS B O 1
ATOM 2736 N N . ASP B 1 176 ? 5.359 -12.227 -21.969 1 80.25 176 ASP B N 1
ATOM 2737 C CA . ASP B 1 176 ? 5.242 -13.562 -22.531 1 80.25 176 ASP B CA 1
ATOM 2738 C C . ASP B 1 176 ? 5.098 -14.609 -21.422 1 80.25 176 ASP B C 1
ATOM 2740 O O . ASP B 1 176 ? 4.312 -15.555 -21.547 1 80.25 176 ASP B O 1
ATOM 2744 N N . ALA B 1 177 ? 5.75 -14.367 -20.375 1 79.81 177 ALA B N 1
ATOM 2745 C CA . ALA B 1 177 ? 5.715 -15.32 -19.266 1 79.81 177 ALA B CA 1
ATOM 2746 C C . ALA B 1 177 ? 4.371 -15.273 -18.547 1 79.81 177 ALA B C 1
ATOM 2748 O O . ALA B 1 177 ? 3.826 -16.312 -18.172 1 79.81 177 ALA B O 1
ATOM 2749 N N . ALA B 1 178 ? 3.891 -14.062 -18.406 1 78 178 ALA B N 1
ATOM 2750 C CA . ALA B 1 178 ? 2.605 -13.906 -17.719 1 78 178 ALA B CA 1
ATOM 2751 C C . ALA B 1 178 ? 1.486 -14.586 -18.5 1 78 178 ALA B C 1
ATOM 2753 O O . ALA B 1 178 ? 0.648 -15.281 -17.922 1 78 178 ALA B O 1
ATOM 2754 N N . ARG B 1 179 ? 1.506 -14.461 -19.75 1 77.62 179 ARG B N 1
ATOM 2755 C CA . ARG B 1 179 ? 0.481 -15.07 -20.594 1 77.62 179 ARG B CA 1
ATOM 2756 C C . ARG B 1 179 ? 0.671 -16.578 -20.672 1 77.62 179 ARG B C 1
ATOM 2758 O O . ARG B 1 179 ? -0.299 -17.344 -20.609 1 77.62 179 ARG B O 1
ATOM 2765 N N . GLY B 1 180 ? 1.881 -16.953 -20.781 1 77.69 180 GLY B N 1
ATOM 2766 C CA . GLY B 1 180 ? 2.203 -18.359 -20.953 1 77.69 180 GLY B CA 1
ATOM 2767 C C . GLY B 1 180 ? 1.9 -19.203 -19.734 1 77.69 180 GLY B C 1
ATOM 2768 O O . GLY B 1 180 ? 1.555 -20.375 -19.844 1 77.69 180 GLY B O 1
ATOM 2769 N N . GLY B 1 181 ? 1.992 -18.547 -18.516 1 81.94 181 GLY B N 1
ATOM 2770 C CA . GLY B 1 181 ? 1.815 -19.281 -17.266 1 81.94 181 GLY B CA 1
ATOM 2771 C C . GLY B 1 181 ? 0.375 -19.297 -16.797 1 81.94 181 GLY B C 1
ATOM 2772 O O . GLY B 1 181 ? 0.042 -20.016 -15.844 1 81.94 181 GLY B O 1
ATOM 2773 N N . ALA B 1 182 ? -0.494 -18.609 -17.531 1 82.44 182 ALA B N 1
ATOM 2774 C CA . ALA B 1 182 ? -1.864 -18.422 -17.062 1 82.44 182 ALA B CA 1
ATOM 2775 C C . ALA B 1 182 ? -2.611 -19.75 -17 1 82.44 182 ALA B C 1
ATOM 2777 O O . ALA B 1 182 ? -3.338 -20.016 -16.047 1 82.44 182 ALA B O 1
ATOM 2778 N N . ALA B 1 183 ? -2.385 -20.531 -17.969 1 85.81 183 ALA B N 1
ATOM 2779 C CA . ALA B 1 183 ? -3.098 -21.812 -18.031 1 85.81 183 ALA B CA 1
ATOM 2780 C C . ALA B 1 183 ? -2.662 -22.734 -16.906 1 85.81 183 ALA B C 1
ATOM 2782 O O . ALA B 1 183 ? -3.498 -23.359 -16.25 1 85.81 183 ALA B O 1
ATOM 2783 N N . THR B 1 184 ? -1.398 -22.844 -16.719 1 88.19 184 THR B N 1
ATOM 2784 C CA . THR B 1 184 ? -0.864 -23.719 -15.672 1 88.19 184 THR B CA 1
ATOM 2785 C C . THR B 1 184 ? -1.282 -23.219 -14.289 1 88.19 184 THR B C 1
ATOM 2787 O O . THR B 1 184 ? -1.657 -24.016 -13.422 1 88.19 184 THR B O 1
ATOM 2790 N N . LEU B 1 185 ? -1.24 -21.953 -14.094 1 91.06 185 LEU B N 1
ATOM 2791 C CA . LEU B 1 185 ? -1.701 -21.359 -12.844 1 91.06 185 LEU B CA 1
ATOM 2792 C C . LEU B 1 185 ? -3.176 -21.672 -12.609 1 91.06 185 LEU B C 1
ATOM 2794 O O . LEU B 1 185 ? -3.576 -22 -11.492 1 91.06 185 LEU B O 1
ATOM 2798 N N . GLY B 1 186 ? -3.898 -21.531 -13.664 1 91.12 186 GLY B N 1
ATOM 2799 C CA . GLY B 1 186 ? -5.32 -21.828 -13.578 1 91.12 186 GLY B CA 1
ATOM 2800 C C . GLY B 1 186 ? -5.613 -23.234 -13.109 1 91.12 186 GLY B C 1
ATOM 2801 O O . GLY B 1 186 ? -6.523 -23.453 -12.305 1 91.12 186 GLY B O 1
ATOM 2802 N N . GLU B 1 187 ? -4.883 -24.172 -13.617 1 90.88 187 GLU B N 1
ATOM 2803 C CA . GLU B 1 187 ? -5.039 -25.562 -13.219 1 90.88 187 GLU B CA 1
ATOM 2804 C C . GLU B 1 187 ? -4.738 -25.75 -11.734 1 90.88 187 GLU B C 1
ATOM 2806 O O . GLU B 1 187 ? -5.445 -26.484 -11.039 1 90.88 187 GLU B O 1
ATOM 2811 N N . CYS B 1 188 ? -3.721 -25.141 -11.297 1 91.5 188 CYS B N 1
ATOM 2812 C CA . CYS B 1 188 ? -3.355 -25.219 -9.891 1 91.5 188 CYS B CA 1
ATOM 2813 C C . CYS B 1 188 ? -4.453 -24.625 -9.008 1 91.5 188 CYS B C 1
ATOM 2815 O O . CYS B 1 188 ? -4.824 -25.219 -7.996 1 91.5 188 CYS B O 1
ATOM 2817 N N . VAL B 1 189 ? -4.93 -23.516 -9.422 1 92.94 189 VAL B N 1
ATOM 2818 C CA . VAL B 1 189 ? -5.988 -22.828 -8.68 1 92.94 189 VAL B CA 1
ATOM 2819 C C . VAL B 1 189 ? -7.223 -23.734 -8.609 1 92.94 189 VAL B C 1
ATOM 2821 O O . VAL B 1 189 ? -7.855 -23.844 -7.559 1 92.94 189 VAL B O 1
ATOM 2824 N N . ALA B 1 190 ? -7.551 -24.375 -9.711 1 91.62 190 ALA B N 1
ATOM 2825 C CA . ALA B 1 190 ? -8.711 -25.266 -9.758 1 91.62 190 ALA B CA 1
ATOM 2826 C C . ALA B 1 190 ? -8.586 -26.391 -8.734 1 91.62 190 ALA B C 1
ATOM 2828 O O . ALA B 1 190 ? -9.57 -26.766 -8.102 1 91.62 190 ALA B O 1
ATOM 2829 N N . GLN B 1 191 ? -7.434 -26.844 -8.547 1 89.56 191 GLN B N 1
ATOM 2830 C CA . GLN B 1 191 ? -7.184 -27.922 -7.594 1 89.56 191 GLN B CA 1
ATOM 2831 C C . GLN B 1 191 ? -7.391 -27.438 -6.16 1 89.56 191 GLN B C 1
ATOM 2833 O O . GLN B 1 191 ? -7.914 -28.172 -5.324 1 89.56 191 GLN B O 1
ATOM 2838 N N . ILE B 1 192 ? -7.02 -26.266 -5.906 1 89.19 192 ILE B N 1
ATOM 2839 C CA . ILE B 1 192 ? -7.156 -25.688 -4.574 1 89.19 192 ILE B CA 1
ATOM 2840 C C . ILE B 1 192 ? -8.633 -25.453 -4.262 1 89.19 192 ILE B C 1
ATOM 2842 O O . ILE B 1 192 ? -9.078 -25.688 -3.133 1 89.19 192 ILE B O 1
ATOM 2846 N N . VAL B 1 193 ? -9.312 -25 -5.211 1 86.94 193 VAL B N 1
ATOM 2847 C CA . VAL B 1 193 ? -10.742 -24.75 -5.07 1 86.94 193 VAL B CA 1
ATOM 2848 C C . VAL B 1 193 ? -11.453 -26.047 -4.68 1 86.94 193 VAL B C 1
ATOM 2850 O O . VAL B 1 193 ? -12.344 -26.031 -3.828 1 86.94 193 VAL B O 1
ATOM 2853 N N . ASP B 1 194 ? -11.047 -27.094 -5.188 1 81.62 194 ASP B N 1
ATOM 2854 C CA . ASP B 1 194 ? -11.656 -28.391 -4.922 1 81.62 194 ASP B CA 1
ATOM 2855 C C . ASP B 1 194 ? -11.359 -28.859 -3.498 1 81.62 194 ASP B C 1
ATOM 2857 O O . ASP B 1 194 ? -12.148 -29.594 -2.906 1 81.62 194 ASP B O 1
ATOM 2861 N N . LEU B 1 195 ? -10.25 -28.312 -2.973 1 74.38 195 LEU B N 1
ATOM 2862 C CA . LEU B 1 195 ? -9.844 -28.656 -1.616 1 74.38 195 LEU B CA 1
ATOM 2863 C C . LEU B 1 195 ? -10.562 -27.797 -0.59 1 74.38 195 LEU B C 1
ATOM 2865 O O . LEU B 1 195 ? -10.617 -28.141 0.593 1 74.38 195 LEU B O 1
ATOM 2869 N N . SER B 1 196 ? -10.961 -26.578 -1.007 1 68.19 196 SER B N 1
ATOM 2870 C CA . SER B 1 196 ? -11.539 -25.594 -0.095 1 68.19 196 SER B CA 1
ATOM 2871 C C . SER B 1 196 ? -13.023 -25.844 0.125 1 68.19 196 SER B C 1
ATOM 2873 O O . SER B 1 196 ? -13.539 -25.656 1.228 1 68.19 196 SER B O 1
#

Sequence (392 aa):
MDISNGLPLIVIAAPEEAGGMPASIPTLITGIGTLNAAITLTRSLADAHFRGHRPSRIINAGTAGSLIPSCSGIFEIDHVIKHDFDHETLTAITGRPFANRIDLPTVTSLPTAGLATGDTFISDTATRDRLAQQAQLCDMEGYAVVKVAREFGIPVTLIKQVSDHADESAAAKWHDAARGGAATLGECVAQIVDLSMDISNGLPLIVIAAPEEAGGMPASIPTLITGIGTLNAAITLTRSLADAHFRGHRPSRIINAGTAGSLIPSCSGIFEIDHVIKHDFDHETLTAITGRPFANRIDLPTVTSLPTAGLATGDTFISDTATRDRLAQQAQLCDMEGYAVVKVAREFGIPVTLIKQVSDHADESAAAKWHDAARGGAATLGECVAQIVDLS

Foldseek 3Di:
DDQAAAAEEEEEADPLLCVQADPVHHYDHQHFAAVSLQVRVLVVQVVCVVVVGDHQEYEYEFAWAFLDPPDAFKAKEFKEFAPPDDQVVCCVVVVDHDDGMDGADDDDPGHYWYEHEDQDQQAANVVSNVCVVPIGIYGGHVSSNVVSCVVVVHHYIYMYGYQYNSYNCRVVRRSVSSNVCSNVRNVVVVVVSVVD/DDQAAAAEEEEEADPLLVVQADPVHHYDHQHFAAVSLQVRVLVVQVVQVVVVGDHQEYEYEFAWAFLDPPDAFKAKEFKEFAPPDDQVVCCVVVVDHDDGIDGADDDDPGHYKYEHEDQDQQAANVVSPVCVVPIGIYGGHVSSNVVSCVVVVHHYIYMYGYQYNSYNCRVVRRSVSRNVCSNVRNVVVVVVSVVD

Radius of gyration: 20.81 Å; Cα contacts (8 Å, |Δi|>4): 941; chains: 2; bounding box: 47×61×43 Å

pLDDT: mean 92.3, std 6.64, range [60.91, 98.88]

Nearest PDB structures (foldseek):
  6dyu-assembly1_A  TM=8.460E-01  e=7.768E-16  Helicobacter pylori
  4ffs-assembly1_A  TM=8.492E-01  e=6.972E-15  Helicobacter pylori J99
  4p54-assembly1_A  TM=8.409E-01  e=3.724E-15  Helicobacter pylori J99
  4pr3-assembly1_A  TM=7.579E-01  e=2.024E-14  Brucella melitensis bv. 1 str. 16M
  4pr3-assembly1_B  TM=7.377E-01  e=1.247E-13  Brucella melitensis bv. 1 str. 16M

InterPro domains:
  IPR000845 Nucleoside phosphorylase domain [PF01048] (30-192)
  IPR035994 Nucleoside phosphorylase superfamily [G3DSA:3.40.50.1580] (2-195)
  IPR035994 Nucleoside phosphorylase superfamily [SSF53167] (10-180)